Protein 1A7T (pdb70)

Radius of gyration: 26.8 Å; Cα contacts (8 Å, |Δi|>4): 1014; chains: 2; bounding box: 75×38×70 Å

InterPro domains:
  IPR001018 Beta-lactamase, class-B, conserved site [PS00743] (96-115)
  IPR001018 Beta-lactamase, class-B, conserved site [PS00744] (172-184)
  IPR001279 Metallo-beta-lactamase [SM00849] (53-223)
  IPR036866 Ribonuclease Z/Hydroxyacylglutathione hydrolase-like [G3DSA:3.60.15.10] (23-249)
  IPR036866 Ribonuclease Z/Hydroxyacylglutathione hydrolase-like [SSF56281] (27-240)
  IPR050855 Metallo-beta-lactamase type 2-like [PTHR42951] (54-234)
  IPR058199 Metallo-beta-lactamase type 2/VIM/IMP-1 [NF033088] (24-239)

Solvent-accessible surface area: 19107 Å² total; per-residue (Å²): 101,89,160,12,12,98,36,3,24,4,29,104,22,23,106,64,0,30,8,1,50,3,63,18,140,57,175,75,162,31,109,29,46,7,6,0,0,1,0,25,26,100,121,54,0,0,2,0,1,1,0,52,62,53,65,18,0,77,28,0,19,69,33,0,70,73,43,30,125,5,139,10,30,8,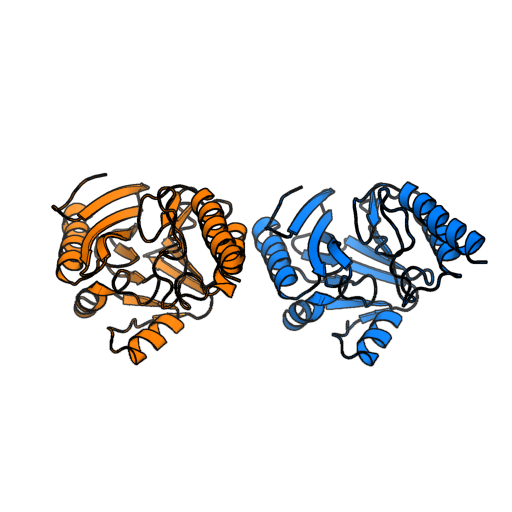0,1,1,3,0,37,23,39,24,0,5,28,0,0,22,17,0,62,176,134,57,12,82,0,38,0,1,66,71,1,11,75,37,0,142,140,91,74,60,46,46,2,94,67,35,12,98,103,57,59,74,9,73,1,74,60,12,33,0,44,1,40,45,30,17,6,0,12,0,50,0,0,1,0,2,27,0,45,86,13,32,1,0,2,0,0,3,1,3,26,8,78,145,42,118,67,16,32,49,57,90,44,22,52,28,113,28,0,10,124,1,0,54,105,0,106,82,101,4,102,65,10,151,72,0,1,0,1,56,24,89,84,16,16,50,72,0,2,90,35,0,51,94,18,0,55,102,73,52,123,98,91,120,114,101,142,48,21,139,46,2,17,9,29,102,19,29,113,61,0,32,9,1,47,2,56,17,109,50,166,71,169,23,119,25,47,4,6,0,0,1,0,27,28,104,120,53,0,0,1,0,1,1,0,49,62,49,66,10,0,79,72,0,18,72,49,0,68,105,58,30,123,3,141,11,31,11,0,2,1,4,0,40,23,40,23,0,5,29,0,0,22,14,0,59,167,124,51,8,75,0,45,0,2,62,67,1,10,69,35,0,134,126,9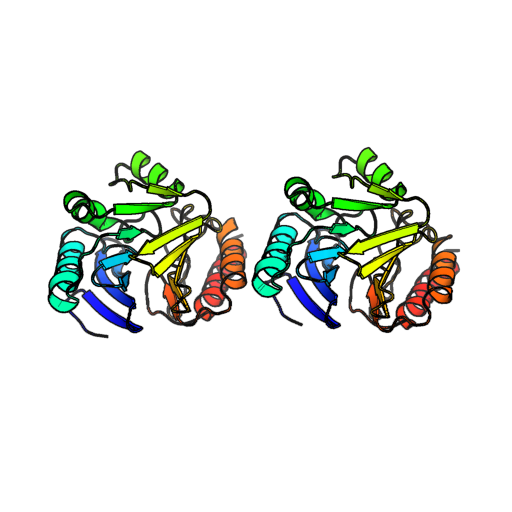0,72,56,50,49,4,88,70,34,11,95,105,63,59,77,11,74,2,70,63,9,32,0,43,0,40,48,29,16,6,0,11,0,54,0,0,1,1,3,24,0,44,87,22,24,2,0,3,0,0,4,1,3,26,7,77,149,45,120,66,18,33,52,54,92,44,24,47,30,114,25,0,12,104,0,0,13,76,1,66,25,62,6,99,65,11,170,79,0,1,0,2,58,24,94,82,19,15,44,81,0,1,96,43,0,25,104,15,0,50,98,76,58,127,92,86,124

GO terms:
  GO:0008270 zinc ion binding (F, IDA)
  GO:0008800 beta-lactamase activity (F, IDA)
  GO:0017001 antibiotic catabolic process (P, IDA)
  GO:0042597 periplasmic space (C, EXP)

Nearest PDB structures (foldseek):
  1a7t-assembly1_B  TM=1.003E+00  e=4.442E-50  Bacteroides fragilis
  1kr3-assembly1_A  TM=9.985E-01  e=4.885E-47  Bacteroides fragilis
  3znb-assembly1_A  TM=9.974E-01  e=7.750E-46  Bacteroides fragilis
  1znb-assembly2_B  TM=9.975E-01  e=1.191E-45  Bacteroides fragilis
  4znb-assembly1_A  TM=9.982E-01  e=3.600E-45  Bacteroides fragilis

B-factor: mean 15.82, std 9.52, range [2.38, 71.89]

Structure (mmCIF, N/CA/C/O backbone):
data_1A7T
#
_entry.id   1A7T
#
_cell.length_a   42.270
_cell.length_b   66.960
_cell.length_c   69.480
_cell.angle_alpha   90.00
_cell.angle_beta   103.77
_cell.angle_gamma   90.00
#
_symmetry.space_group_name_H-M   'P 1 21 1'
#
loop_
_entity.id
_entity.type
_entity.pdbx_description
1 polymer METALLO-BETA-LACTAMASE
2 non-polymer 'ZINC ION'
3 non-polymer 'SODIUM ION'
4 non-polymer '2-(N-MORPHOLINO)-ETHANESULFONIC ACID'
5 water water
#
loop_
_atom_site.group_PDB
_atom_site.id
_atom_site.type_symbol
_atom_site.label_atom_id
_atom_site.label_alt_id
_atom_site.label_comp_id
_atom_site.label_asym_id
_atom_site.label_entity_id
_atom_site.label_seq_id
_atom_site.pdbx_PDB_ins_code
_atom_site.Cartn_x
_atom_site.Cartn_y
_atom_site.Cartn_z
_atom_site.occupancy
_atom_site.B_iso_or_equiv
_atom_site.auth_seq_id
_atom_site.auth_comp_id
_atom_site.auth_asym_id
_atom_site.auth_atom_id
_atom_site.pdbx_PDB_model_num
ATOM 1 N N . SER A 1 4 ? 12.140 45.657 29.217 1.00 40.81 4 SER A N 1
ATOM 2 C CA . SER A 1 4 ? 12.672 44.889 30.317 1.00 40.71 4 SER A CA 1
ATOM 3 C C . SER A 1 4 ? 11.619 44.623 31.376 1.00 40.51 4 SER A C 1
ATOM 4 O O . SER A 1 4 ? 10.559 45.221 31.444 1.00 41.32 4 SER A O 1
ATOM 7 N N . VAL A 1 5 ? 11.899 43.689 32.242 1.00 39.87 5 VAL A N 1
ATOM 8 C CA . VAL A 1 5 ? 11.043 43.318 33.371 1.00 39.03 5 VAL A CA 1
ATOM 9 C C . VAL A 1 5 ? 12.010 43.199 34.560 1.00 37.92 5 VAL A C 1
ATOM 10 O O . VAL A 1 5 ? 12.923 42.378 34.518 1.00 36.82 5 VAL A O 1
ATOM 14 N N . LYS A 1 6 ? 11.851 44.051 35.558 1.00 37.32 6 LYS A N 1
ATOM 15 C CA . LYS A 1 6 ? 12.712 44.011 36.729 1.00 36.91 6 LYS A CA 1
ATOM 16 C C . LYS A 1 6 ? 12.245 42.914 37.668 1.00 35.82 6 LYS A C 1
ATOM 17 O O . LYS A 1 6 ? 11.289 43.139 38.413 1.00 35.91 6 LYS A O 1
ATOM 23 N N . ILE A 1 7 ? 12.872 41.764 37.647 1.00 34.51 7 ILE A N 1
ATOM 24 C CA . ILE A 1 7 ? 12.419 40.699 38.556 1.00 33.99 7 ILE A CA 1
ATOM 25 C C . ILE A 1 7 ? 12.813 41.032 39.982 1.00 32.82 7 ILE A C 1
ATOM 26 O O . ILE A 1 7 ? 12.142 40.641 40.931 1.00 32.08 7 ILE A O 1
ATOM 31 N N . SER A 1 8 ? 13.897 41.804 40.171 1.00 31.95 8 SER A N 1
ATOM 32 C CA . SER A 1 8 ? 14.275 42.216 41.511 1.00 31.27 8 SER A CA 1
ATOM 33 C C . SER A 1 8 ? 15.056 43.521 41.466 1.00 31.46 8 SER A C 1
ATOM 34 O O . SER A 1 8 ? 15.142 44.208 40.468 1.00 30.84 8 SER A O 1
ATOM 37 N N . ASP A 1 9 ? 15.655 43.793 42.634 1.00 31.94 9 ASP A N 1
ATOM 38 C CA . ASP A 1 9 ? 16.430 45.025 42.763 1.00 32.70 9 ASP A CA 1
ATOM 39 C C . ASP A 1 9 ? 17.667 44.990 41.900 1.00 31.29 9 ASP A C 1
ATOM 40 O O . ASP A 1 9 ? 17.972 46.001 41.250 1.00 32.00 9 ASP A O 1
ATOM 45 N N . ASP A 1 10 ? 18.345 43.863 41.757 1.00 28.98 10 ASP A N 1
ATOM 46 C CA . ASP A 1 10 ? 19.536 43.740 40.945 1.00 26.95 10 ASP A CA 1
ATOM 47 C C . ASP A 1 10 ? 19.395 42.966 39.631 1.00 23.72 10 ASP A C 1
ATOM 48 O O . ASP A 1 10 ? 20.426 42.656 39.016 1.00 22.53 10 ASP A O 1
ATOM 53 N N . ILE A 1 11 ? 18.187 42.516 39.288 1.00 20.27 11 ILE A N 1
ATOM 54 C CA . ILE A 1 11 ? 18.100 41.683 38.060 1.00 17.42 11 ILE A CA 1
ATOM 55 C C . ILE A 1 11 ? 16.931 42.106 37.204 1.00 16.50 11 ILE A C 1
ATOM 56 O O . ILE A 1 11 ? 15.810 42.308 37.709 1.00 15.07 11 ILE A O 1
ATOM 61 N N . SER A 1 12 ? 17.220 42.263 35.913 1.00 15.65 12 SER A N 1
ATOM 62 C CA . SER A 1 12 ? 16.130 42.621 34.987 1.00 15.62 12 SER A CA 1
ATOM 63 C C . SER A 1 12 ? 16.296 41.663 33.810 1.00 15.54 12 SER A C 1
ATOM 64 O O . SER A 1 12 ? 17.392 41.080 33.644 1.00 14.15 12 SER A O 1
ATOM 67 N N . ILE A 1 13 ? 15.240 41.448 33.070 1.00 16.16 13 ILE A N 1
ATOM 68 C CA . ILE A 1 13 ? 15.199 40.513 31.968 1.00 17.44 13 ILE A CA 1
ATOM 69 C C . ILE A 1 13 ? 14.569 41.140 30.740 1.00 17.69 13 ILE A C 1
ATOM 70 O O . ILE A 1 13 ? 13.571 41.890 30.913 1.00 19.02 13 ILE A O 1
ATOM 75 N N . THR A 1 14 ? 15.074 40.848 29.564 1.00 16.86 14 THR A N 1
ATOM 76 C CA . THR A 1 14 ? 14.506 41.385 28.323 1.00 16.06 14 THR A CA 1
ATOM 77 C C . THR A 1 14 ? 14.211 40.251 27.378 1.00 16.19 14 THR A C 1
ATOM 78 O O . THR A 1 14 ? 15.074 39.373 27.275 1.00 15.82 14 THR A O 1
ATOM 82 N N . GLN A 1 15 ? 13.020 40.175 26.771 1.00 16.50 15 GLN A N 1
ATOM 83 C CA . GLN A 1 15 ? 12.776 39.043 25.840 1.00 17.79 15 GLN A CA 1
ATOM 84 C C . GLN A 1 15 ? 13.297 39.398 24.483 1.00 17.36 15 GLN A C 1
ATOM 85 O O . GLN A 1 15 ? 12.948 40.473 23.948 1.00 18.77 15 GLN A O 1
ATOM 91 N N . LEU A 1 16 ? 14.119 38.585 23.822 1.00 17.10 16 LEU A N 1
ATOM 92 C CA . LEU A 1 16 ? 14.594 38.905 22.498 1.00 17.49 16 LEU A CA 1
ATOM 93 C C . LEU A 1 16 ? 13.804 38.231 21.374 1.00 18.32 16 LEU A C 1
ATOM 94 O O . LEU A 1 16 ? 13.716 38.752 20.252 1.00 18.32 16 LEU A O 1
ATOM 99 N N . SER A 1 17 ? 13.307 37.062 21.643 1.00 19.41 17 SER A N 1
ATOM 100 C CA . SER A 1 17 ? 12.600 36.183 20.731 1.00 20.62 17 SER A CA 1
ATOM 101 C C . SER A 1 17 ? 11.653 35.372 21.587 1.00 21.49 17 SER A C 1
ATOM 102 O O . SER A 1 17 ? 11.631 35.513 22.810 1.00 20.74 17 SER A O 1
ATOM 105 N N . ASP A 1 18 ? 10.861 34.557 20.877 1.00 23.47 18 ASP A N 1
ATOM 106 C CA . ASP A 1 18 ? 9.870 33.795 21.694 1.00 24.99 18 ASP A CA 1
ATOM 107 C C . ASP A 1 18 ? 10.576 32.843 22.608 1.00 23.65 18 ASP A C 1
ATOM 108 O O . ASP A 1 18 ? 10.063 32.567 23.691 1.00 25.24 18 ASP A O 1
ATOM 113 N N . LYS A 1 19 ? 11.791 32.389 22.271 1.00 21.05 19 LYS A N 1
ATOM 114 C CA . LYS A 1 19 ? 12.430 31.437 23.164 1.00 19.17 19 LYS A CA 1
ATOM 115 C C . LYS A 1 19 ? 13.658 31.937 23.891 1.00 16.93 19 LYS A C 1
ATOM 116 O O . LYS A 1 19 ? 14.275 31.191 24.611 1.00 16.65 19 LYS A O 1
ATOM 122 N N . VAL A 1 20 ? 14.025 33.194 23.683 1.00 15.61 20 VAL A N 1
ATOM 123 C CA . VAL A 1 20 ? 15.246 33.751 24.200 1.00 13.00 20 VAL A CA 1
ATOM 124 C C . VAL A 1 20 ? 15.070 35.019 24.976 1.00 12.51 20 VAL A C 1
ATOM 125 O O . VAL A 1 20 ? 14.424 35.954 24.558 1.00 11.92 20 VAL A O 1
ATOM 129 N N . TYR A 1 21 ? 15.697 35.000 26.175 1.00 11.57 21 TYR A N 1
ATOM 130 C CA . TYR A 1 21 ? 15.565 36.189 27.023 1.00 11.53 21 TYR A CA 1
ATOM 131 C C . TYR A 1 21 ? 17.009 36.543 27.402 1.00 11.43 21 TYR A C 1
ATOM 132 O O . TYR A 1 21 ? 17.793 35.595 27.404 1.00 11.27 21 TYR A O 1
ATOM 141 N N . THR A 1 22 ? 17.243 37.822 27.635 1.00 11.45 22 THR A N 1
ATOM 142 C CA . THR A 1 22 ? 18.601 38.143 28.078 1.00 11.02 22 THR A CA 1
ATOM 143 C C . THR A 1 22 ? 18.455 38.783 29.433 1.00 11.55 22 THR A C 1
ATOM 144 O O . THR A 1 22 ? 17.474 39.550 29.655 1.00 12.54 22 THR A O 1
ATOM 148 N N . TYR A 1 23 ? 19.302 38.499 30.408 1.00 10.78 23 TYR A N 1
ATOM 149 C CA . TYR A 1 23 ? 19.193 39.123 31.700 1.00 10.40 23 TYR A CA 1
ATOM 150 C C . TYR A 1 23 ? 20.429 39.995 32.003 1.00 10.44 23 TYR A C 1
ATOM 151 O O . TYR A 1 23 ? 21.505 39.754 31.496 1.00 10.34 23 TYR A O 1
ATOM 160 N N . VAL A 1 24 ? 20.214 40.936 32.942 1.00 10.03 24 VAL A N 1
ATOM 161 C CA . VAL A 1 24 ? 21.289 41.801 33.402 1.00 10.42 24 VAL A CA 1
ATOM 162 C C . VAL A 1 24 ? 21.391 41.583 34.919 1.00 10.39 24 VAL A C 1
ATOM 163 O O . VAL A 1 24 ? 20.351 41.795 35.510 1.00 11.95 24 VAL A O 1
ATOM 167 N N . SER A 1 25 ? 22.527 41.245 35.489 1.00 11.16 25 SER A N 1
ATOM 168 C CA . SER A 1 25 ? 22.568 41.113 36.965 1.00 11.75 25 SER A CA 1
ATOM 169 C C . SER A 1 25 ? 23.604 42.161 37.449 1.00 13.27 25 SER A C 1
ATOM 170 O O . SER A 1 25 ? 24.670 42.248 36.838 1.00 12.69 25 SER A O 1
ATOM 173 N N . LEU A 1 26 ? 23.172 42.903 38.479 1.00 13.39 26 LEU A N 1
ATOM 174 C CA . LEU A 1 26 ? 24.001 43.967 39.017 1.00 15.32 26 LEU A CA 1
ATOM 175 C C . LEU A 1 26 ? 24.654 43.612 40.339 1.00 15.50 26 LEU A C 1
ATOM 176 O O . LEU A 1 26 ? 24.082 42.978 41.181 1.00 15.53 26 LEU A O 1
ATOM 181 N N . ALA A 1 27 ? 25.924 43.949 40.481 1.00 16.09 27 ALA A N 1
ATOM 182 C CA . ALA A 1 27 ? 26.650 43.652 41.719 1.00 16.99 27 ALA A CA 1
ATOM 183 C C . ALA A 1 27 ? 27.751 44.721 41.862 1.00 17.95 27 ALA A C 1
ATOM 184 O O . ALA A 1 27 ? 28.397 45.112 40.896 1.00 16.89 27 ALA A O 1
ATOM 186 N N . GLU A 1 28 ? 27.889 45.167 43.118 1.00 19.90 28 GLU A N 1
ATOM 187 C CA . GLU A 1 28 ? 28.945 46.153 43.438 1.00 21.93 28 GLU A CA 1
ATOM 188 C C . GLU A 1 28 ? 30.220 45.347 43.716 1.00 21.56 28 GLU A C 1
ATOM 189 O O . GLU A 1 28 ? 30.209 44.461 44.607 1.00 22.66 28 GLU A O 1
ATOM 195 N N . ILE A 1 29 ? 31.262 45.560 42.948 1.00 20.44 29 ILE A N 1
ATOM 196 C CA . ILE A 1 29 ? 32.481 44.788 43.110 1.00 19.27 29 ILE A CA 1
ATOM 197 C C . ILE A 1 29 ? 33.588 45.757 43.434 1.00 19.32 29 ILE A C 1
ATOM 198 O O . ILE A 1 29 ? 33.772 46.681 42.672 1.00 18.20 29 ILE A O 1
ATOM 203 N N . GLU A 1 30 ? 34.237 45.584 44.587 1.00 19.51 30 GLU A N 1
ATOM 204 C CA . GLU A 1 30 ? 35.290 46.506 44.986 1.00 20.12 30 GLU A CA 1
ATOM 205 C C . GLU A 1 30 ? 36.360 46.616 43.915 1.00 19.13 30 GLU A C 1
ATOM 206 O O . GLU A 1 30 ? 36.851 45.660 43.299 1.00 18.62 30 GLU A O 1
ATOM 212 N N . GLY A 1 31 ? 36.715 47.894 43.618 1.00 18.15 31 GLY A N 1
ATOM 213 C CA . GLY A 1 31 ? 37.712 48.217 42.622 1.00 17.40 31 GLY A CA 1
ATOM 214 C C . GLY A 1 31 ? 37.152 48.498 41.231 1.00 17.14 31 GLY A C 1
ATOM 215 O O . GLY A 1 31 ? 37.834 49.051 40.362 1.00 17.26 31 GLY A O 1
ATOM 216 N N . TRP A 1 32 ? 35.916 48.065 40.993 1.00 15.58 32 TRP A N 1
ATOM 217 C CA . TRP A 1 32 ? 35.259 48.204 39.704 1.00 14.23 32 TRP A CA 1
ATOM 218 C C . TRP A 1 32 ? 33.955 48.964 39.817 1.00 13.45 32 TRP A C 1
ATOM 219 O O . TRP A 1 32 ? 33.622 49.639 38.838 1.00 12.72 32 TRP A O 1
ATOM 230 N N . GLY A 1 33 ? 33.226 48.922 40.928 1.00 12.69 33 GLY A N 1
ATOM 231 C CA . GLY A 1 33 ? 32.001 49.671 41.034 1.00 13.00 33 GLY A CA 1
ATOM 232 C C . GLY A 1 33 ? 30.762 48.807 40.809 1.00 13.26 33 GLY A C 1
ATOM 233 O O . GLY A 1 33 ? 30.792 47.671 41.167 1.00 12.85 33 GLY A O 1
ATOM 234 N N . MET A 1 34 ? 29.690 49.412 40.329 1.00 13.70 34 MET A N 1
ATOM 235 C CA . MET A 1 34 ? 28.457 48.715 40.091 1.00 15.85 34 MET A CA 1
ATOM 236 C C . MET A 1 34 ? 28.559 48.048 38.724 1.00 14.99 34 MET A C 1
ATOM 237 O O . MET A 1 34 ? 28.502 48.777 37.725 1.00 14.84 34 MET A O 1
ATOM 242 N N . VAL A 1 35 ? 28.749 46.738 38.643 1.00 13.22 35 VAL A N 1
ATOM 243 C CA . VAL A 1 35 ? 28.946 46.138 37.301 1.00 11.82 35 VAL A CA 1
ATOM 244 C C . VAL A 1 35 ? 27.748 45.336 36.870 1.00 10.95 35 VAL A C 1
ATOM 245 O O . VAL A 1 35 ? 27.313 44.508 37.664 1.00 9.88 35 VAL A O 1
ATOM 249 N N . PRO A 1 36 ? 27.234 45.583 35.674 1.00 10.64 36 PRO A N 1
ATOM 250 C CA . PRO A 1 36 ? 26.121 44.831 35.104 1.00 10.62 36 PRO A CA 1
ATOM 251 C C . PRO A 1 36 ? 26.738 43.622 34.360 1.00 11.26 36 PRO A C 1
ATOM 252 O O . PRO A 1 36 ? 27.633 43.894 33.515 1.00 12.64 36 PRO A O 1
ATOM 256 N N . SER A 1 37 ? 26.320 42.418 34.667 1.00 9.92 37 SER A N 1
ATOM 257 C CA . SER A 1 37 ? 26.849 41.201 34.011 1.00 10.15 37 SER A CA 1
ATOM 258 C C . SER A 1 37 ? 25.641 40.577 33.267 1.00 9.97 37 SER A C 1
ATOM 259 O O . SER A 1 37 ? 24.557 40.588 33.857 1.00 11.05 37 SER A O 1
ATOM 262 N N . ASN A 1 38 ? 25.850 40.163 32.027 1.00 9.10 38 ASN A N 1
ATOM 263 C CA . ASN A 1 38 ? 24.749 39.658 31.224 1.00 8.23 38 ASN A CA 1
ATOM 264 C C . ASN A 1 38 ? 24.816 38.163 31.002 1.00 8.38 38 ASN A C 1
ATOM 265 O O . ASN A 1 38 ? 25.902 37.606 30.948 1.00 6.84 38 ASN A O 1
ATOM 270 N N . GLY A 1 39 ? 23.641 37.557 30.830 1.00 8.57 39 GLY A N 1
ATOM 271 C CA . GLY A 1 39 ? 23.616 36.134 30.425 1.00 8.34 39 GLY A CA 1
ATOM 272 C C . GLY A 1 39 ? 22.363 35.944 29.560 1.00 9.45 39 GLY A C 1
ATOM 273 O O . GLY A 1 39 ? 21.615 36.918 29.297 1.00 9.15 39 GLY A O 1
ATOM 274 N N . MET A 1 40 ? 22.073 34.691 29.243 1.00 9.81 40 MET A N 1
ATOM 275 C CA . MET A 1 40 ? 20.874 34.405 28.491 1.00 11.98 40 MET A CA 1
ATOM 276 C C . MET A 1 40 ? 20.112 33.240 29.108 1.00 11.00 40 MET A C 1
ATOM 277 O O . MET A 1 40 ? 20.659 32.391 29.785 1.00 10.03 40 MET A O 1
ATOM 282 N N . ILE A 1 41 ? 18.848 33.250 28.788 1.00 10.87 41 ILE A N 1
ATOM 283 C CA . ILE A 1 41 ? 17.909 32.220 29.220 1.00 11.42 41 ILE A CA 1
ATOM 284 C C . ILE A 1 41 ? 17.259 31.711 27.937 1.00 10.94 41 ILE A C 1
ATOM 285 O O . ILE A 1 41 ? 16.743 32.541 27.152 1.00 12.04 41 ILE A O 1
ATOM 290 N N . VAL A 1 42 ? 17.400 30.448 27.618 1.00 10.72 42 VAL A N 1
ATOM 291 C CA . VAL A 1 42 ? 16.856 29.898 26.356 1.00 11.02 42 VAL A CA 1
ATOM 292 C C . VAL A 1 42 ? 15.846 28.830 26.769 1.00 11.38 42 VAL A C 1
ATOM 293 O O . VAL A 1 42 ? 16.151 28.029 27.655 1.00 10.87 42 VAL A O 1
ATOM 297 N N . ILE A 1 43 ? 14.651 28.868 26.171 1.00 12.91 43 ILE A N 1
ATOM 298 C CA . ILE A 1 43 ? 13.611 27.920 26.569 1.00 14.16 43 ILE A CA 1
ATOM 299 C C . ILE A 1 43 ? 12.992 27.164 25.398 1.00 14.84 43 ILE A C 1
ATOM 300 O O . ILE A 1 43 ? 12.683 27.740 24.359 1.00 14.19 43 ILE A O 1
ATOM 305 N N . ASN A 1 44 ? 12.827 25.869 25.667 1.00 15.18 44 ASN A N 1
ATOM 306 C CA . ASN A 1 44 ? 12.214 25.029 24.639 1.00 16.86 44 ASN A CA 1
ATOM 307 C C . ASN A 1 44 ? 11.480 23.909 25.370 1.00 17.01 44 ASN A C 1
ATOM 308 O O . ASN A 1 44 ? 12.020 23.218 26.190 1.00 16.52 44 ASN A O 1
ATOM 313 N N . ASN A 1 45 ? 10.169 23.854 25.056 1.00 19.13 45 ASN A N 1
ATOM 314 C CA . ASN A 1 45 ? 9.316 22.802 25.623 1.00 20.33 45 ASN A CA 1
ATOM 315 C C . ASN A 1 45 ? 9.465 22.643 27.117 1.00 19.75 45 ASN A C 1
ATOM 316 O O . ASN A 1 45 ? 9.627 21.521 27.597 1.00 19.06 45 ASN A O 1
ATOM 321 N N . HIS A 1 46 ? 9.379 23.709 27.887 1.00 19.34 46 HIS A N 1
ATOM 322 C CA . HIS A 1 46 ? 9.463 23.709 29.332 1.00 19.93 46 HIS A CA 1
ATOM 323 C C . HIS A 1 46 ? 10.815 23.389 29.945 1.00 19.01 46 HIS A C 1
ATOM 324 O O . HIS A 1 46 ? 10.944 23.121 31.144 1.00 18.62 46 HIS A O 1
ATOM 331 N N . GLN A 1 47 ? 11.842 23.401 29.085 1.00 18.92 47 GLN A N 1
ATOM 332 C CA . GLN A 1 47 ? 13.205 23.168 29.540 1.00 17.80 47 GLN A CA 1
ATOM 333 C C . GLN A 1 47 ? 13.964 24.470 29.222 1.00 16.12 47 GLN A C 1
ATOM 334 O O . GLN A 1 47 ? 13.710 25.133 28.221 1.00 14.99 47 GLN A O 1
ATOM 340 N N . ALA A 1 48 ? 14.907 24.791 30.111 1.00 14.86 48 ALA A N 1
ATOM 341 C CA . ALA A 1 48 ? 15.655 26.021 29.890 1.00 13.57 48 ALA A CA 1
ATOM 342 C C . ALA A 1 48 ? 17.156 25.782 29.967 1.00 12.51 48 ALA A C 1
ATOM 343 O O . ALA A 1 48 ? 17.640 24.888 30.652 1.00 12.38 48 ALA A O 1
ATOM 345 N N . ALA A 1 49 ? 17.867 26.647 29.244 1.00 11.14 49 ALA A N 1
ATOM 346 C CA . ALA A 1 49 ? 19.344 26.584 29.334 1.00 10.27 49 ALA A CA 1
ATOM 347 C C . ALA A 1 49 ? 19.743 27.980 29.842 1.00 9.44 49 ALA A C 1
ATOM 348 O O . ALA A 1 49 ? 19.147 28.951 29.457 1.00 9.36 49 ALA A O 1
ATOM 350 N N . LEU A 1 50 ? 20.700 28.048 30.767 1.00 8.70 50 LEU A N 1
ATOM 351 C CA . LEU A 1 50 ? 21.206 29.330 31.262 1.00 9.00 50 LEU A CA 1
ATOM 352 C C . LEU A 1 50 ? 22.572 29.545 30.637 1.00 7.46 50 LEU A C 1
ATOM 353 O O . LEU A 1 50 ? 23.317 28.584 30.650 1.00 7.11 50 LEU A O 1
ATOM 358 N N . LEU A 1 51 ? 22.852 30.670 30.005 1.00 7.22 51 LEU A N 1
ATOM 359 C CA . LEU A 1 51 ? 24.203 30.915 29.473 1.00 6.78 51 LEU A CA 1
ATOM 360 C C . LEU A 1 51 ? 24.791 31.971 30.423 1.00 7.49 51 LEU A C 1
ATOM 361 O O . LEU A 1 51 ? 24.303 33.089 30.421 1.00 8.23 51 LEU A O 1
ATOM 366 N N . ASP A 1 52 ? 25.752 31.588 31.239 1.00 6.21 52 ASP A N 1
ATOM 367 C CA . ASP A 1 52 ? 26.388 32.325 32.270 1.00 5.81 52 ASP A CA 1
ATOM 368 C C . ASP A 1 52 ? 25.458 32.457 33.477 1.00 6.55 52 ASP A C 1
ATOM 369 O O . ASP A 1 52 ? 24.224 32.535 33.419 1.00 7.06 52 ASP A O 1
ATOM 374 N N . THR A 1 53 ? 26.072 32.498 34.695 1.00 7.46 53 THR A N 1
ATOM 375 C CA . THR A 1 53 ? 25.255 32.764 35.866 1.00 6.42 53 THR A CA 1
ATOM 376 C C . THR A 1 53 ? 25.639 34.188 36.353 1.00 7.52 53 THR A C 1
ATOM 377 O O . THR A 1 53 ? 26.718 34.665 36.043 1.00 7.27 53 THR A O 1
ATOM 381 N N . PRO A 1 54 ? 24.796 34.790 37.165 1.00 7.63 54 PRO A N 1
ATOM 382 C CA . PRO A 1 54 ? 25.083 36.024 37.870 1.00 8.16 54 PRO A CA 1
ATOM 383 C C . PRO A 1 54 ? 26.332 35.667 38.745 1.00 9.52 54 PRO A C 1
ATOM 384 O O . PRO A 1 54 ? 26.800 34.511 38.791 1.00 8.87 54 PRO A O 1
ATOM 388 N N . ILE A 1 55 ? 26.862 36.630 39.430 1.00 9.71 55 ILE A N 1
ATOM 389 C CA . ILE A 1 55 ? 28.065 36.559 40.241 1.00 11.19 55 ILE A CA 1
ATOM 390 C C . ILE A 1 55 ? 28.033 35.643 41.449 1.00 9.96 55 ILE A C 1
ATOM 391 O O . ILE A 1 55 ? 29.098 35.234 41.922 1.00 8.88 55 ILE A O 1
ATOM 396 N N . ASN A 1 56 ? 26.848 35.285 41.974 1.00 8.56 56 ASN A N 1
ATOM 397 C CA . ASN A 1 56 ? 26.868 34.413 43.122 1.00 8.78 56 ASN A CA 1
ATOM 398 C C . ASN A 1 56 ? 25.655 33.499 43.130 1.00 8.71 56 ASN A C 1
ATOM 399 O O . ASN A 1 56 ? 24.798 33.640 42.286 1.00 8.71 56 ASN A O 1
ATOM 404 N N . ASP A 1 57 ? 25.691 32.545 44.092 1.00 7.92 57 ASP A N 1
ATOM 405 C CA . ASP A 1 57 ? 24.588 31.611 44.153 1.00 9.84 57 ASP A CA 1
ATOM 406 C C . ASP A 1 57 ? 23.254 32.274 44.457 1.00 8.90 57 ASP A C 1
ATOM 407 O O . ASP A 1 57 ? 22.266 31.712 43.964 1.00 9.11 57 ASP A O 1
ATOM 412 N N . ALA A 1 58 ? 23.279 33.288 45.301 1.00 9.26 58 ALA A N 1
ATOM 413 C CA . ALA A 1 58 ? 22.065 33.952 45.709 1.00 10.07 58 ALA A CA 1
ATOM 414 C C . ALA A 1 58 ? 21.266 34.555 44.564 1.00 10.00 58 ALA A C 1
ATOM 415 O O . ALA A 1 58 ? 20.032 34.375 44.494 1.00 10.26 58 ALA A O 1
ATOM 417 N N . GLN A 1 59 ? 21.950 35.342 43.751 1.00 9.73 59 GLN A N 1
ATOM 418 C CA . GLN A 1 59 ? 21.329 35.939 42.579 1.00 10.20 59 GLN A CA 1
ATOM 419 C C . GLN A 1 59 ? 20.976 34.847 41.577 1.00 10.23 59 GLN A C 1
ATOM 420 O O . GLN A 1 59 ? 19.928 34.932 40.878 1.00 10.24 59 GLN A O 1
ATOM 426 N N . THR A 1 60 ? 21.774 33.763 41.507 1.00 9.20 60 THR A N 1
ATOM 427 C CA . THR A 1 60 ? 21.461 32.676 40.599 1.00 9.24 60 THR A CA 1
ATOM 428 C C . THR A 1 60 ? 20.153 31.972 41.001 1.00 10.01 60 THR A C 1
ATOM 429 O O . THR A 1 60 ? 19.289 31.648 40.183 1.00 9.09 60 THR A O 1
ATOM 433 N N . GLU A 1 61 ? 20.046 31.679 42.296 1.00 11.17 61 GLU A N 1
ATOM 434 C CA . GLU A 1 61 ? 18.866 31.049 42.843 1.00 13.51 61 GLU A CA 1
ATOM 435 C C . GLU A 1 61 ? 17.657 31.939 42.585 1.00 14.13 61 GLU A C 1
ATOM 436 O O . GLU A 1 61 ? 16.596 31.394 42.198 1.00 13.97 61 GLU A O 1
ATOM 442 N N . MET A 1 62 ? 17.796 33.253 42.701 1.00 14.06 62 MET A N 1
ATOM 443 C CA . MET A 1 62 ? 16.621 34.109 42.451 1.00 15.84 62 MET A CA 1
ATOM 444 C C . MET A 1 62 ? 16.204 34.060 40.987 1.00 14.81 62 MET A C 1
ATOM 445 O O . MET A 1 62 ? 15.026 34.084 40.581 1.00 14.47 62 MET A O 1
ATOM 450 N N . LEU A 1 63 ? 17.190 34.012 40.109 1.00 14.01 63 LEU A N 1
ATOM 451 C CA . LEU A 1 63 ? 16.945 33.975 38.644 1.00 12.72 63 LEU A CA 1
ATOM 452 C C . LEU A 1 63 ? 16.325 32.652 38.240 1.00 13.00 63 LEU A C 1
ATOM 453 O O . LEU A 1 63 ? 15.355 32.581 37.408 1.00 13.54 63 LEU A O 1
ATOM 458 N N . VAL A 1 64 ? 16.819 31.567 38.781 1.00 12.10 64 VAL A N 1
ATOM 459 C CA . VAL A 1 64 ? 16.300 30.230 38.461 1.00 13.43 64 VAL A CA 1
ATOM 460 C C . VAL A 1 64 ? 14.858 30.096 38.971 1.00 14.68 64 VAL A C 1
ATOM 461 O O . VAL A 1 64 ? 14.008 29.508 38.295 1.00 13.80 64 VAL A O 1
ATOM 465 N N . ASN A 1 65 ? 14.567 30.664 40.151 1.00 15.39 65 ASN A N 1
ATOM 466 C CA . ASN A 1 65 ? 13.213 30.597 40.729 1.00 16.15 65 ASN A CA 1
ATOM 467 C C . ASN A 1 65 ? 12.264 31.341 39.821 1.00 15.89 65 ASN A C 1
ATOM 468 O O . ASN A 1 65 ? 11.112 30.962 39.669 1.00 16.54 65 ASN A O 1
ATOM 473 N N . TRP A 1 66 ? 12.684 32.423 39.173 1.00 16.50 66 TRP A N 1
ATOM 474 C CA . TRP A 1 66 ? 11.842 33.218 38.299 1.00 16.23 66 TRP A CA 1
ATOM 475 C C . TRP A 1 66 ? 11.547 32.490 37.009 1.00 15.21 66 TRP A C 1
ATOM 476 O O . TRP A 1 66 ? 10.441 32.545 36.449 1.00 14.05 66 TRP A O 1
ATOM 487 N N . VAL A 1 67 ? 12.525 31.751 36.499 1.00 14.65 67 VAL A N 1
ATOM 488 C CA . VAL A 1 67 ? 12.330 31.042 35.228 1.00 14.46 67 VAL A CA 1
ATOM 489 C C . VAL A 1 67 ? 11.262 29.987 35.468 1.00 15.19 67 VAL A C 1
ATOM 490 O O . VAL A 1 67 ? 10.353 29.812 34.676 1.00 14.09 67 VAL A O 1
ATOM 494 N N . THR A 1 68 ? 11.405 29.296 36.601 1.00 15.96 68 THR A N 1
ATOM 495 C CA . THR A 1 68 ? 10.410 28.280 36.967 1.00 17.84 68 THR A CA 1
ATOM 496 C C . THR A 1 68 ? 8.989 28.837 37.127 1.00 18.07 68 THR A C 1
ATOM 497 O O . THR A 1 68 ? 8.033 28.475 36.410 1.00 18.06 68 THR A O 1
ATOM 501 N N . ASP A 1 69 ? 8.829 29.780 38.062 1.00 18.68 69 ASP A N 1
ATOM 502 C CA . ASP A 1 69 ? 7.574 30.413 38.363 1.00 19.47 69 ASP A CA 1
ATOM 503 C C . ASP A 1 69 ? 7.001 31.317 37.283 1.00 19.99 69 ASP A C 1
ATOM 504 O O . ASP A 1 69 ? 5.773 31.330 37.097 1.00 20.80 69 ASP A O 1
ATOM 509 N N . SER A 1 70 ? 7.761 32.113 36.566 1.00 19.45 70 SER A N 1
ATOM 510 C CA . SER A 1 70 ? 7.217 33.001 35.594 1.00 19.69 70 SER A CA 1
ATOM 511 C C . SER A 1 70 ? 7.385 32.522 34.189 1.00 20.11 70 SER A C 1
ATOM 512 O O . SER A 1 70 ? 6.513 32.875 33.377 1.00 20.35 70 SER A O 1
ATOM 515 N N . LEU A 1 71 ? 8.393 31.689 33.928 1.00 19.44 71 LEU A N 1
ATOM 516 C CA . LEU A 1 71 ? 8.563 31.197 32.573 1.00 19.57 71 LEU A CA 1
ATOM 517 C C . LEU A 1 71 ? 8.108 29.751 32.461 1.00 18.88 71 LEU A C 1
ATOM 518 O O . LEU A 1 71 ? 8.103 29.225 31.346 1.00 19.63 71 LEU A O 1
ATOM 523 N N . HIS A 1 72 ? 7.716 29.154 33.553 1.00 18.45 72 HIS A N 1
ATOM 524 C CA . HIS A 1 72 ? 7.214 27.792 33.592 1.00 19.19 72 HIS A CA 1
ATOM 525 C C . HIS A 1 72 ? 8.133 26.759 32.965 1.00 19.24 72 HIS A C 1
ATOM 526 O O . HIS A 1 72 ? 7.773 25.823 32.247 1.00 20.03 72 HIS A O 1
ATOM 533 N N . ALA A 1 73 ? 9.447 26.945 33.159 1.00 18.48 73 ALA A N 1
ATOM 534 C CA . ALA A 1 73 ? 10.420 26.009 32.604 1.00 17.75 73 ALA A CA 1
ATOM 535 C C . ALA A 1 73 ? 11.405 25.671 33.727 1.00 18.12 73 ALA A C 1
ATOM 536 O O . ALA A 1 73 ? 11.583 26.397 34.707 1.00 17.66 73 ALA A O 1
ATOM 538 N N . LYS A 1 74 ? 12.041 24.525 33.541 1.00 17.45 74 LYS A N 1
ATOM 539 C CA . LYS A 1 74 ? 13.000 24.011 34.474 1.00 17.14 74 LYS A CA 1
ATOM 540 C C . LYS A 1 74 ? 14.390 24.139 33.854 1.00 15.07 74 LYS A C 1
ATOM 541 O O . LYS A 1 74 ? 14.571 23.732 32.740 1.00 12.65 74 LYS A O 1
ATOM 547 N N . VAL A 1 75 ? 15.315 24.693 34.625 1.00 13.89 75 VAL A N 1
ATOM 548 C CA . VAL A 1 75 ? 16.675 24.813 34.090 1.00 14.01 75 VAL A CA 1
ATOM 549 C C . VAL A 1 75 ? 17.366 23.460 34.119 1.00 13.68 75 VAL A C 1
ATOM 550 O O . VAL A 1 75 ? 17.528 22.902 35.191 1.00 13.40 75 VAL A O 1
ATOM 554 N N . THR A 1 76 ? 17.754 22.919 32.970 1.00 13.16 76 THR A N 1
ATOM 555 C CA . THR A 1 76 ? 18.423 21.625 32.919 1.00 13.20 76 THR A CA 1
ATOM 556 C C . THR A 1 76 ? 19.835 21.706 32.360 1.00 12.36 76 THR A C 1
ATOM 557 O O . THR A 1 76 ? 20.597 20.736 32.499 1.00 13.60 76 THR A O 1
ATOM 561 N N . THR A 1 77 ? 20.197 22.799 31.731 1.00 11.10 77 THR A N 1
ATOM 562 C CA . THR A 1 77 ? 21.451 22.940 31.021 1.00 9.86 77 THR A CA 1
ATOM 563 C C . THR A 1 77 ? 22.143 24.262 31.252 1.00 9.46 77 THR A C 1
ATOM 564 O O . THR A 1 77 ? 21.465 25.274 31.427 1.00 9.33 77 THR A O 1
ATOM 568 N N . PHE A 1 78 ? 23.440 24.237 31.352 1.00 7.87 78 PHE A N 1
ATOM 569 C CA . PHE A 1 78 ? 24.216 25.457 31.620 1.00 7.60 78 PHE A CA 1
ATOM 570 C C . PHE A 1 78 ? 25.480 25.482 30.828 1.00 7.46 78 PHE A C 1
ATOM 571 O O . PHE A 1 78 ? 26.152 24.464 30.649 1.00 7.71 78 PHE A O 1
ATOM 579 N N . ILE A 1 79 ? 25.824 26.661 30.295 1.00 7.21 79 ILE A N 1
ATOM 580 C CA . ILE A 1 79 ? 27.093 26.860 29.600 1.00 7.04 79 ILE A CA 1
ATOM 581 C C . ILE A 1 79 ? 27.693 28.187 29.999 1.00 6.26 79 ILE A C 1
ATOM 582 O O . ILE A 1 79 ? 27.046 29.221 29.861 1.00 6.24 79 ILE A O 1
ATOM 587 N N . PRO A 1 80 ? 28.933 28.238 30.553 1.00 6.30 80 PRO A N 1
ATOM 588 C CA . PRO A 1 80 ? 29.597 29.448 30.900 1.00 4.74 80 PRO A CA 1
ATOM 589 C C . PRO A 1 80 ? 30.429 29.974 29.732 1.00 5.07 80 PRO A C 1
ATOM 590 O O . PRO A 1 80 ? 31.037 29.198 28.920 1.00 6.68 80 PRO A O 1
ATOM 594 N N . ASN A 1 81 ? 30.515 31.298 29.604 1.00 4.70 81 ASN A N 1
ATOM 595 C CA . ASN A 1 81 ? 31.361 31.860 28.557 1.00 4.89 81 ASN A CA 1
ATOM 596 C C . ASN A 1 81 ? 32.852 31.659 28.800 1.00 5.03 81 ASN A C 1
ATOM 597 O O . ASN A 1 81 ? 33.578 31.493 27.861 1.00 4.90 81 ASN A O 1
ATOM 602 N N . HIS A 1 82 ? 33.337 31.743 30.043 1.00 4.10 82 HIS A N 1
ATOM 603 C CA . HIS A 1 82 ? 34.739 31.572 30.365 1.00 5.28 82 HIS A CA 1
ATOM 604 C C . HIS A 1 82 ? 34.840 31.374 31.886 1.00 4.93 82 HIS A C 1
ATOM 605 O O . HIS A 1 82 ? 33.764 31.223 32.511 1.00 5.23 82 HIS A O 1
ATOM 612 N N . TRP A 1 83 ? 35.982 31.285 32.521 1.00 4.46 83 TRP A N 1
ATOM 613 C CA . TRP A 1 83 ? 36.014 30.986 33.962 1.00 5.35 83 TRP A CA 1
ATOM 614 C C . TRP A 1 83 ? 35.842 32.085 34.956 1.00 5.60 83 TRP A C 1
ATOM 615 O O . TRP A 1 83 ? 35.833 31.823 36.195 1.00 6.67 83 TRP A O 1
ATOM 626 N N . HIS A 1 84 ? 35.620 33.339 34.529 1.00 6.85 84 HIS A N 1
ATOM 627 C CA . HIS A 1 84 ? 35.453 34.419 35.508 1.00 7.37 84 HIS A CA 1
ATOM 628 C C . HIS A 1 84 ? 34.136 34.348 36.264 1.00 8.58 84 HIS A C 1
ATOM 629 O O . HIS A 1 84 ? 33.196 33.621 35.912 1.00 9.49 84 HIS A O 1
ATOM 636 N N . GLY A 1 85 ? 34.096 35.117 37.396 1.00 7.33 85 GLY A N 1
ATOM 637 C CA . GLY A 1 85 ? 32.955 35.089 38.280 1.00 7.16 85 GLY A CA 1
ATOM 638 C C . GLY A 1 85 ? 31.672 35.534 37.652 1.00 5.91 85 GLY A C 1
ATOM 639 O O . GLY A 1 85 ? 30.614 35.057 38.075 1.00 6.73 85 GLY A O 1
ATOM 640 N N . ASP A 1 86 ? 31.735 36.450 36.689 1.00 6.21 86 ASP A N 1
ATOM 641 C CA . ASP A 1 86 ? 30.490 36.851 36.051 1.00 6.70 86 ASP A CA 1
ATOM 642 C C . ASP A 1 86 ? 30.005 35.814 35.040 1.00 7.27 86 ASP A C 1
ATOM 643 O O . ASP A 1 86 ? 29.086 36.114 34.285 1.00 6.03 86 ASP A O 1
ATOM 648 N N . CYS A 1 87 ? 30.568 34.626 34.951 1.00 6.36 87 CYS A N 1
ATOM 649 C CA . CYS A 1 87 ? 30.179 33.533 34.136 1.00 5.52 87 CYS A CA 1
ATOM 650 C C . CYS A 1 87 ? 29.829 32.285 34.941 1.00 6.18 87 CYS A C 1
ATOM 651 O O . CYS A 1 87 ? 28.891 31.598 34.630 1.00 5.34 87 CYS A O 1
ATOM 654 N N . ILE A 1 88 ? 30.579 31.941 36.004 1.00 7.65 88 ILE A N 1
ATOM 655 C CA . ILE A 1 88 ? 30.354 30.743 36.799 1.00 7.77 88 ILE A CA 1
ATOM 656 C C . ILE A 1 88 ? 30.222 31.015 38.300 1.00 8.08 88 ILE A C 1
ATOM 657 O O . ILE A 1 88 ? 30.319 30.066 39.104 1.00 8.66 88 ILE A O 1
ATOM 662 N N . GLY A 1 89 ? 29.935 32.233 38.676 1.00 8.60 89 GLY A N 1
ATOM 663 C CA . GLY A 1 89 ? 29.828 32.625 40.091 1.00 8.93 89 GLY A CA 1
ATOM 664 C C . GLY A 1 89 ? 28.768 31.829 40.816 1.00 8.57 89 GLY A C 1
ATOM 665 O O . GLY A 1 89 ? 28.939 31.571 42.040 1.00 7.34 89 GLY A O 1
ATOM 666 N N . GLY A 1 90 ? 27.724 31.410 40.148 1.00 7.70 90 GLY A N 1
ATOM 667 C CA . GLY A 1 90 ? 26.634 30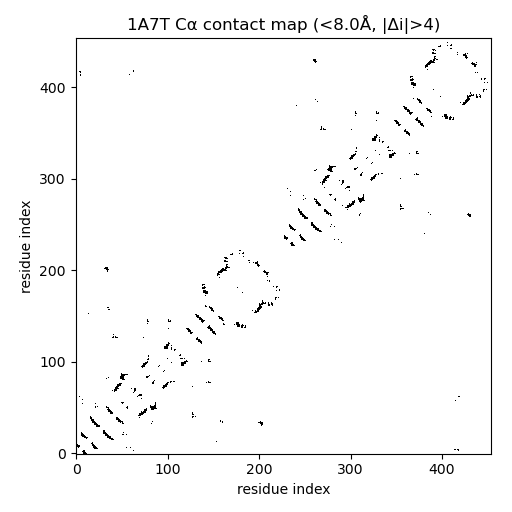.655 40.748 1.00 6.03 90 GLY A CA 1
ATOM 668 C C . GLY A 1 90 ? 26.620 29.211 40.286 1.00 6.38 90 GLY A C 1
ATOM 669 O O . GLY A 1 90 ? 25.569 28.549 40.515 1.00 7.11 90 GLY A O 1
ATOM 670 N N . LEU A 1 91 ? 27.675 28.682 39.689 1.00 5.95 91 LEU A N 1
ATOM 671 C CA . LEU A 1 91 ? 27.629 27.273 39.247 1.00 7.47 91 LEU A CA 1
ATOM 672 C C . LEU A 1 91 ? 27.453 26.302 40.420 1.00 8.78 91 LEU A C 1
ATOM 673 O O . LEU A 1 91 ? 26.918 25.200 40.210 1.00 9.30 91 LEU A O 1
ATOM 678 N N . GLY A 1 92 ? 27.968 26.601 41.636 1.00 9.35 92 GLY A N 1
ATOM 679 C CA . GLY A 1 92 ? 27.801 25.762 42.800 1.00 10.13 92 GLY A CA 1
ATOM 680 C C . GLY A 1 92 ? 26.361 25.379 43.051 1.00 11.76 92 GLY A C 1
ATOM 681 O O . GLY A 1 92 ? 25.993 24.200 43.280 1.00 12.99 92 GLY A O 1
ATOM 682 N N . TYR A 1 93 ? 25.425 26.351 43.054 1.00 12.10 93 TYR A N 1
ATOM 683 C CA . TYR A 1 93 ? 24.016 26.168 43.226 1.00 12.29 93 TYR A CA 1
ATOM 684 C C . TYR A 1 93 ? 23.411 25.307 42.111 1.00 12.24 93 TYR A C 1
ATOM 685 O O . TYR A 1 93 ? 22.628 24.421 42.448 1.00 12.38 93 TYR A O 1
ATOM 694 N N . LEU A 1 94 ? 23.806 25.483 40.845 1.00 10.17 94 LEU A N 1
ATOM 695 C CA . LEU A 1 94 ? 23.241 24.691 39.748 1.00 9.90 94 LEU A CA 1
ATOM 696 C C . LEU A 1 94 ? 23.711 23.231 39.808 1.00 9.78 94 LEU A C 1
ATOM 697 O O . LEU A 1 94 ? 22.923 22.325 39.552 1.00 8.11 94 LEU A O 1
ATOM 702 N N . GLN A 1 95 ? 24.978 23.012 40.216 1.00 11.02 95 GLN A N 1
ATOM 703 C CA . GLN A 1 95 ? 25.495 21.661 40.289 1.00 13.08 95 GLN A CA 1
ATOM 704 C C . GLN A 1 95 ? 24.787 20.804 41.343 1.00 14.59 95 GLN A C 1
ATOM 705 O O . GLN A 1 95 ? 24.579 19.599 41.065 1.00 14.70 95 GLN A O 1
ATOM 711 N N . ARG A 1 96 ? 24.472 21.387 42.475 1.00 15.21 96 ARG A N 1
ATOM 712 C CA . ARG A 1 96 ? 23.766 20.610 43.494 1.00 18.21 96 ARG A CA 1
ATOM 713 C C . ARG A 1 96 ? 22.383 20.223 43.006 1.00 18.94 96 ARG A C 1
ATOM 714 O O . ARG A 1 96 ? 21.898 19.126 43.304 1.00 18.96 96 ARG A O 1
ATOM 722 N N . LYS A 1 97 ? 21.789 21.126 42.224 1.00 19.70 97 LYS A N 1
ATOM 723 C CA . LYS A 1 97 ? 20.489 20.960 41.624 1.00 20.67 97 LYS A CA 1
ATOM 724 C C . LYS A 1 97 ? 20.535 19.955 40.488 1.00 20.37 97 LYS A C 1
ATOM 725 O O . LYS A 1 97 ? 19.443 19.604 40.003 1.00 21.66 97 LYS A O 1
ATOM 731 N N . GLY A 1 98 ? 21.684 19.445 40.078 1.00 18.97 98 GLY A N 1
ATOM 732 C CA . GLY A 1 98 ? 21.618 18.454 38.997 1.00 18.68 98 GLY A CA 1
ATOM 733 C C . GLY A 1 98 ? 21.595 19.044 37.610 1.00 17.75 98 GLY A C 1
ATOM 734 O O . GLY A 1 98 ? 21.421 18.289 36.632 1.00 18.05 98 GLY A O 1
ATOM 735 N N . VAL A 1 99 ? 21.838 20.347 37.466 1.00 16.71 99 VAL A N 1
ATOM 736 C CA . VAL A 1 99 ? 21.927 20.942 36.107 1.00 15.89 99 VAL A CA 1
ATOM 737 C C . VAL A 1 99 ? 23.184 20.397 35.410 1.00 15.70 99 VAL A C 1
ATOM 738 O O . VAL A 1 99 ? 24.271 20.258 36.022 1.00 16.17 99 VAL A O 1
ATOM 742 N N . GLN A 1 100 ? 23.112 20.105 34.115 1.00 14.93 100 GLN A N 1
ATOM 743 C CA . GLN A 1 100 ? 24.270 19.593 33.414 1.00 15.93 100 GLN A CA 1
ATOM 744 C C . GLN A 1 100 ? 24.987 20.788 32.734 1.00 13.76 100 GLN A C 1
ATOM 745 O O . GLN A 1 100 ? 24.305 21.567 32.097 1.00 10.73 100 GLN A O 1
ATOM 751 N N . SER A 1 101 ? 26.297 20.782 32.905 1.00 12.29 101 SER A N 1
ATOM 752 C CA . SER A 1 101 ? 27.130 21.856 32.384 1.00 11.92 101 SER A CA 1
ATOM 753 C C . SER A 1 101 ? 28.076 21.440 31.284 1.00 11.01 101 SER A C 1
ATOM 754 O O . SER A 1 101 ? 28.682 20.363 31.300 1.00 11.06 101 SER A O 1
ATOM 757 N N . TYR A 1 102 ? 28.228 22.323 30.282 1.00 10.37 102 TYR A N 1
ATOM 758 C CA . TYR A 1 102 ? 29.115 22.081 29.181 1.00 9.61 102 TYR A CA 1
ATOM 759 C C . TYR A 1 102 ? 30.002 23.306 29.031 1.00 9.05 102 TYR A C 1
ATOM 760 O O . TYR A 1 102 ? 29.449 24.423 29.102 1.00 8.84 102 TYR A O 1
ATOM 769 N N . ALA A 1 103 ? 31.275 23.123 28.757 1.00 7.54 103 ALA A N 1
ATOM 770 C CA . ALA A 1 103 ? 32.154 24.254 28.624 1.00 7.14 103 ALA A CA 1
ATOM 771 C C . ALA A 1 103 ? 33.424 23.817 27.890 1.00 7.82 103 ALA A C 1
ATOM 772 O O . ALA A 1 103 ? 33.657 22.641 27.580 1.00 6.86 103 ALA A O 1
ATOM 774 N N . ASN A 1 104 ? 34.132 24.873 27.530 1.00 7.52 104 ASN A N 1
ATOM 775 C CA . ASN A 1 104 ? 35.422 24.712 26.829 1.00 7.49 104 ASN A CA 1
ATOM 776 C C . ASN A 1 104 ? 36.300 23.956 27.833 1.00 7.98 104 ASN A C 1
ATOM 777 O O . ASN A 1 104 ? 36.330 24.196 29.064 1.00 6.36 104 ASN A O 1
ATOM 782 N N . GLN A 1 105 ? 36.947 22.905 27.278 1.00 7.54 105 GLN A N 1
ATOM 783 C CA . GLN A 1 105 ? 37.889 22.150 28.097 1.00 8.28 105 GLN A CA 1
ATOM 784 C C . GLN A 1 105 ? 38.863 23.124 28.743 1.00 8.42 105 GLN A C 1
ATOM 785 O O . GLN A 1 105 ? 39.259 22.876 29.896 1.00 8.59 105 GLN A O 1
ATOM 791 N N . MET A 1 106 ? 39.239 24.232 28.097 1.00 8.68 106 MET A N 1
ATOM 792 C CA . MET A 1 106 ? 40.174 25.180 28.720 1.00 9.35 106 MET A CA 1
ATOM 793 C C . MET A 1 106 ? 39.566 25.816 29.973 1.00 8.25 106 MET A C 1
ATOM 794 O O . MET A 1 106 ? 40.312 26.055 30.902 1.00 8.08 106 MET A O 1
ATOM 799 N N . THR A 1 107 ? 38.253 26.054 29.951 1.00 7.26 107 THR A N 1
ATOM 800 C CA . THR A 1 107 ? 37.580 26.613 31.133 1.00 5.96 107 THR A CA 1
ATOM 801 C C . THR A 1 107 ? 37.614 25.612 32.283 1.00 6.37 107 THR A C 1
ATOM 802 O O . THR A 1 107 ? 37.848 25.962 33.441 1.00 5.58 107 THR A O 1
ATOM 806 N N . ILE A 1 108 ? 37.314 24.373 31.954 1.00 6.74 108 ILE A N 1
ATOM 807 C CA . ILE A 1 108 ? 37.332 23.283 32.962 1.00 8.31 108 ILE A CA 1
ATOM 808 C C . ILE A 1 108 ? 38.751 23.178 33.579 1.00 8.10 108 ILE A C 1
ATOM 809 O O . ILE A 1 108 ? 38.842 23.153 34.815 1.00 7.44 108 ILE A O 1
ATOM 814 N N . ASP A 1 109 ? 39.818 23.123 32.804 1.00 8.68 109 ASP A N 1
ATOM 815 C CA . ASP A 1 109 ? 41.180 23.072 33.324 1.00 9.47 109 ASP A CA 1
ATOM 816 C C . ASP A 1 109 ? 41.488 24.276 34.198 1.00 10.60 109 ASP A C 1
ATOM 817 O O . ASP A 1 109 ? 42.114 24.108 35.282 1.00 11.13 109 ASP A O 1
ATOM 822 N N . LEU A 1 110 ? 41.056 25.485 33.837 1.00 10.84 110 LEU A N 1
ATOM 823 C CA . LEU A 1 110 ? 41.269 26.669 34.666 1.00 11.54 110 LEU A CA 1
ATOM 824 C C . LEU A 1 110 ? 40.508 26.603 35.982 1.00 11.06 110 LEU A C 1
ATOM 825 O O . LEU A 1 110 ? 41.064 26.925 37.043 1.00 11.23 110 LEU A O 1
ATOM 830 N N . ALA A 1 111 ? 39.238 26.185 35.962 1.00 10.06 111 ALA A N 1
ATOM 831 C CA . ALA A 1 111 ? 38.446 26.076 37.169 1.00 10.20 111 ALA A CA 1
ATOM 832 C C . ALA A 1 111 ? 39.100 25.071 38.094 1.00 10.04 111 ALA A C 1
ATOM 833 O O . ALA A 1 111 ? 39.243 25.344 39.262 1.00 9.84 111 ALA A O 1
ATOM 835 N N . LYS A 1 112 ? 39.501 23.895 37.588 1.00 10.98 112 LYS A N 1
ATOM 836 C CA . LYS A 1 112 ? 40.135 22.925 38.467 1.00 13.48 112 LYS A CA 1
ATOM 837 C C . LYS A 1 112 ? 41.394 23.463 39.161 1.00 13.95 112 LYS A C 1
ATOM 838 O O . LYS A 1 112 ? 41.556 23.208 40.357 1.00 13.39 112 LYS A O 1
ATOM 844 N N . GLU A 1 113 ? 42.220 24.156 38.427 1.00 13.59 113 GLU A N 1
ATOM 845 C CA . GLU A 1 113 ? 43.445 24.716 38.965 1.00 15.33 113 GLU A CA 1
ATOM 846 C C . GLU A 1 113 ? 43.213 25.731 40.057 1.00 14.33 113 GLU A C 1
ATOM 847 O O . GLU A 1 113 ? 43.995 25.863 41.036 1.00 12.90 113 GLU A O 1
ATOM 853 N N . LYS A 1 114 ? 42.215 26.553 39.916 1.00 12.69 114 LYS A N 1
ATOM 854 C CA . LYS A 1 114 ? 41.904 27.640 40.801 1.00 13.49 114 LYS A CA 1
ATOM 855 C C . LYS A 1 114 ? 41.013 27.369 41.945 1.00 12.26 114 LYS A C 1
ATOM 856 O O . LYS A 1 114 ? 40.795 28.378 42.645 1.00 14.07 114 LYS A O 1
ATOM 862 N N . GLY A 1 115 ? 40.453 26.219 42.182 1.00 11.65 115 GLY A N 1
ATOM 863 C CA . GLY A 1 115 ? 39.586 25.986 43.342 1.00 10.92 115 GLY A CA 1
ATOM 864 C C . GLY A 1 115 ? 38.142 26.389 43.076 1.00 10.49 115 GLY A C 1
ATOM 865 O O . GLY A 1 115 ? 37.423 26.656 44.060 1.00 10.85 115 GLY A O 1
ATOM 866 N N . LEU A 1 116 ? 37.679 26.454 41.834 1.00 9.07 116 LEU A N 1
ATOM 867 C CA . LEU A 1 116 ? 36.299 26.836 41.541 1.00 8.54 116 LEU A CA 1
ATOM 868 C C . LEU A 1 116 ? 35.444 25.667 41.132 1.00 8.68 116 LEU A C 1
ATOM 869 O O . LEU A 1 116 ? 35.978 24.627 40.720 1.00 10.49 116 LEU A O 1
ATOM 874 N N . PRO A 1 117 ? 34.125 25.788 41.094 1.00 9.54 117 PRO A N 1
ATOM 875 C CA . PRO A 1 117 ? 33.231 24.726 40.607 1.00 8.60 117 PRO A CA 1
ATOM 876 C C . PRO A 1 117 ? 33.596 24.394 39.160 1.00 8.13 117 PRO A C 1
ATOM 877 O O . PRO A 1 117 ? 33.959 25.245 38.349 1.00 7.62 117 PRO A O 1
ATOM 881 N N . VAL A 1 118 ? 33.612 23.115 38.871 1.00 6.68 118 VAL A N 1
ATOM 882 C CA . VAL A 1 118 ? 34.023 22.622 37.550 1.00 7.48 118 VAL A CA 1
ATOM 883 C C . VAL A 1 118 ? 32.929 22.006 36.714 1.00 6.50 118 VAL A C 1
ATOM 884 O O . VAL A 1 118 ? 32.327 21.012 37.081 1.00 6.28 118 VAL A O 1
ATOM 888 N N . PRO A 1 119 ? 32.642 22.578 35.577 1.00 6.22 119 PRO A N 1
ATOM 889 C CA . PRO A 1 119 ? 31.660 22.033 34.651 1.00 7.19 119 PRO A CA 1
ATOM 890 C C . PRO A 1 119 ? 32.052 20.594 34.302 1.00 8.31 119 PRO A C 1
ATOM 891 O O . PRO A 1 119 ? 33.230 20.269 34.167 1.00 7.01 119 PRO A O 1
ATOM 895 N N . GLU A 1 120 ? 31.093 19.689 34.130 1.00 11.23 120 GLU A N 1
ATOM 896 C CA . GLU A 1 120 ? 31.391 18.291 33.858 1.00 13.29 120 GLU A CA 1
ATOM 897 C C . GLU A 1 120 ? 31.556 17.868 32.432 1.00 13.18 120 GLU A C 1
ATOM 898 O O . GLU A 1 120 ? 32.299 16.899 32.184 1.00 13.48 120 GLU A O 1
ATOM 904 N N . HIS A 1 121 ? 30.987 18.491 31.407 1.00 12.52 121 HIS A N 1
ATOM 905 C CA . HIS A 1 121 ? 31.211 18.064 30.017 1.00 10.99 121 HIS A CA 1
ATOM 906 C C . HIS A 1 121 ? 32.110 19.067 29.342 1.00 10.09 121 HIS A C 1
ATOM 907 O O . HIS A 1 121 ? 31.791 20.253 29.440 1.00 10.55 121 HIS A O 1
ATOM 914 N N . GLY A 1 122 ? 33.224 18.672 28.715 1.00 8.61 122 GLY A N 1
ATOM 915 C CA . GLY A 1 122 ? 34.094 19.649 28.074 1.00 8.83 122 GLY A CA 1
ATOM 916 C C . GLY A 1 122 ? 34.103 19.441 26.548 1.00 9.46 122 GLY A C 1
ATOM 917 O O . GLY A 1 122 ? 33.672 18.349 26.075 1.00 9.46 122 GLY A O 1
ATOM 918 N N . PHE A 1 123 ? 34.558 20.433 25.817 1.00 9.50 123 PHE A N 1
ATOM 919 C CA . PHE A 1 123 ? 34.734 20.322 24.379 1.00 11.03 123 PHE A CA 1
ATOM 920 C C . PHE A 1 123 ? 35.974 21.134 23.988 1.00 12.60 123 PHE A C 1
ATOM 921 O O . PHE A 1 123 ? 36.330 22.132 24.641 1.00 12.01 123 PHE A O 1
ATOM 929 N N . THR A 1 124 ? 36.646 20.701 22.897 1.00 14.44 124 THR A N 1
ATOM 930 C CA . THR A 1 124 ? 37.851 21.510 22.528 1.00 17.39 124 THR A CA 1
ATOM 931 C C . THR A 1 124 ? 37.616 22.495 21.420 1.00 18.13 124 THR A C 1
ATOM 932 O O . THR A 1 124 ? 38.185 23.609 21.559 1.00 20.26 124 THR A O 1
ATOM 936 N N . ASP A 1 125 ? 36.838 22.213 20.391 1.00 18.06 125 ASP A N 1
ATOM 937 C CA . ASP A 1 125 ? 36.652 23.172 19.309 1.00 18.37 125 ASP A CA 1
ATOM 938 C C . ASP A 1 125 ? 35.216 23.623 19.178 1.00 16.03 125 ASP A C 1
ATOM 939 O O . ASP A 1 125 ? 34.973 24.827 19.061 1.00 15.39 125 ASP A O 1
ATOM 944 N N . SER A 1 126 ? 34.293 22.685 19.130 1.00 14.32 126 SER A N 1
ATOM 945 C CA . SER A 1 126 ? 32.903 23.050 19.043 1.00 14.65 126 SER A CA 1
ATOM 946 C C . SER A 1 126 ? 32.036 21.917 19.579 1.00 13.73 126 SER A C 1
ATOM 947 O O . SER A 1 126 ? 32.488 20.821 19.844 1.00 13.28 126 SER A O 1
ATOM 950 N N . LEU A 1 127 ? 30.791 22.243 19.829 1.00 12.06 127 LEU A N 1
ATOM 951 C CA . LEU A 1 127 ? 29.873 21.253 20.382 1.00 11.15 127 LEU A CA 1
ATOM 952 C C . LEU A 1 127 ? 28.456 21.785 20.217 1.00 11.33 127 LEU A C 1
ATOM 953 O O . LEU A 1 127 ? 28.198 22.931 20.561 1.00 10.56 127 LEU A O 1
ATOM 958 N N . THR A 1 128 ? 27.569 20.922 19.726 1.00 11.31 128 THR A N 1
ATOM 959 C CA . THR A 1 128 ? 26.164 21.305 19.666 1.00 11.28 128 THR A CA 1
ATOM 960 C C . THR A 1 128 ? 25.481 20.656 20.837 1.00 11.19 128 THR A C 1
ATOM 961 O O . THR A 1 128 ? 25.582 19.453 21.084 1.00 10.28 128 THR A O 1
ATOM 965 N N . VAL A 1 129 ? 24.763 21.467 21.637 1.00 12.32 129 VAL A N 1
ATOM 966 C CA . VAL A 1 129 ? 24.016 20.980 22.790 1.00 13.06 129 VAL A CA 1
ATOM 967 C C . VAL A 1 129 ? 22.549 21.103 22.375 1.00 13.49 129 VAL A C 1
ATOM 968 O O . VAL A 1 129 ? 22.063 22.081 21.800 1.00 13.79 129 VAL A O 1
ATOM 972 N N . SER A 1 130 ? 21.816 20.029 22.632 1.00 13.78 130 SER A N 1
ATOM 973 C CA . SER A 1 130 ? 20.427 20.034 22.267 1.00 14.82 130 SER A CA 1
ATOM 974 C C . SER A 1 130 ? 19.531 20.334 23.434 1.00 14.53 130 SER A C 1
ATOM 975 O O . SER A 1 130 ? 19.636 19.653 24.461 1.00 14.85 130 SER A O 1
ATOM 978 N N . LEU A 1 131 ? 18.637 21.305 23.321 1.00 13.97 131 LEU A N 1
ATOM 979 C CA . LEU A 1 131 ? 17.687 21.594 24.420 1.00 15.01 131 LEU A CA 1
ATOM 980 C C . LEU A 1 131 ? 16.343 21.048 23.871 1.00 15.70 131 LEU A C 1
ATOM 981 O O . LEU A 1 131 ? 15.535 21.719 23.222 1.00 15.86 131 LEU A O 1
ATOM 986 N N . ASP A 1 132 ? 16.196 19.738 24.057 1.00 16.97 132 ASP A N 1
ATOM 987 C CA . ASP A 1 132 ? 15.047 19.026 23.519 1.00 18.42 132 ASP A CA 1
ATOM 988 C C . ASP A 1 132 ? 14.864 19.281 22.023 1.00 16.91 132 ASP A C 1
ATOM 989 O O . ASP A 1 132 ? 13.749 19.518 21.580 1.00 17.35 132 ASP A O 1
ATOM 994 N N . GLY A 1 133 ? 15.895 19.256 21.244 1.00 16.55 133 GLY A N 1
ATOM 995 C CA . GLY A 1 133 ? 15.866 19.453 19.817 1.00 17.18 133 GLY A CA 1
ATOM 996 C C . GLY A 1 133 ? 16.351 20.810 19.346 1.00 17.31 133 GLY A C 1
ATOM 997 O O . GLY A 1 133 ? 16.840 20.861 18.221 1.00 17.94 133 GLY A O 1
ATOM 998 N N . MET A 1 134 ? 16.187 21.864 20.161 1.00 16.48 134 MET A N 1
ATOM 999 C CA . MET A 1 134 ? 16.680 23.188 19.811 1.00 16.09 134 MET A CA 1
ATOM 1000 C C . MET A 1 134 ? 18.190 23.196 20.013 1.00 14.94 134 MET A C 1
ATOM 1001 O O . MET A 1 134 ? 18.750 22.868 21.045 1.00 14.68 134 MET A O 1
ATOM 1006 N N . PRO A 1 135 ? 18.939 23.523 18.967 1.00 15.05 135 PRO A N 1
ATOM 1007 C CA . PRO A 1 135 ? 20.376 23.498 19.077 1.00 14.49 135 PRO A CA 1
ATOM 1008 C C . PRO A 1 135 ? 20.995 24.764 19.659 1.00 14.26 135 PRO A C 1
ATOM 1009 O O . PRO A 1 135 ? 20.542 25.853 19.324 1.00 14.05 135 PRO A O 1
ATOM 1013 N N . LEU A 1 136 ? 21.991 24.589 20.530 1.00 13.34 136 LEU A N 1
ATOM 1014 C CA . LEU A 1 136 ? 22.773 25.732 21.045 1.00 12.55 136 LEU A CA 1
ATOM 1015 C C . LEU A 1 136 ? 24.177 25.379 20.479 1.00 12.05 136 LEU A C 1
ATOM 1016 O O . LEU A 1 136 ? 24.654 24.275 20.725 1.00 12.74 136 LEU A O 1
ATOM 1021 N N . GLN A 1 137 ? 24.764 26.175 19.650 1.00 10.62 137 GLN A N 1
ATOM 1022 C CA . GLN A 1 137 ? 26.059 25.821 19.050 1.00 11.18 137 GLN A CA 1
ATOM 1023 C C . GLN A 1 137 ? 27.149 26.676 19.715 1.00 10.40 137 GLN A C 1
ATOM 1024 O O . GLN A 1 137 ? 27.212 27.879 19.616 1.00 10.32 137 GLN A O 1
ATOM 1030 N N . CYS A 1 138 ? 28.003 25.927 20.396 1.00 8.96 138 CYS A N 1
ATOM 1031 C CA . CYS A 1 138 ? 29.150 26.441 21.092 1.00 9.40 138 CYS A CA 1
ATOM 1032 C C . CYS A 1 138 ? 30.412 26.329 20.241 1.00 8.90 138 CYS A C 1
ATOM 1033 O O . CYS A 1 138 ? 30.728 25.235 19.748 1.00 8.25 138 CYS A O 1
ATOM 1036 N N . TYR A 1 139 ? 31.128 27.444 20.140 1.00 8.41 139 TYR A N 1
ATOM 1037 C CA . TYR A 1 139 ? 32.364 27.450 19.421 1.00 10.10 139 TYR A CA 1
ATOM 1038 C C . TYR A 1 139 ? 33.513 28.086 20.209 1.00 9.69 139 TYR A C 1
ATOM 1039 O O . TYR A 1 139 ? 33.342 29.137 20.826 1.00 9.83 139 TYR A O 1
ATOM 1048 N N . TYR A 1 140 ? 34.673 27.468 20.061 1.00 9.90 140 TYR A N 1
ATOM 1049 C CA . TYR A 1 140 ? 35.890 28.116 20.650 1.00 10.22 140 TYR A CA 1
ATOM 1050 C C . TYR A 1 140 ? 36.669 28.574 19.413 1.00 10.50 140 TYR A C 1
ATOM 1051 O O . TYR A 1 140 ? 37.093 27.764 18.575 1.00 10.17 140 TYR A O 1
ATOM 1060 N N . LEU A 1 141 ? 36.775 29.853 19.169 1.00 11.16 141 LEU A N 1
ATOM 1061 C CA . LEU A 1 141 ? 37.460 30.394 17.992 1.00 11.73 141 LEU A CA 1
ATOM 1062 C C . LEU A 1 141 ? 38.788 31.053 18.241 1.00 11.63 141 LEU A C 1
ATOM 1063 O O . LEU A 1 141 ? 39.425 31.638 17.313 1.00 11.67 141 LEU A O 1
ATOM 1068 N N . GLY A 1 142 ? 39.270 31.005 19.485 1.00 11.37 142 GLY A N 1
ATOM 1069 C CA . GLY A 1 142 ? 40.583 31.540 19.853 1.00 10.61 142 GLY A CA 1
ATOM 1070 C C . GLY A 1 142 ? 40.431 32.472 21.063 1.00 11.18 142 GLY A C 1
ATOM 1071 O O . GLY A 1 142 ? 39.326 32.763 21.516 1.00 9.93 142 GLY A O 1
ATOM 1072 N N . GLY A 1 143 ? 41.565 32.910 21.584 1.00 11.08 143 GLY A N 1
ATOM 1073 C CA . GLY A 1 143 ? 41.546 33.811 22.716 1.00 10.07 143 GLY A CA 1
ATOM 1074 C C . GLY A 1 143 ? 41.033 35.215 22.454 1.00 9.57 143 GLY A C 1
ATOM 1075 O O . GLY A 1 143 ? 40.950 35.735 21.332 1.00 9.20 143 GLY A O 1
ATOM 1076 N N . GLY A 1 144 ? 40.715 35.892 23.585 1.00 8.83 144 GLY A N 1
ATOM 1077 C CA . GLY A 1 144 ? 40.257 37.264 23.468 1.00 8.81 144 GLY A CA 1
ATOM 1078 C C . GLY A 1 144 ? 40.292 37.877 24.842 1.00 8.84 144 GLY A C 1
ATOM 1079 O O . GLY A 1 144 ? 41.355 37.940 25.449 1.00 9.49 144 GLY A O 1
ATOM 1080 N N . HIS A 1 145 ? 39.126 38.306 25.336 1.00 8.76 145 HIS A N 1
ATOM 1081 C CA . HIS A 1 145 ? 39.044 38.885 26.678 1.00 8.42 145 HIS A CA 1
ATOM 1082 C C . HIS A 1 145 ? 39.616 37.941 27.717 1.00 9.19 145 HIS A C 1
ATOM 1083 O O . HIS A 1 145 ? 40.265 38.313 28.717 1.00 8.64 145 HIS A O 1
ATOM 1090 N N . ALA A 1 146 ? 39.363 36.661 27.524 1.00 9.53 146 ALA A N 1
ATOM 1091 C CA . ALA A 1 146 ? 39.920 35.601 28.358 1.00 9.80 146 ALA A CA 1
ATOM 1092 C C . ALA A 1 146 ? 40.516 34.569 27.395 1.00 10.57 146 ALA A C 1
ATOM 1093 O O . ALA A 1 146 ? 40.096 34.460 26.227 1.00 11.03 146 ALA A O 1
ATOM 1095 N N . THR A 1 147 ? 41.520 33.772 27.789 1.00 9.69 147 THR A N 1
ATOM 1096 C CA . THR A 1 147 ? 42.041 32.780 26.858 1.00 9.95 147 THR A CA 1
ATOM 1097 C C . THR A 1 147 ? 41.093 31.672 26.457 1.00 8.59 147 THR A C 1
ATOM 1098 O O . THR A 1 147 ? 41.202 31.127 25.341 1.00 9.05 147 THR A O 1
ATOM 1102 N N . ASP A 1 148 ? 40.056 31.401 27.237 1.00 8.29 148 ASP A N 1
ATOM 1103 C CA . ASP A 1 148 ? 39.138 30.305 26.984 1.00 6.86 148 ASP A CA 1
ATOM 1104 C C . ASP A 1 148 ? 37.745 30.751 26.559 1.00 6.92 148 ASP A C 1
ATOM 1105 O O . ASP A 1 148 ? 36.901 29.872 26.423 1.00 7.74 148 ASP A O 1
ATOM 1110 N N . ASN A 1 149 ? 37.524 32.028 26.339 1.00 6.53 149 ASN A N 1
ATOM 1111 C CA . ASN A 1 149 ? 36.222 32.557 26.007 1.00 7.53 149 ASN A CA 1
ATOM 1112 C C . ASN A 1 149 ? 35.638 31.904 24.762 1.00 7.58 149 ASN A C 1
ATOM 1113 O O . ASN A 1 149 ? 36.352 31.708 23.774 1.00 9.24 149 ASN A O 1
ATOM 1118 N N . ILE A 1 150 ? 34.386 31.584 24.799 1.00 7.21 150 ILE A N 1
ATOM 1119 C CA . ILE A 1 150 ? 33.675 30.938 23.667 1.00 6.94 150 ILE A CA 1
ATOM 1120 C C . ILE A 1 150 ? 32.571 31.866 23.195 1.00 7.14 150 ILE A C 1
ATOM 1121 O O . ILE A 1 150 ? 32.359 32.962 23.701 1.00 6.45 150 ILE A O 1
ATOM 1126 N N . VAL A 1 151 ? 31.799 31.430 22.203 1.00 7.90 151 VAL A N 1
ATOM 1127 C CA . VAL A 1 151 ? 30.599 32.143 21.777 1.00 8.28 151 VAL A CA 1
ATOM 1128 C C . VAL A 1 151 ? 29.503 31.073 21.674 1.00 8.51 151 VAL A C 1
ATOM 1129 O O . VAL A 1 151 ? 29.759 29.875 21.461 1.00 8.89 151 VAL A O 1
ATOM 1133 N N . VAL A 1 152 ? 28.270 31.427 21.758 1.00 8.98 152 VAL A N 1
ATOM 1134 C CA . VAL A 1 152 ? 27.162 30.434 21.584 1.00 8.39 152 VAL A CA 1
ATOM 1135 C C . VAL A 1 152 ? 26.233 31.021 20.507 1.00 7.92 152 VAL A C 1
ATOM 1136 O O . VAL A 1 152 ? 25.761 32.151 20.712 1.00 7.27 152 VAL A O 1
ATOM 1140 N N . TRP A 1 153 ? 26.001 30.306 19.427 1.00 7.79 153 TRP A N 1
ATOM 1141 C CA . TRP A 1 153 ? 25.137 30.695 18.293 1.00 7.91 153 TRP A CA 1
ATOM 1142 C C . TRP A 1 153 ? 23.822 29.943 18.425 1.00 8.58 153 TRP A C 1
ATOM 1143 O O . TRP A 1 153 ? 23.849 28.738 18.735 1.00 9.98 153 TRP A O 1
ATOM 1154 N N . LEU A 1 154 ? 22.690 30.578 18.250 1.00 8.66 154 LEU A N 1
ATOM 1155 C CA . LEU A 1 154 ? 21.366 29.971 18.310 1.00 9.27 154 LEU A CA 1
ATOM 1156 C C . LEU A 1 154 ? 20.850 30.095 16.851 1.00 9.81 154 LEU A C 1
ATOM 1157 O O . LEU A 1 154 ? 20.247 31.107 16.523 1.00 9.10 154 LEU A O 1
ATOM 1162 N N . PRO A 1 155 ? 21.142 29.131 16.018 1.00 10.03 155 PRO A N 1
ATOM 1163 C CA . PRO A 1 155 ? 20.751 29.226 14.605 1.00 10.93 155 PRO A CA 1
ATOM 1164 C C . PRO A 1 155 ? 19.274 29.415 14.364 1.00 11.87 155 PRO A C 1
ATOM 1165 O O . PRO A 1 155 ? 18.947 30.132 13.399 1.00 12.39 155 PRO A O 1
ATOM 1169 N N . THR A 1 156 ? 18.371 28.867 15.143 1.00 11.66 156 THR A N 1
ATOM 1170 C CA . THR A 1 156 ? 16.962 29.045 14.853 1.00 13.28 156 THR A CA 1
ATOM 1171 C C . THR A 1 156 ? 16.451 30.423 15.213 1.00 14.53 156 THR A C 1
ATOM 1172 O O . THR A 1 156 ? 15.336 30.765 14.779 1.00 13.94 156 THR A O 1
ATOM 1176 N N . GLU A 1 157 ? 17.234 31.146 16.012 1.00 13.97 157 GLU A N 1
ATOM 1177 C CA . GLU A 1 157 ? 16.785 32.472 16.443 1.00 14.05 157 GLU A CA 1
ATOM 1178 C C . GLU A 1 157 ? 17.636 33.582 15.847 1.00 13.19 157 GLU A C 1
ATOM 1179 O O . GLU A 1 157 ? 17.257 34.752 15.906 1.00 12.60 157 GLU A O 1
ATOM 1185 N N . ASN A 1 158 ? 18.815 33.294 15.309 1.00 12.59 158 ASN A N 1
ATOM 1186 C CA . ASN A 1 158 ? 19.748 34.219 14.770 1.00 14.07 158 ASN A CA 1
ATOM 1187 C C . ASN A 1 158 ? 20.285 35.211 15.844 1.00 13.41 158 ASN A C 1
ATOM 1188 O O . ASN A 1 158 ? 20.475 36.395 15.610 1.00 13.70 158 ASN A O 1
ATOM 1193 N N . ILE A 1 159 ? 20.536 34.620 16.990 1.00 11.77 159 ILE A N 1
ATOM 1194 C CA . ILE A 1 159 ? 21.059 35.349 18.152 1.00 11.25 159 ILE A CA 1
ATOM 1195 C C . ILE A 1 159 ? 22.412 34.712 18.510 1.00 10.54 159 ILE A C 1
ATOM 1196 O O . ILE A 1 159 ? 22.626 33.510 18.484 1.00 9.85 159 ILE A O 1
ATOM 1201 N N . LEU A 1 160 ? 23.391 35.555 18.764 1.00 10.12 160 LEU A N 1
ATOM 1202 C CA . LEU A 1 160 ? 24.705 35.106 19.153 1.00 8.90 160 LEU A CA 1
ATOM 1203 C C . LEU A 1 160 ? 24.990 35.641 20.559 1.00 9.21 160 LEU A C 1
ATOM 1204 O O . LEU A 1 160 ? 24.781 36.835 20.777 1.00 9.68 160 LEU A O 1
ATOM 1209 N N . PHE A 1 161 ? 25.402 34.792 21.499 1.00 8.89 161 PHE A N 1
ATOM 1210 C CA . PHE A 1 161 ? 25.849 35.334 22.822 1.00 8.25 161 PHE A CA 1
ATOM 1211 C C . PHE A 1 161 ? 27.377 35.418 22.687 1.00 7.91 161 PHE A C 1
ATOM 1212 O O . PHE A 1 161 ? 28.070 34.404 22.653 1.00 7.92 161 PHE A O 1
ATOM 1220 N N . GLY A 1 162 ? 27.941 36.578 22.473 1.00 7.51 162 GLY A N 1
ATOM 1221 C CA . GLY A 1 162 ? 29.342 36.756 22.294 1.00 6.31 162 GLY A CA 1
ATOM 1222 C C . GLY A 1 162 ? 30.065 36.774 23.621 1.00 6.16 162 GLY A C 1
ATOM 1223 O O . GLY A 1 162 ? 31.236 36.428 23.654 1.00 6.71 162 GLY A O 1
ATOM 1224 N N . GLY A 1 163 ? 29.442 37.167 24.718 1.00 7.10 163 GLY A N 1
ATOM 1225 C CA . GLY A 1 163 ? 30.176 37.176 25.992 1.00 6.76 163 GLY A CA 1
ATOM 1226 C C . GLY A 1 163 ? 31.137 38.334 26.080 1.00 6.71 163 GLY A C 1
ATOM 1227 O O . GLY A 1 163 ? 31.183 39.267 25.274 1.00 6.72 163 GLY A O 1
ATOM 1228 N N . CYS A 1 164 ? 32.055 38.268 27.075 1.00 6.79 164 CYS A N 1
ATOM 1229 C CA . CYS A 1 164 ? 33.008 39.310 27.304 1.00 7.46 164 CYS A CA 1
ATOM 1230 C C . CYS A 1 164 ? 34.026 39.628 26.243 1.00 8.21 164 CYS A C 1
ATOM 1231 O O . CYS A 1 164 ? 34.589 40.740 26.336 1.00 8.71 164 CYS A O 1
ATOM 1234 N N . MET A 1 165 ? 34.253 38.771 25.258 1.00 9.81 165 MET A N 1
ATOM 1235 C CA . MET A 1 165 ? 35.178 39.119 24.176 1.00 10.61 165 MET A CA 1
ATOM 1236 C C . MET A 1 165 ? 34.594 40.278 23.365 1.00 9.57 165 MET A C 1
ATOM 1237 O O . MET A 1 165 ? 35.296 40.973 22.622 1.00 9.15 165 MET A O 1
ATOM 1242 N N . LEU A 1 166 ? 33.315 40.618 23.570 1.00 9.68 166 LEU A N 1
ATOM 1243 C CA . LEU A 1 166 ? 32.703 41.752 22.915 1.00 10.27 166 LEU A CA 1
ATOM 1244 C C . LEU A 1 166 ? 32.361 42.859 23.911 1.00 10.71 166 LEU A C 1
ATOM 1245 O O . LEU A 1 166 ? 31.834 42.590 25.027 1.00 11.52 166 LEU A O 1
ATOM 1250 N N . LYS A 1 167 ? 32.597 44.099 23.539 1.00 9.40 167 LYS A N 1
ATOM 1251 C CA . LYS A 1 167 ? 32.269 45.276 24.299 1.00 9.56 167 LYS A CA 1
ATOM 1252 C C . LYS A 1 167 ? 30.998 45.916 23.714 1.00 8.88 167 LYS A C 1
ATOM 1253 O O . LYS A 1 167 ? 30.679 45.856 22.487 1.00 8.58 167 LYS A O 1
ATOM 1259 N N . ASP A 1 168 ? 30.199 46.518 24.580 1.00 9.00 168 ASP A N 1
ATOM 1260 C CA . ASP A 1 168 ? 28.958 47.145 24.183 1.00 11.20 168 ASP A CA 1
ATOM 1261 C C . ASP A 1 168 ? 29.263 48.498 23.531 1.00 12.14 168 ASP A C 1
ATOM 1262 O O . ASP A 1 168 ? 30.387 48.959 23.601 1.00 10.82 168 ASP A O 1
ATOM 1267 N N . ASN A 1 169 ? 28.290 49.148 22.898 1.00 12.87 169 ASN A N 1
ATOM 1268 C CA . ASN A 1 169 ? 28.554 50.388 22.182 1.00 14.74 169 ASN A CA 1
ATOM 1269 C C . ASN A 1 169 ? 28.852 51.619 23.039 1.00 15.17 169 ASN A C 1
ATOM 1270 O O . ASN A 1 169 ? 29.267 52.604 22.458 1.00 14.83 169 ASN A O 1
ATOM 1275 N N . GLN A 1 170 ? 28.630 51.587 24.322 1.00 15.65 170 GLN A N 1
ATOM 1276 C CA . GLN A 1 170 ? 28.862 52.714 25.227 1.00 16.73 170 GLN A CA 1
ATOM 1277 C C . GLN A 1 170 ? 30.250 52.598 25.868 1.00 15.54 170 GLN A C 1
ATOM 1278 O O . GLN A 1 170 ? 30.777 53.574 26.358 1.00 15.73 170 GLN A O 1
ATOM 1284 N N . THR A 1 171 ? 30.877 51.451 25.717 1.00 14.50 171 THR A N 1
ATOM 1285 C CA . THR A 1 171 ? 32.205 51.127 26.240 1.00 13.10 171 THR A CA 1
ATOM 1286 C C . THR A 1 171 ? 33.326 51.557 25.332 1.00 11.76 171 THR A C 1
ATOM 1287 O O . THR A 1 171 ? 33.353 51.293 24.114 1.00 11.77 171 THR A O 1
ATOM 1291 N N . THR A 1 172 ? 34.319 52.279 25.876 1.00 10.35 172 THR A N 1
ATOM 1292 C CA . THR A 1 172 ? 35.385 52.835 25.061 1.00 10.41 172 THR A CA 1
ATOM 1293 C C . THR A 1 172 ? 36.753 52.300 25.403 1.00 11.97 172 THR A C 1
ATOM 1294 O O . THR A 1 172 ? 37.700 52.586 24.669 1.00 12.90 172 THR A O 1
ATOM 1298 N N . SER A 1 173 ? 36.882 51.545 26.472 1.00 12.36 173 SER A N 1
ATOM 1299 C CA . SER A 1 173 ? 38.138 50.987 26.967 1.00 13.18 173 SER A CA 1
ATOM 1300 C C . SER A 1 173 ? 38.210 49.461 26.843 1.00 12.16 173 SER A C 1
ATOM 1301 O O . SER A 1 173 ? 37.208 48.779 26.891 1.00 10.61 173 SER A O 1
ATOM 1304 N N . ILE A 1 174 ? 39.434 48.922 26.699 1.00 11.76 174 ILE A N 1
ATOM 1305 C CA . ILE A 1 174 ? 39.610 47.469 26.608 1.00 11.10 174 ILE A CA 1
ATOM 1306 C C . ILE A 1 174 ? 39.260 46.791 27.906 1.00 11.39 174 ILE A C 1
ATOM 1307 O O . ILE A 1 174 ? 38.943 45.606 27.991 1.00 11.63 174 ILE A O 1
ATOM 1312 N N . GLY A 1 175 ? 39.305 47.534 29.024 1.00 11.91 175 GLY A N 1
ATOM 1313 C CA . GLY A 1 175 ? 38.929 46.966 30.311 1.00 12.96 175 GLY A CA 1
ATOM 1314 C C . GLY A 1 175 ? 39.945 46.021 30.946 1.00 13.08 175 GLY A C 1
ATOM 1315 O O . GLY A 1 175 ? 41.146 46.177 30.842 1.00 12.49 175 GLY A O 1
ATOM 1316 N N . ASN A 1 176 ? 39.383 45.050 31.695 1.00 13.30 176 ASN A N 1
ATOM 1317 C CA . ASN A 1 176 ? 40.190 44.071 32.403 1.00 14.38 176 ASN A CA 1
ATOM 1318 C C . ASN A 1 176 ? 40.886 43.091 31.472 1.00 14.57 176 ASN A C 1
ATOM 1319 O O . ASN A 1 176 ? 40.202 42.258 30.818 1.00 15.07 176 ASN A O 1
ATOM 1324 N N . ILE A 1 177 ? 42.208 43.195 31.320 1.00 14.33 177 ILE A N 1
ATOM 1325 C CA . ILE A 1 177 ? 42.898 42.250 30.423 1.00 15.88 177 ILE A CA 1
ATOM 1326 C C . ILE A 1 177 ? 43.905 41.375 31.142 1.00 16.16 177 ILE A C 1
ATOM 1327 O O . ILE A 1 177 ? 44.875 40.884 30.562 1.00 15.54 177 ILE A O 1
ATOM 1332 N N . SER A 1 178 ? 43.632 41.081 32.405 1.00 17.18 178 SER A N 1
ATOM 1333 C CA . SER A 1 178 ? 44.526 40.247 33.196 1.00 18.11 178 SER A CA 1
ATOM 1334 C C . SER A 1 178 ? 44.532 38.807 32.709 1.00 17.34 178 SER A C 1
ATOM 1335 O O . SER A 1 178 ? 45.555 38.166 33.002 1.00 17.53 178 SER A O 1
ATOM 1338 N N . ASP A 1 179 ? 43.549 38.265 32.006 1.00 15.82 179 ASP A N 1
ATOM 1339 C CA . ASP A 1 179 ? 43.577 36.901 31.502 1.00 15.89 179 ASP A CA 1
ATOM 1340 C C . ASP A 1 179 ? 43.350 36.889 30.003 1.00 15.76 179 ASP A C 1
ATOM 1341 O O . ASP A 1 179 ? 43.004 35.882 29.442 1.00 16.99 179 ASP A O 1
ATOM 1346 N N . ALA A 1 180 ? 43.501 38.037 29.348 1.00 15.46 180 ALA A N 1
ATOM 1347 C CA . ALA A 1 180 ? 43.267 38.193 27.939 1.00 15.68 180 ALA A CA 1
ATOM 1348 C C . ALA A 1 180 ? 44.449 37.788 27.076 1.00 15.99 180 ALA A C 1
ATOM 1349 O O . ALA A 1 180 ? 45.600 37.794 27.535 1.00 16.20 180 ALA A O 1
ATOM 1351 N N . ASP A 1 181 ? 44.174 37.524 25.822 1.00 16.67 181 ASP A N 1
ATOM 1352 C CA . ASP A 1 181 ? 45.198 37.230 24.812 1.00 17.47 181 ASP A CA 1
ATOM 1353 C C . ASP A 1 181 ? 44.984 38.376 23.820 1.00 17.29 181 ASP A C 1
ATOM 1354 O O . ASP A 1 181 ? 44.256 38.228 22.841 1.00 17.65 181 ASP A O 1
ATOM 1359 N N . VAL A 1 182 ? 45.495 39.534 24.123 1.00 17.88 182 VAL A N 1
ATOM 1360 C CA . VAL A 1 182 ? 45.329 40.747 23.340 1.00 18.24 182 VAL A CA 1
ATOM 1361 C C . VAL A 1 182 ? 45.770 40.545 21.902 1.00 18.77 182 VAL A C 1
ATOM 1362 O O . VAL A 1 182 ? 45.089 41.061 21.043 1.00 19.21 182 VAL A O 1
ATOM 1366 N N . THR A 1 183 ? 46.836 39.793 21.650 1.00 19.09 183 THR A N 1
ATOM 1367 C CA . THR A 1 183 ? 47.289 39.640 20.260 1.00 19.78 183 THR A CA 1
ATOM 1368 C C . THR A 1 183 ? 46.417 38.716 19.463 1.00 18.42 183 THR A C 1
ATOM 1369 O O . THR A 1 183 ? 46.347 38.792 18.227 1.00 19.96 183 THR A O 1
ATOM 1373 N N . ALA A 1 184 ? 45.671 37.798 20.090 1.00 16.42 184 ALA A N 1
ATOM 1374 C CA . ALA A 1 184 ? 44.779 36.926 19.335 1.00 14.16 184 ALA A CA 1
ATOM 1375 C C . ALA A 1 184 ? 43.408 37.544 19.237 1.00 12.25 184 ALA A C 1
ATOM 1376 O O . ALA A 1 184 ? 42.620 37.217 18.371 1.00 12.61 184 ALA A O 1
ATOM 1378 N N . TRP A 1 185 ? 43.104 38.481 20.148 1.00 11.35 185 TRP A N 1
ATOM 1379 C CA . TRP A 1 185 ? 41.755 39.064 20.144 1.00 10.90 185 TRP A CA 1
ATOM 1380 C C . TRP A 1 185 ? 41.247 39.561 18.829 1.00 11.67 185 TRP A C 1
ATOM 1381 O O . TRP A 1 185 ? 40.111 39.249 18.337 1.00 10.12 185 TRP A O 1
ATOM 1392 N N . PRO A 1 186 ? 41.957 40.457 18.116 1.00 12.87 186 PRO A N 1
ATOM 1393 C CA . PRO A 1 186 ? 41.476 40.965 16.834 1.00 13.82 186 PRO A CA 1
ATOM 1394 C C . PRO A 1 186 ? 41.222 39.832 15.833 1.00 14.26 186 PRO A C 1
ATOM 1395 O O . PRO A 1 186 ? 40.286 39.924 15.019 1.00 14.85 186 PRO A O 1
ATOM 1399 N N . LYS A 1 187 ? 42.026 38.791 15.838 1.00 14.82 187 LYS A N 1
ATOM 1400 C CA . LYS A 1 187 ? 41.859 37.676 14.926 1.00 16.35 187 LYS A CA 1
ATOM 1401 C C . LYS A 1 187 ? 40.569 36.924 15.258 1.00 14.65 187 LYS A C 1
ATOM 1402 O O . LYS A 1 187 ? 39.826 36.561 14.364 1.00 13.99 187 LYS A O 1
ATOM 1408 N N . THR A 1 188 ? 40.393 36.664 16.552 1.00 13.31 188 THR A N 1
ATOM 1409 C CA . THR A 1 188 ? 39.141 35.971 16.961 1.00 11.50 188 THR A CA 1
ATOM 1410 C C . THR A 1 188 ? 37.902 36.728 16.533 1.00 10.97 188 THR A C 1
ATOM 1411 O O . THR A 1 188 ? 36.893 36.101 16.154 1.00 10.34 188 THR A O 1
ATOM 1415 N N . LEU A 1 189 ? 37.911 38.051 16.613 1.00 11.29 189 LEU A N 1
ATOM 1416 C CA . LEU A 1 189 ? 36.751 38.874 16.228 1.00 12.82 189 LEU A CA 1
ATOM 1417 C C . LEU A 1 189 ? 36.491 38.756 14.725 1.00 12.89 189 LEU A C 1
ATOM 1418 O O . LEU A 1 189 ? 35.327 38.683 14.317 1.00 12.25 189 LEU A O 1
ATOM 1423 N N . ASP A 1 190 ? 37.566 38.688 13.958 1.00 13.80 190 ASP A N 1
ATOM 1424 C CA . ASP A 1 190 ? 37.454 38.519 12.510 1.00 14.85 190 ASP A CA 1
ATOM 1425 C C . ASP A 1 190 ? 36.842 37.169 12.216 1.00 14.90 190 ASP A C 1
ATOM 1426 O O . ASP A 1 190 ? 36.022 37.101 11.272 1.00 15.35 190 ASP A O 1
ATOM 1431 N N . LYS A 1 191 ? 37.139 36.152 12.980 1.00 15.69 191 LYS A N 1
ATOM 1432 C CA . LYS A 1 191 ? 36.516 34.819 12.754 1.00 16.59 191 LYS A CA 1
ATOM 1433 C C . LYS A 1 191 ? 35.060 34.868 13.192 1.00 15.69 191 LYS A C 1
ATOM 1434 O O . LYS A 1 191 ? 34.132 34.374 12.527 1.00 16.37 191 LYS A O 1
ATOM 1440 N N . VAL A 1 192 ? 34.755 35.567 14.286 1.00 14.94 192 VAL A N 1
ATOM 1441 C CA . VAL A 1 192 ? 33.398 35.748 14.759 1.00 13.24 192 VAL A CA 1
ATOM 1442 C C . VAL A 1 192 ? 32.628 36.525 13.700 1.00 14.21 192 VAL A C 1
ATOM 1443 O O . VAL A 1 192 ? 31.489 36.187 13.352 1.00 13.69 192 VAL A O 1
ATOM 1447 N N . LYS A 1 193 ? 33.245 37.561 13.128 1.00 15.02 193 LYS A N 1
ATOM 1448 C CA . LYS A 1 193 ? 32.559 38.325 12.077 1.00 17.35 193 LYS A CA 1
ATOM 1449 C C . LYS A 1 193 ? 32.261 37.500 10.845 1.00 16.72 193 LYS A C 1
ATOM 1450 O O . LYS A 1 193 ? 31.151 37.559 10.290 1.00 16.39 193 LYS A O 1
ATOM 1456 N N . ALA A 1 194 ? 33.207 36.687 10.380 1.00 16.33 194 ALA A N 1
ATOM 1457 C CA . ALA A 1 194 ? 32.960 35.863 9.188 1.00 15.39 194 ALA A CA 1
ATOM 1458 C C . ALA A 1 194 ? 31.973 34.723 9.402 1.00 15.50 194 ALA A C 1
ATOM 1459 O O . ALA A 1 194 ? 31.262 34.290 8.504 1.00 15.22 194 ALA A O 1
ATOM 1461 N N . LYS A 1 195 ? 31.906 34.107 10.585 1.00 15.44 195 LYS A N 1
ATOM 1462 C CA . LYS A 1 195 ? 31.045 33.001 10.865 1.00 14.79 195 LYS A CA 1
ATOM 1463 C C . LYS A 1 195 ? 29.609 33.274 11.178 1.00 14.38 195 LYS A C 1
ATOM 1464 O O . LYS A 1 195 ? 28.760 32.370 10.921 1.00 14.42 195 LYS A O 1
ATOM 1470 N N . PHE A 1 196 ? 29.206 34.429 11.714 1.00 12.99 196 PHE A N 1
ATOM 1471 C CA . PHE A 1 196 ? 27.830 34.690 12.062 1.00 13.01 196 PHE A CA 1
ATOM 1472 C C . PHE A 1 196 ? 27.327 35.999 11.520 1.00 14.80 196 PHE A C 1
ATOM 1473 O O . PHE A 1 196 ? 26.912 36.932 12.219 1.00 15.26 196 PHE A O 1
ATOM 1481 N N . PRO A 1 197 ? 27.410 36.184 10.190 1.00 15.85 197 PRO A N 1
ATOM 1482 C CA . PRO A 1 197 ? 26.975 37.432 9.566 1.00 16.22 197 PRO A CA 1
ATOM 1483 C C . PRO A 1 197 ? 25.495 37.686 9.711 1.00 16.51 197 PRO A C 1
ATOM 1484 O O . PRO A 1 197 ? 25.060 38.865 9.624 1.00 17.84 197 PRO A O 1
ATOM 1488 N N . SER A 1 198 ? 24.665 36.697 9.923 1.00 15.81 198 SER A N 1
ATOM 1489 C CA . SER A 1 198 ? 23.242 36.910 10.032 1.00 17.32 198 SER A CA 1
ATOM 1490 C C . SER A 1 198 ? 22.695 37.097 11.443 1.00 16.76 198 SER A C 1
ATOM 1491 O O . SER A 1 198 ? 21.467 36.940 11.614 1.00 17.52 198 SER A O 1
ATOM 1494 N N . ALA A 1 199 ? 23.523 37.338 12.437 1.00 15.51 199 ALA A N 1
ATOM 1495 C CA . ALA A 1 199 ? 23.007 37.511 13.788 1.00 15.23 199 ALA A CA 1
ATOM 1496 C C . ALA A 1 199 ? 22.112 38.730 13.845 1.00 15.45 199 ALA A C 1
ATOM 1497 O O . ALA A 1 199 ? 22.548 39.763 13.297 1.00 16.03 199 ALA A O 1
ATOM 1499 N N . ARG A 1 200 ? 20.915 38.716 14.385 1.00 14.96 200 ARG A N 1
ATOM 1500 C CA . ARG A 1 200 ? 20.099 39.909 14.452 1.00 15.73 200 ARG A CA 1
ATOM 1501 C C . ARG A 1 200 ? 20.447 40.646 15.752 1.00 14.58 200 ARG A C 1
ATOM 1502 O O . ARG A 1 200 ? 20.314 41.855 15.878 1.00 14.09 200 ARG A O 1
ATOM 1510 N N . TYR A 1 201 ? 20.751 39.823 16.742 1.00 12.98 201 TYR A N 1
ATOM 1511 C CA . TYR A 1 201 ? 21.102 40.370 18.042 1.00 14.19 201 TYR A CA 1
ATOM 1512 C C . TYR A 1 201 ? 22.437 39.766 18.493 1.00 13.28 201 TYR A C 1
ATOM 1513 O O . TYR A 1 201 ? 22.564 38.530 18.361 1.00 13.15 201 TYR A O 1
ATOM 1522 N N . VAL A 1 202 ? 23.286 40.640 18.995 1.00 11.59 202 VAL A N 1
ATOM 1523 C CA . VAL A 1 202 ? 24.598 40.129 19.483 1.00 10.05 202 VAL A CA 1
ATOM 1524 C C . VAL A 1 202 ? 24.699 40.611 20.931 1.00 9.53 202 VAL A C 1
ATOM 1525 O O . VAL A 1 202 ? 24.554 41.811 21.151 1.00 8.23 202 VAL A O 1
ATOM 1529 N N . VAL A 1 203 ? 24.823 39.687 21.876 1.00 8.37 203 VAL A N 1
ATOM 1530 C CA . VAL A 1 203 ? 24.804 40.108 23.311 1.00 7.88 203 VAL A CA 1
ATOM 1531 C C . VAL A 1 203 ? 26.220 40.039 23.877 1.00 8.40 203 VAL A C 1
ATOM 1532 O O . VAL A 1 203 ? 26.911 38.993 23.739 1.00 8.08 203 VAL A O 1
ATOM 1536 N N . PRO A 1 204 ? 26.727 41.148 24.429 1.00 7.56 204 PRO A N 1
ATOM 1537 C CA . PRO A 1 204 ? 28.077 41.144 25.013 1.00 7.68 204 PRO A CA 1
ATOM 1538 C C . PRO A 1 204 ? 27.992 40.697 26.470 1.00 7.31 204 PRO A C 1
ATOM 1539 O O . PRO A 1 204 ? 26.909 40.526 26.998 1.00 6.76 204 PRO A O 1
ATOM 1543 N N . GLY A 1 205 ? 29.142 40.590 27.155 1.00 7.99 205 GLY A N 1
ATOM 1544 C CA . GLY A 1 205 ? 29.284 40.188 28.520 1.00 7.66 205 GLY A CA 1
ATOM 1545 C C . GLY A 1 205 ? 28.772 41.257 29.475 1.00 8.70 205 GLY A C 1
ATOM 1546 O O . GLY A 1 205 ? 28.269 40.888 30.525 1.00 8.37 205 GLY A O 1
ATOM 1547 N N . HIS A 1 206 ? 28.890 42.517 29.106 1.00 8.47 206 HIS A N 1
ATOM 1548 C CA . HIS A 1 206 ? 28.443 43.634 29.936 1.00 9.51 206 HIS A CA 1
ATOM 1549 C C . HIS A 1 206 ? 27.884 44.770 29.068 1.00 10.64 206 HIS A C 1
ATOM 1550 O O . HIS A 1 206 ? 28.465 45.079 28.008 1.00 11.03 206 HIS A O 1
ATOM 1557 N N . GLY A 1 207 ? 26.774 45.395 29.471 1.00 10.36 207 GLY A N 1
ATOM 1558 C CA . GLY A 1 207 ? 26.243 46.492 28.686 1.00 11.61 207 GLY A CA 1
ATOM 1559 C C . GLY A 1 207 ? 25.088 46.072 27.781 1.00 12.39 207 GLY A C 1
ATOM 1560 O O . GLY A 1 207 ? 24.665 44.910 27.815 1.00 11.68 207 GLY A O 1
ATOM 1561 N N . ASN A 1 208 ? 24.569 47.002 26.997 1.00 13.01 208 ASN A N 1
ATOM 1562 C CA . ASN A 1 208 ? 23.457 46.711 26.104 1.00 14.47 208 ASN A CA 1
ATOM 1563 C C . ASN A 1 208 ? 23.841 45.834 24.915 1.00 14.42 208 ASN A C 1
ATOM 1564 O O . ASN A 1 208 ? 24.909 45.917 24.320 1.00 13.78 208 ASN A O 1
ATOM 1569 N N . TYR A 1 209 ? 22.841 45.002 24.591 1.00 14.82 209 TYR A N 1
ATOM 1570 C CA . TYR A 1 209 ? 23.008 44.140 23.413 1.00 14.56 209 TYR A CA 1
ATOM 1571 C C . TYR A 1 209 ? 22.830 45.055 22.195 1.00 14.53 209 TYR A C 1
ATOM 1572 O O . TYR A 1 209 ? 22.416 46.212 22.303 1.00 14.57 209 TYR A O 1
ATOM 1581 N N . GLY A 1 210 ? 23.159 44.573 21.024 1.00 13.68 210 GLY A N 1
ATOM 1582 C CA . GLY A 1 210 ? 23.071 45.311 19.785 1.00 13.50 210 GLY A CA 1
ATOM 1583 C C . GLY A 1 210 ? 23.087 44.294 18.630 1.00 13.25 210 GLY A C 1
ATOM 1584 O O . GLY A 1 210 ? 22.602 43.172 18.744 1.00 11.97 210 GLY A O 1
ATOM 1585 N N . GLY A 1 211 ? 23.689 44.767 17.541 1.00 12.65 211 GLY A N 1
ATOM 1586 C CA . GLY A 1 211 ? 23.777 43.913 16.340 1.00 11.95 211 GLY A CA 1
ATOM 1587 C C . GLY A 1 211 ? 25.266 43.654 16.065 1.00 12.30 211 GLY A C 1
ATOM 1588 O O . GLY A 1 211 ? 26.066 43.887 16.956 1.00 12.11 211 GLY A O 1
ATOM 1589 N N . THR A 1 212 ? 25.563 43.200 14.867 1.00 11.24 212 THR A N 1
ATOM 1590 C CA . THR A 1 212 ? 26.918 42.897 14.511 1.00 11.30 212 THR A CA 1
ATOM 1591 C C . THR A 1 212 ? 27.837 44.082 14.550 1.00 10.88 212 THR A C 1
ATOM 1592 O O . THR A 1 212 ? 29.072 43.835 14.483 1.00 10.84 212 THR A O 1
ATOM 1596 N N . GLU A 1 213 ? 27.426 45.339 14.730 1.00 9.58 213 GLU A N 1
ATOM 1597 C CA . GLU A 1 213 ? 28.354 46.443 14.829 1.00 10.45 213 GLU A CA 1
ATOM 1598 C C . GLU A 1 213 ? 29.248 46.354 16.091 1.00 10.76 213 GLU A C 1
ATOM 1599 O O . GLU A 1 213 ? 30.370 46.915 16.125 1.00 11.29 213 GLU A O 1
ATOM 1605 N N . LEU A 1 214 ? 28.779 45.588 17.062 1.00 10.05 214 LEU A N 1
ATOM 1606 C CA . LEU A 1 214 ? 29.516 45.418 18.319 1.00 11.34 214 LEU A CA 1
ATOM 1607 C C . LEU A 1 214 ? 30.814 44.719 17.983 1.00 11.05 214 LEU A C 1
ATOM 1608 O O . LEU A 1 214 ? 31.801 44.984 18.658 1.00 9.92 214 LEU A O 1
ATOM 1613 N N . ILE A 1 215 ? 30.827 43.883 16.956 1.00 10.76 215 ILE A N 1
ATOM 1614 C CA . ILE A 1 215 ? 32.072 43.218 16.591 1.00 11.34 215 ILE A CA 1
ATOM 1615 C C . ILE A 1 215 ? 33.083 44.232 16.066 1.00 12.29 215 ILE A C 1
ATOM 1616 O O . ILE A 1 215 ? 34.200 44.215 16.558 1.00 11.05 215 ILE A O 1
ATOM 1621 N N . GLU A 1 216 ? 32.725 45.082 15.102 1.00 13.35 216 GLU A N 1
ATOM 1622 C CA . GLU A 1 216 ? 33.652 46.107 14.613 1.00 14.97 216 GLU A CA 1
ATOM 1623 C C . GLU A 1 216 ? 34.026 47.087 15.749 1.00 12.91 216 GLU A C 1
ATOM 1624 O O . GLU A 1 216 ? 35.180 47.469 15.859 1.00 11.34 216 GLU A O 1
ATOM 1630 N N . HIS A 1 217 ? 33.010 47.442 16.541 1.00 11.99 217 HIS A N 1
ATOM 1631 C CA . HIS A 1 217 ? 33.254 48.377 17.643 1.00 12.29 217 HIS A CA 1
ATOM 1632 C C . HIS A 1 217 ? 34.341 47.832 18.578 1.00 10.69 217 HIS A C 1
ATOM 1633 O O . HIS A 1 217 ? 35.257 48.565 18.965 1.00 9.83 217 HIS A O 1
ATOM 1640 N N . THR A 1 218 ? 34.259 46.552 18.924 1.00 9.55 218 THR A N 1
ATOM 1641 C CA . THR A 1 218 ? 35.266 45.952 19.798 1.00 10.15 218 THR A CA 1
ATOM 1642 C C . THR A 1 218 ? 36.602 45.896 19.119 1.00 11.11 218 THR A C 1
ATOM 1643 O O . THR A 1 218 ? 37.677 46.211 19.674 1.00 10.82 218 THR A O 1
ATOM 1647 N N . LYS A 1 219 ? 36.636 45.487 17.837 1.00 12.15 219 LYS A N 1
ATOM 1648 C CA . LYS A 1 219 ? 37.867 45.424 17.073 1.00 13.68 219 LYS A CA 1
ATOM 1649 C C . LYS A 1 219 ? 38.543 46.807 17.035 1.00 13.48 219 LYS A C 1
ATOM 1650 O O . LYS A 1 219 ? 39.764 46.847 17.149 1.00 12.29 219 LYS A O 1
ATOM 1656 N N . GLN A 1 220 ? 37.804 47.881 16.943 1.00 13.55 220 GLN A N 1
ATOM 1657 C CA . GLN A 1 220 ? 38.459 49.222 16.948 1.00 14.35 220 GLN A CA 1
ATOM 1658 C C . GLN A 1 220 ? 39.148 49.485 18.275 1.00 13.22 220 GLN A C 1
ATOM 1659 O O . GLN A 1 220 ? 40.302 49.976 18.335 1.00 13.21 220 GLN A O 1
ATOM 1665 N N . ILE A 1 221 ? 38.480 49.151 19.357 1.00 11.37 221 ILE A N 1
ATOM 1666 C CA . ILE A 1 221 ? 39.042 49.343 20.731 1.00 10.32 221 ILE A CA 1
ATOM 1667 C C . ILE A 1 221 ? 40.301 48.529 20.910 1.00 10.81 221 ILE A C 1
ATOM 1668 O O . ILE A 1 221 ? 41.325 49.080 21.402 1.00 11.11 221 ILE A O 1
ATOM 1673 N N . VAL A 1 222 ? 40.313 47.255 20.577 1.00 9.89 222 VAL A N 1
ATOM 1674 C CA . VAL A 1 222 ? 41.483 46.389 20.732 1.00 11.21 222 VAL A CA 1
ATOM 1675 C C . VAL A 1 222 ? 42.634 46.865 19.840 1.00 12.60 222 VAL A C 1
ATOM 1676 O O . VAL A 1 222 ? 43.767 47.035 20.281 1.00 12.22 222 VAL A O 1
ATOM 1680 N N . ASN A 1 223 ? 42.369 47.097 18.554 1.00 13.56 223 ASN A N 1
ATOM 1681 C CA . ASN A 1 223 ? 43.371 47.570 17.607 1.00 14.83 223 ASN A CA 1
ATOM 1682 C C . ASN A 1 223 ? 43.923 48.935 17.988 1.00 15.64 223 ASN A C 1
ATOM 1683 O O . ASN A 1 223 ? 45.163 49.074 17.957 1.00 15.32 223 ASN A O 1
ATOM 1688 N N . GLN A 1 224 ? 43.060 49.915 18.361 1.00 16.08 224 GLN A N 1
ATOM 1689 C CA . GLN A 1 224 ? 43.650 51.202 18.756 1.00 17.07 224 GLN A CA 1
ATOM 1690 C C . GLN A 1 224 ? 44.573 51.050 19.955 1.00 16.68 224 GLN A C 1
ATOM 1691 O O . GLN A 1 224 ? 45.577 51.752 20.059 1.00 17.09 224 GLN A O 1
ATOM 1697 N N . TYR A 1 225 ? 44.246 50.162 20.873 1.00 16.03 225 TYR A N 1
ATOM 1698 C CA . TYR A 1 225 ? 45.094 49.980 22.061 1.00 15.32 225 TYR A CA 1
ATOM 1699 C C . TYR A 1 225 ? 46.374 49.301 21.682 1.00 15.62 225 TYR A C 1
ATOM 1700 O O . TYR A 1 225 ? 47.431 49.683 22.194 1.00 15.74 225 TYR A O 1
ATOM 1709 N N . ILE A 1 226 ? 46.313 48.266 20.880 1.00 16.18 226 ILE A N 1
ATOM 1710 C CA . ILE A 1 226 ? 47.504 47.558 20.399 1.00 18.96 226 ILE A CA 1
ATOM 1711 C C . ILE A 1 226 ? 48.389 48.576 19.648 1.00 21.09 226 ILE A C 1
ATOM 1712 O O . ILE A 1 226 ? 49.592 48.636 19.868 1.00 21.34 226 ILE A O 1
ATOM 1717 N N . GLU A 1 227 ? 47.797 49.392 18.779 1.00 23.88 227 GLU A N 1
ATOM 1718 C CA . GLU A 1 227 ? 48.577 50.379 18.063 1.00 26.66 227 GLU A CA 1
ATOM 1719 C C . GLU A 1 227 ? 49.287 51.352 18.994 1.00 27.51 227 GLU A C 1
ATOM 1720 O O . GLU A 1 227 ? 50.463 51.565 18.724 1.00 27.65 227 GLU A O 1
ATOM 1726 N N . SER A 1 228 ? 48.622 51.970 19.947 1.00 28.44 228 SER A N 1
ATOM 1727 C CA . SER A 1 228 ? 49.228 52.950 20.822 1.00 29.88 228 SER A CA 1
ATOM 1728 C C . SER A 1 228 ? 50.085 52.424 21.954 1.00 30.94 228 SER A C 1
ATOM 1729 O O . SER A 1 228 ? 50.887 53.196 22.500 1.00 31.45 228 SER A O 1
ATOM 1732 N N . THR A 1 229 ? 49.937 51.196 22.349 1.00 32.57 229 THR A N 1
ATOM 1733 C CA . THR A 1 229 ? 50.800 50.693 23.456 1.00 33.95 229 THR A CA 1
ATOM 1734 C C . THR A 1 229 ? 51.996 50.009 22.823 1.00 36.05 229 THR A C 1
ATOM 1735 O O . THR A 1 229 ? 52.899 49.467 23.449 1.00 36.56 229 THR A O 1
ATOM 1739 N N . SER A 1 230 ? 52.025 50.032 21.491 1.00 38.41 230 SER A N 1
ATOM 1740 C CA . SER A 1 230 ? 53.069 49.387 20.709 1.00 40.47 230 SER A CA 1
ATOM 1741 C C . SER A 1 230 ? 53.871 50.375 19.859 1.00 41.27 230 SER A C 1
ATOM 1742 O O . SER A 1 230 ? 55.031 50.004 19.559 1.00 42.15 230 SER A O 1
ATOM 1745 N N . SER B 1 4 ? -15.212 47.807 57.178 1.00 28.71 4 SER B N 1
ATOM 1746 C CA . SER B 1 4 ? -14.840 47.491 58.575 1.00 27.71 4 SER B CA 1
ATOM 1747 C C . SER B 1 4 ? -16.032 47.453 59.503 1.00 27.56 4 SER B C 1
ATOM 1748 O O . SER B 1 4 ? -16.854 48.388 59.551 1.00 27.62 4 SER B O 1
ATOM 1751 N N . VAL B 1 5 ? -16.201 46.377 60.266 1.00 26.19 5 VAL B N 1
ATOM 1752 C CA . VAL B 1 5 ? -17.263 46.191 61.236 1.00 25.37 5 VAL B CA 1
ATOM 1753 C C . VAL B 1 5 ? -16.716 45.734 62.601 1.00 25.11 5 VAL B C 1
ATOM 1754 O O . VAL B 1 5 ? -15.983 44.775 62.755 1.00 23.61 5 VAL B O 1
ATOM 1758 N N . LYS B 1 6 ? -17.108 46.483 63.653 1.00 25.40 6 LYS B N 1
ATOM 1759 C CA . LYS B 1 6 ? -16.655 46.143 64.990 1.00 26.05 6 LYS B CA 1
ATOM 1760 C C . LYS B 1 6 ? -17.517 45.027 65.560 1.00 25.43 6 LYS B C 1
ATOM 1761 O O . LYS B 1 6 ? -18.725 45.235 65.606 1.00 25.58 6 LYS B O 1
ATOM 1767 N N . ILE B 1 7 ? -16.945 43.955 66.007 1.00 24.79 7 ILE B N 1
ATOM 1768 C CA . ILE B 1 7 ? -17.680 42.846 66.598 1.00 25.26 7 ILE B CA 1
ATOM 1769 C C . ILE B 1 7 ? -17.545 42.951 68.121 1.00 26.05 7 ILE B C 1
ATOM 1770 O O . ILE B 1 7 ? -18.208 42.250 68.889 1.00 26.07 7 ILE B O 1
ATOM 1775 N N . SER B 1 8 ? -16.681 43.845 68.574 1.00 26.23 8 SER B N 1
ATOM 1776 C CA . SER B 1 8 ? -16.507 44.110 70.014 1.00 27.46 8 SER B CA 1
ATOM 1777 C C . SER B 1 8 ? -15.847 45.488 70.097 1.00 28.13 8 SER B C 1
ATOM 1778 O O . SER B 1 8 ? -15.522 46.060 69.049 1.00 28.03 8 SER B O 1
ATOM 1781 N N . ASP B 1 9 ? -15.654 46.041 71.270 1.00 29.02 9 ASP B N 1
ATOM 1782 C CA . ASP B 1 9 ? -15.034 47.349 71.452 1.00 29.76 9 ASP B CA 1
ATOM 1783 C C . ASP B 1 9 ? -13.572 47.393 71.018 1.00 28.40 9 ASP B C 1
ATOM 1784 O O . ASP B 1 9 ? -13.014 48.431 70.689 1.00 28.70 9 ASP B O 1
ATOM 1789 N N . ASP B 1 10 ? -12.889 46.249 71.061 1.00 26.21 10 ASP B N 1
ATOM 1790 C CA . ASP B 1 10 ? -11.484 46.155 70.709 1.00 24.00 10 ASP B CA 1
ATOM 1791 C C . ASP B 1 10 ? -11.166 45.240 69.535 1.00 20.84 10 ASP B C 1
ATOM 1792 O O . ASP B 1 10 ? -9.992 45.027 69.221 1.00 18.09 10 ASP B O 1
ATOM 1797 N N . ILE B 1 11 ? -12.188 44.694 68.829 1.00 18.26 11 ILE B N 1
ATOM 1798 C CA . ILE B 1 11 ? -11.913 43.906 67.636 1.00 16.19 11 ILE B CA 1
ATOM 1799 C C . ILE B 1 11 ? -12.794 44.361 66.467 1.00 15.01 11 ILE B C 1
ATOM 1800 O O . ILE B 1 11 ? -13.986 44.597 66.622 1.00 13.42 11 ILE B O 1
ATOM 1805 N N . SER B 1 12 ? -12.199 44.555 65.292 1.00 14.35 12 SER B N 1
ATOM 1806 C CA . SER B 1 12 ? -12.946 44.895 64.107 1.00 13.64 12 SER B CA 1
ATOM 1807 C C . SER B 1 12 ? -12.537 43.910 62.983 1.00 13.35 12 SER B C 1
ATOM 1808 O O . SER B 1 12 ? -11.419 43.382 62.979 1.00 11.25 12 SER B O 1
ATOM 1811 N N . ILE B 1 13 ? -13.459 43.730 62.058 1.00 11.78 13 ILE B N 1
ATOM 1812 C CA . ILE B 1 13 ? -13.280 42.820 60.959 1.00 12.73 13 ILE B CA 1
ATOM 1813 C C . ILE B 1 13 ? -13.563 43.504 59.608 1.00 12.31 13 ILE B C 1
ATOM 1814 O O . ILE B 1 13 ? -14.533 44.214 59.517 1.00 11.28 13 ILE B O 1
ATOM 1819 N N . THR B 1 14 ? -12.785 43.157 58.639 1.00 10.98 14 THR B N 1
ATOM 1820 C CA . THR B 1 14 ? -12.930 43.610 57.290 1.00 11.51 14 THR B CA 1
ATOM 1821 C C . THR B 1 14 ? -12.997 42.417 56.358 1.00 10.65 14 THR B C 1
ATOM 1822 O O . THR B 1 14 ? -12.092 41.588 56.368 1.00 9.70 14 THR B O 1
ATOM 1826 N N . GLN B 1 15 ? -14.048 42.390 55.526 1.00 11.13 15 GLN B N 1
ATOM 1827 C CA . GLN B 1 15 ? -14.122 41.293 54.574 1.00 12.13 15 GLN B CA 1
ATOM 1828 C C . GLN B 1 15 ? -13.288 41.613 53.347 1.00 12.48 15 GLN B C 1
ATOM 1829 O O . GLN B 1 15 ? -13.486 42.709 52.801 1.00 12.14 15 GLN B O 1
ATOM 1835 N N . LEU B 1 16 ? -12.333 40.761 52.933 1.00 11.09 16 LEU B N 1
ATOM 1836 C CA . LEU B 1 16 ? -11.491 40.965 51.808 1.00 11.42 16 LEU B CA 1
ATOM 1837 C C . LEU B 1 16 ? -11.981 40.155 50.591 1.00 12.60 16 LEU B C 1
ATOM 1838 O O . LEU B 1 16 ? -11.780 40.610 49.450 1.00 13.15 16 LEU B O 1
ATOM 1843 N N . SER B 1 17 ? -12.604 39.022 50.827 1.00 12.23 17 SER B N 1
ATOM 1844 C CA . SER B 1 17 ? -13.094 38.223 49.700 1.00 12.69 17 SER B CA 1
ATOM 1845 C C . SER B 1 17 ? -14.234 37.428 50.294 1.00 13.53 17 SER B C 1
ATOM 1846 O O . SER B 1 17 ? -14.458 37.573 51.504 1.00 14.11 17 SER B O 1
ATOM 1849 N N . ASP B 1 18 ? -14.900 36.600 49.511 1.00 14.30 18 ASP B N 1
ATOM 1850 C CA . ASP B 1 18 ? -15.979 35.799 50.095 1.00 14.31 18 ASP B CA 1
ATOM 1851 C C . ASP B 1 18 ? -15.357 34.764 51.041 1.00 13.94 18 ASP B C 1
ATOM 1852 O O . ASP B 1 18 ? -16.139 34.258 51.852 1.00 15.32 18 ASP B O 1
ATOM 1857 N N . LYS B 1 19 ? -14.055 34.475 50.994 1.00 12.25 19 LYS B N 1
ATOM 1858 C CA . LYS B 1 19 ? -13.554 33.494 51.964 1.00 12.50 19 LYS B CA 1
ATOM 1859 C C . LYS B 1 19 ? -12.558 34.034 52.957 1.00 10.86 19 LYS B C 1
ATOM 1860 O O . LYS B 1 19 ? -12.130 33.271 53.816 1.00 11.27 19 LYS B O 1
ATOM 1866 N N . VAL B 1 20 ? -12.178 35.301 52.864 1.00 9.75 20 VAL B N 1
ATOM 1867 C CA . VAL B 1 20 ? -11.141 35.775 53.759 1.00 8.57 20 VAL B CA 1
ATOM 1868 C C . VAL B 1 20 ? -11.547 37.034 54.474 1.00 8.56 20 VAL B C 1
ATOM 1869 O O . VAL B 1 20 ? -12.045 37.905 53.786 1.00 8.53 20 VAL B O 1
ATOM 1873 N N . TYR B 1 21 ? -11.297 37.090 55.755 1.00 7.90 21 TYR B N 1
ATOM 1874 C CA . TYR B 1 21 ? -11.534 38.296 56.512 1.00 9.12 21 TYR B CA 1
ATOM 1875 C C . TYR B 1 21 ? -10.231 38.619 57.271 1.00 9.25 21 TYR B C 1
ATOM 1876 O O . TYR B 1 21 ? -9.554 37.677 57.683 1.00 9.17 21 TYR B O 1
ATOM 1885 N N . THR B 1 22 ? -9.972 39.912 57.434 1.00 8.21 22 THR B N 1
ATOM 1886 C CA . THR B 1 22 ? -8.773 40.268 58.249 1.00 9.10 22 THR B CA 1
ATOM 1887 C C . THR B 1 22 ? -9.296 40.939 59.492 1.00 8.68 22 THR B C 1
ATOM 1888 O O . THR B 1 22 ? -10.306 41.647 59.417 1.00 9.18 22 THR B O 1
ATOM 1892 N N . TYR B 1 23 ? -8.728 40.736 60.673 1.00 8.57 23 TYR B N 1
ATOM 1893 C CA . TYR B 1 23 ? -9.239 41.399 61.862 1.00 8.37 23 TYR B CA 1
ATOM 1894 C C . TYR B 1 23 ? -8.152 42.347 62.414 1.00 8.59 23 TYR B C 1
ATOM 1895 O O . TYR B 1 23 ? -6.969 42.169 62.157 1.00 7.22 23 TYR B O 1
ATOM 1904 N N . VAL B 1 24 ? -8.572 43.320 63.196 1.00 7.74 24 VAL B N 1
ATOM 1905 C CA . VAL B 1 24 ? -7.709 44.219 63.896 1.00 9.26 24 VAL B CA 1
ATOM 1906 C C . VAL B 1 24 ? -8.040 44.086 65.379 1.00 9.17 24 VAL B C 1
ATOM 1907 O O . VAL B 1 24 ? -9.235 44.309 65.693 1.00 10.17 24 VAL B O 1
ATOM 1911 N N . SER B 1 25 ? -7.085 43.728 66.192 1.00 10.85 25 SER B N 1
ATOM 1912 C CA . SER B 1 25 ? -7.432 43.604 67.647 1.00 10.97 25 SER B CA 1
ATOM 1913 C C . SER B 1 25 ? -6.560 44.585 68.391 1.00 11.81 25 SER B C 1
ATOM 1914 O O . SER B 1 25 ? -5.360 44.706 68.124 1.00 10.20 25 SER B O 1
ATOM 1917 N N . LEU B 1 26 ? -7.164 45.437 69.196 1.00 12.83 26 LEU B N 1
ATOM 1918 C CA . LEU B 1 26 ? -6.474 46.490 69.948 1.00 14.67 26 LEU B CA 1
ATOM 1919 C C . LEU B 1 26 ? -6.189 46.099 71.394 1.00 15.12 26 LEU B C 1
ATOM 1920 O O . LEU B 1 26 ? -7.081 45.559 72.080 1.00 14.58 26 LEU B O 1
ATOM 1925 N N . ALA B 1 27 ? -4.975 46.330 71.852 1.00 15.00 27 ALA B N 1
ATOM 1926 C CA . ALA B 1 27 ? -4.659 46.014 73.253 1.00 17.38 27 ALA B CA 1
ATOM 1927 C C . ALA B 1 27 ? -3.676 47.098 73.750 1.00 19.18 27 ALA B C 1
ATOM 1928 O O . ALA B 1 27 ? -2.946 47.674 72.964 1.00 18.14 27 ALA B O 1
ATOM 1930 N N . GLU B 1 28 ? -3.730 47.430 75.011 1.00 22.25 28 GLU B N 1
ATOM 1931 C CA . GLU B 1 28 ? -2.802 48.407 75.594 1.00 26.75 28 GLU B CA 1
ATOM 1932 C C . GLU B 1 28 ? -1.591 47.562 76.004 1.00 27.07 28 GLU B C 1
ATOM 1933 O O . GLU B 1 28 ? -1.769 46.528 76.704 1.00 27.90 28 GLU B O 1
ATOM 1939 N N . ILE B 1 29 ? -0.429 47.848 75.470 1.00 26.70 29 ILE B N 1
ATOM 1940 C CA . ILE B 1 29 ? 0.744 47.029 75.831 1.00 27.83 29 ILE B CA 1
ATOM 1941 C C . ILE B 1 29 ? 1.658 47.997 76.598 1.00 28.33 29 ILE B C 1
ATOM 1942 O O . ILE B 1 29 ? 1.955 49.051 76.045 1.00 27.69 29 ILE B O 1
ATOM 1947 N N . GLU B 1 30 ? 1.934 47.685 77.856 1.00 28.87 30 GLU B N 1
ATOM 1948 C CA . GLU B 1 30 ? 2.731 48.601 78.678 1.00 29.96 30 GLU B CA 1
ATOM 1949 C C . GLU B 1 30 ? 4.055 48.905 77.984 1.00 28.25 30 GLU B C 1
ATOM 1950 O O . GLU B 1 30 ? 4.735 48.026 77.486 1.00 28.24 30 GLU B O 1
ATOM 1956 N N . GLY B 1 31 ? 4.316 50.225 77.886 1.00 26.97 31 GLY B N 1
ATOM 1957 C CA . GLY B 1 31 ? 5.575 50.634 77.222 1.00 24.71 31 GLY B CA 1
ATOM 1958 C C . GLY B 1 31 ? 5.473 50.788 75.720 1.00 22.80 31 GLY B C 1
ATOM 1959 O O . GLY B 1 31 ? 6.438 51.216 75.065 1.00 22.62 31 GLY B O 1
ATOM 1960 N N . TRP B 1 32 ? 4.312 50.445 75.145 1.00 20.22 32 TRP B N 1
ATOM 1961 C CA . TRP B 1 32 ? 4.162 50.574 73.697 1.00 18.70 32 TRP B CA 1
ATOM 1962 C C . TRP B 1 32 ? 2.891 51.380 73.485 1.00 17.54 32 TRP B C 1
ATOM 1963 O O . TRP B 1 32 ? 2.877 52.096 72.490 1.00 16.56 32 TRP B O 1
ATOM 1974 N N . GLY B 1 33 ? 1.919 51.209 74.366 1.00 16.72 33 GLY B N 1
ATOM 1975 C CA . GLY B 1 33 ? 0.684 51.936 74.269 1.00 16.59 33 GLY B CA 1
ATOM 1976 C C . GLY B 1 33 ? -0.436 51.097 73.665 1.00 17.44 33 GLY B C 1
ATOM 1977 O O . GLY B 1 33 ? -0.461 49.888 73.863 1.00 17.84 33 GLY B O 1
ATOM 1978 N N . MET B 1 34 ? -1.358 51.739 72.951 1.00 18.21 34 MET B N 1
ATOM 1979 C CA . MET B 1 34 ? -2.505 51.082 72.329 1.00 18.07 34 MET B CA 1
ATOM 1980 C C . MET B 1 34 ? -2.084 50.542 70.969 1.00 16.55 34 MET B C 1
ATOM 1981 O O . MET B 1 34 ? -1.961 51.311 69.988 1.00 16.47 34 MET B O 1
ATOM 1986 N N . VAL B 1 35 ? -1.823 49.264 70.913 1.00 13.76 35 VAL B N 1
ATOM 1987 C CA . VAL B 1 35 ? -1.346 48.620 69.690 1.00 12.77 35 VAL B CA 1
ATOM 1988 C C . VAL B 1 35 ? -2.351 47.809 68.914 1.00 10.88 35 VAL B C 1
ATOM 1989 O O . VAL B 1 35 ? -2.984 46.909 69.495 1.00 11.70 35 VAL B O 1
ATOM 1993 N N . PRO B 1 36 ? -2.507 48.089 67.641 1.00 9.95 36 PRO B N 1
ATOM 1994 C CA . PRO B 1 36 ? -3.427 47.295 66.789 1.00 9.25 36 PRO B CA 1
ATOM 1995 C C . PRO B 1 36 ? -2.662 46.093 66.225 1.00 8.96 36 PRO B C 1
ATOM 1996 O O . PRO B 1 36 ? -1.579 46.299 65.659 1.00 9.28 36 PRO B O 1
ATOM 2000 N N . SER B 1 37 ? -3.124 44.886 66.426 1.00 8.78 37 SER B N 1
ATOM 2001 C CA . SER B 1 37 ? -2.446 43.656 65.905 1.00 8.31 37 SER B CA 1
ATOM 2002 C C . SER B 1 37 ? -3.391 43.013 64.894 1.00 8.09 37 SER B C 1
ATOM 2003 O O . SER B 1 37 ? -4.596 42.888 65.160 1.00 9.11 37 SER B O 1
ATOM 2006 N N . ASN B 1 38 ? -2.886 42.597 63.742 1.00 6.98 38 ASN B N 1
ATOM 2007 C CA . ASN B 1 38 ? -3.745 42.062 62.696 1.00 6.60 38 ASN B CA 1
ATOM 2008 C C . ASN B 1 38 ? -3.597 40.536 62.549 1.00 5.93 38 ASN B C 1
ATOM 2009 O O . ASN B 1 38 ? -2.511 39.980 62.708 1.00 2.38 38 ASN B O 1
ATOM 2014 N N . GLY B 1 39 ? -4.719 39.984 62.071 1.00 4.50 39 GLY B N 1
ATOM 2015 C CA . GLY B 1 39 ? -4.642 38.513 61.790 1.00 6.03 39 GLY B CA 1
ATOM 2016 C C . GLY B 1 39 ? -5.636 38.260 60.640 1.00 6.47 39 GLY B C 1
ATOM 2017 O O . GLY B 1 39 ? -6.193 39.263 60.144 1.00 6.72 39 GLY B O 1
ATOM 2018 N N . MET B 1 40 ? -5.837 37.056 60.252 1.00 7.61 40 MET B N 1
ATOM 2019 C CA . MET B 1 40 ? -6.745 36.743 59.177 1.00 9.62 40 MET B CA 1
ATOM 2020 C C . MET B 1 40 ? -7.568 35.519 59.543 1.00 9.54 40 MET B C 1
ATOM 2021 O O . MET B 1 40 ? -7.095 34.691 60.310 1.00 7.60 40 MET B O 1
ATOM 2026 N N . ILE B 1 41 ? -8.763 35.485 58.961 1.00 8.21 41 ILE B N 1
ATOM 2027 C CA . ILE B 1 41 ? -9.626 34.303 59.200 1.00 8.39 41 ILE B CA 1
ATOM 2028 C C . ILE B 1 41 ? -9.973 33.811 57.786 1.00 8.42 41 ILE B C 1
ATOM 2029 O O . ILE B 1 41 ? -10.449 34.627 56.989 1.00 7.16 41 ILE B O 1
ATOM 2034 N N . VAL B 1 42 ? -9.696 32.561 57.506 1.00 7.52 42 VAL B N 1
ATOM 2035 C CA . VAL B 1 42 ? -9.971 32.044 56.125 1.00 8.23 42 VAL B CA 1
ATOM 2036 C C . VAL B 1 42 ? -11.014 30.942 56.314 1.00 9.26 42 VAL B C 1
ATOM 2037 O O . VAL B 1 42 ? -10.859 30.169 57.277 1.00 9.72 42 VAL B O 1
ATOM 2041 N N . ILE B 1 43 ? -12.072 30.888 55.546 1.00 10.42 43 ILE B N 1
ATOM 2042 C CA . ILE B 1 43 ? -13.160 29.965 55.679 1.00 11.26 43 ILE B CA 1
ATOM 2043 C C . ILE B 1 43 ? -13.424 29.216 54.406 1.00 11.36 43 ILE B C 1
ATOM 2044 O O . ILE B 1 43 ? -13.431 29.801 53.304 1.00 11.90 43 ILE B O 1
ATOM 2049 N N . ASN B 1 44 ? -13.592 27.938 54.522 1.00 12.04 44 ASN B N 1
ATOM 2050 C CA . ASN B 1 44 ? -13.882 27.044 53.388 1.00 14.10 44 ASN B CA 1
ATOM 2051 C C . ASN B 1 44 ? -14.702 25.853 53.931 1.00 14.86 44 ASN B C 1
ATOM 2052 O O . ASN B 1 44 ? -14.330 25.168 54.881 1.00 14.34 44 ASN B O 1
ATOM 2057 N N . ASN B 1 45 ? -15.872 25.701 53.299 1.00 18.11 45 ASN B N 1
ATOM 2058 C CA . ASN B 1 45 ? -16.795 24.594 53.658 1.00 20.26 45 ASN B CA 1
ATOM 2059 C C . ASN B 1 45 ? -16.991 24.436 55.131 1.00 19.93 45 ASN B C 1
ATOM 2060 O O . ASN B 1 45 ? -16.771 23.350 55.694 1.00 20.73 45 ASN B O 1
ATOM 2065 N N . HIS B 1 46 ? -17.383 25.486 55.846 1.00 20.15 46 HIS B N 1
ATOM 2066 C CA . HIS B 1 46 ? -17.597 25.468 57.268 1.00 20.22 46 HIS B CA 1
ATOM 2067 C C . HIS B 1 46 ? -16.413 25.184 58.187 1.00 17.89 46 HIS B C 1
ATOM 2068 O O . HIS B 1 46 ? -16.637 24.845 59.343 1.00 15.23 46 HIS B O 1
ATOM 2075 N N . GLN B 1 47 ? -15.214 25.251 57.653 1.00 16.45 47 GLN B N 1
ATOM 2076 C CA . GLN B 1 47 ? -13.994 25.062 58.415 1.00 15.28 47 GLN B CA 1
ATOM 2077 C C . GLN B 1 47 ? -13.214 26.386 58.334 1.00 12.46 47 GLN B C 1
ATOM 2078 O O . GLN B 1 47 ? -13.190 27.007 57.303 1.00 11.52 47 GLN B O 1
ATOM 2084 N N . ALA B 1 48 ? -12.529 26.759 59.385 1.00 10.88 48 ALA B N 1
ATOM 2085 C CA . ALA B 1 48 ? -11.787 27.998 59.390 1.00 9.11 48 ALA B CA 1
ATOM 2086 C C . ALA B 1 48 ? -10.356 27.858 59.862 1.00 8.44 48 ALA B C 1
ATOM 2087 O O . ALA B 1 48 ? -10.049 27.044 60.692 1.00 9.14 48 ALA B O 1
ATOM 2089 N N . ALA B 1 49 ? -9.499 28.712 59.285 1.00 7.33 49 ALA B N 1
ATOM 2090 C CA . ALA B 1 49 ? -8.110 28.737 59.695 1.00 7.60 49 ALA B CA 1
ATOM 2091 C C . ALA B 1 49 ? -7.923 30.165 60.265 1.00 7.75 49 ALA B C 1
ATOM 2092 O O . ALA B 1 49 ? -8.518 31.134 59.737 1.00 9.58 49 ALA B O 1
ATOM 2094 N N . LEU B 1 50 ? -7.178 30.273 61.335 1.00 8.21 50 LEU B N 1
ATOM 2095 C CA . LEU B 1 50 ? -6.887 31.570 61.966 1.00 7.93 50 LEU B CA 1
ATOM 2096 C C . LEU B 1 50 ? -5.414 31.864 61.702 1.00 6.41 50 LEU B C 1
ATOM 2097 O O . LEU B 1 50 ? -4.627 30.923 61.920 1.00 5.53 50 LEU B O 1
ATOM 2102 N N . LEU B 1 51 ? -5.033 33.014 61.170 1.00 5.10 51 LEU B N 1
ATOM 2103 C CA . LEU B 1 51 ? -3.617 33.294 60.930 1.00 5.01 51 LEU B CA 1
ATOM 2104 C C . LEU B 1 51 ? -3.289 34.383 61.966 1.00 6.04 51 LEU B C 1
ATOM 2105 O O . LEU B 1 51 ? -3.798 35.516 61.858 1.00 6.48 51 LEU B O 1
ATOM 2110 N N . ASP B 1 52 ? -2.533 34.032 62.995 1.00 4.69 52 ASP B N 1
ATOM 2111 C CA . ASP B 1 52 ? -2.181 34.866 64.114 1.00 5.86 52 ASP B CA 1
ATOM 2112 C C . ASP B 1 52 ? -3.356 35.051 65.082 1.00 6.76 52 ASP B C 1
ATOM 2113 O O . ASP B 1 52 ? -4.553 35.133 64.705 1.00 7.49 52 ASP B O 1
ATOM 2118 N N . THR B 1 53 ? -3.079 35.060 66.389 1.00 6.51 53 THR B N 1
ATOM 2119 C CA . THR B 1 53 ? -4.125 35.332 67.319 1.00 7.23 53 THR B CA 1
ATOM 2120 C C . THR B 1 53 ? -3.846 36.726 67.936 1.00 7.59 53 THR B C 1
ATOM 2121 O O . THR B 1 53 ? -2.730 37.199 67.924 1.00 7.19 53 THR B O 1
ATOM 2125 N N . PRO B 1 54 ? -4.883 37.267 68.560 1.00 7.86 54 PRO B N 1
ATOM 2126 C CA . PRO B 1 54 ? -4.770 38.460 69.367 1.00 8.55 54 PRO B CA 1
ATOM 2127 C C . PRO B 1 54 ? -3.733 38.161 70.477 1.00 9.28 54 PRO B C 1
ATOM 2128 O O . PRO B 1 54 ? -3.220 37.048 70.683 1.00 8.48 54 PRO B O 1
ATOM 2132 N N . ILE B 1 55 ? -3.411 39.194 71.205 1.00 10.10 55 ILE B N 1
ATOM 2133 C CA . ILE B 1 55 ? -2.375 39.170 72.250 1.00 13.23 55 ILE B CA 1
ATOM 2134 C C . ILE B 1 55 ? -2.662 38.314 73.453 1.00 13.02 55 ILE B C 1
ATOM 2135 O O . ILE B 1 55 ? -1.716 37.974 74.208 1.00 12.90 55 ILE B O 1
ATOM 2140 N N . ASN B 1 56 ? -3.917 37.940 73.712 1.00 13.00 56 ASN B N 1
ATOM 2141 C CA . ASN B 1 56 ? -4.245 37.109 74.839 1.00 13.63 56 ASN B CA 1
ATOM 2142 C C . ASN B 1 56 ? -5.388 36.142 74.556 1.00 13.49 56 ASN B C 1
ATOM 2143 O O . ASN B 1 56 ? -6.003 36.157 73.487 1.00 11.82 56 ASN B O 1
ATOM 2148 N N . ASP B 1 57 ? -5.647 35.315 75.580 1.00 13.08 57 ASP B N 1
ATOM 2149 C CA . ASP B 1 57 ? -6.701 34.308 75.377 1.00 13.67 57 ASP B CA 1
ATOM 2150 C C . ASP B 1 57 ? -8.124 34.880 75.346 1.00 13.31 57 ASP B C 1
ATOM 2151 O O . ASP B 1 57 ? -8.977 34.334 74.596 1.00 13.00 57 ASP B O 1
ATOM 2156 N N . ALA B 1 58 ? -8.365 35.904 76.159 1.00 12.41 58 ALA B N 1
ATOM 2157 C CA . ALA B 1 58 ? -9.759 36.432 76.176 1.00 12.17 58 ALA B CA 1
ATOM 2158 C C . ALA B 1 58 ? -10.146 37.015 74.858 1.00 11.58 58 ALA B C 1
ATOM 2159 O O . ALA B 1 58 ? -11.276 36.835 74.411 1.00 12.61 58 ALA B O 1
ATOM 2161 N N . GLN B 1 59 ? -9.303 37.756 74.135 1.00 10.54 59 GLN B N 1
ATOM 2162 C CA . GLN B 1 59 ? -9.657 38.290 72.839 1.00 10.25 59 GLN B CA 1
ATOM 2163 C C . GLN B 1 59 ? -9.684 37.174 71.792 1.00 9.33 59 GLN B C 1
ATOM 2164 O O . GLN B 1 59 ? -10.411 37.329 70.770 1.00 9.66 59 GLN B O 1
ATOM 2170 N N . THR B 1 60 ? -8.905 36.132 71.920 1.00 9.02 60 THR B N 1
ATOM 2171 C CA . THR B 1 60 ? -8.878 35.017 70.975 1.00 9.68 60 THR B CA 1
ATOM 2172 C C . THR B 1 60 ? -10.207 34.254 71.060 1.00 10.82 60 THR B C 1
ATOM 2173 O O . THR B 1 60 ? -10.833 33.824 70.085 1.00 10.28 60 THR B O 1
ATOM 2177 N N . GLU B 1 61 ? -10.665 34.141 72.305 1.00 13.05 61 GLU B N 1
ATOM 2178 C CA . GLU B 1 61 ? -11.976 33.472 72.563 1.00 15.54 61 GLU B CA 1
ATOM 2179 C C . GLU B 1 61 ? -13.115 34.261 71.963 1.00 16.09 61 GLU B C 1
ATOM 2180 O O . GLU B 1 61 ? -14.007 33.779 71.213 1.00 15.58 61 GLU B O 1
ATOM 2186 N N . MET B 1 62 ? -13.111 35.591 72.157 1.00 17.28 62 MET B N 1
ATOM 2187 C CA . MET B 1 62 ? -14.166 36.428 71.565 1.00 18.49 62 MET B CA 1
ATOM 2188 C C . MET B 1 62 ? -14.206 36.249 70.068 1.00 16.58 62 MET B C 1
ATOM 2189 O O . MET B 1 62 ? -15.229 36.189 69.413 1.00 15.48 62 MET B O 1
ATOM 2194 N N . LEU B 1 63 ? -13.019 36.201 69.448 1.00 16.21 63 LEU B N 1
ATOM 2195 C CA . LEU B 1 63 ? -12.915 36.043 67.984 1.00 13.89 63 LEU B CA 1
ATOM 2196 C C . LEU B 1 63 ? -13.345 34.667 67.557 1.00 11.93 63 LEU B C 1
ATOM 2197 O O . LEU B 1 63 ? -14.037 34.482 66.540 1.00 11.04 63 LEU B O 1
ATOM 2202 N N . VAL B 1 64 ? -12.935 33.637 68.290 1.00 11.85 64 VAL B N 1
ATOM 2203 C CA . VAL B 1 64 ? -13.353 32.256 67.886 1.00 11.64 64 VAL B CA 1
ATOM 2204 C C . VAL B 1 64 ? -14.846 32.127 68.024 1.00 12.72 64 VAL B C 1
ATOM 2205 O O . VAL B 1 64 ? -15.550 31.642 67.136 1.00 12.22 64 VAL B O 1
ATOM 2209 N N . ASN B 1 65 ? -15.447 32.687 69.066 1.00 14.77 65 ASN B N 1
ATOM 2210 C CA . ASN B 1 65 ? -16.926 32.658 69.217 1.00 15.98 65 ASN B CA 1
ATOM 2211 C C . ASN B 1 65 ? -17.600 33.315 68.017 1.00 15.98 65 ASN B C 1
ATOM 2212 O O . ASN B 1 65 ? -18.605 32.818 67.494 1.00 16.04 65 ASN B O 1
ATOM 2217 N N . TRP B 1 66 ? -17.136 34.492 67.555 1.00 14.95 66 TRP B N 1
ATOM 2218 C CA . TRP B 1 66 ? -17.708 35.157 66.411 1.00 13.99 66 TRP B CA 1
ATOM 2219 C C . TRP B 1 66 ? -17.638 34.286 65.204 1.00 13.58 66 TRP B C 1
ATOM 2220 O O . TRP B 1 66 ? -18.562 34.123 64.443 1.00 13.05 66 TRP B O 1
ATOM 2231 N N . VAL B 1 67 ? -16.493 33.639 64.905 1.00 12.97 67 VAL B N 1
ATOM 2232 C CA . VAL B 1 67 ? -16.457 32.774 63.765 1.00 13.66 67 VAL B CA 1
ATOM 2233 C C . VAL B 1 67 ? -17.473 31.670 63.880 1.00 15.24 67 VAL B C 1
ATOM 2234 O O . VAL B 1 67 ? -18.163 31.319 62.925 1.00 15.26 67 VAL B O 1
ATOM 2238 N N . THR B 1 68 ? -17.669 31.067 65.025 1.00 16.90 68 THR B N 1
ATOM 2239 C CA . THR B 1 68 ? -18.646 29.969 65.144 1.00 18.73 68 THR B CA 1
ATOM 2240 C C . THR B 1 68 ? -20.088 30.455 65.023 1.00 19.86 68 THR B C 1
ATOM 2241 O O . THR B 1 68 ? -20.867 29.938 64.217 1.00 20.15 68 THR B O 1
ATOM 2245 N N . ASP B 1 69 ? -20.447 31.491 65.756 1.00 21.05 69 ASP B N 1
ATOM 2246 C CA . ASP B 1 69 ? -21.798 32.009 65.710 1.00 22.33 69 ASP B CA 1
ATOM 2247 C C . ASP B 1 69 ? -22.152 32.859 64.525 1.00 21.61 69 ASP B C 1
ATOM 2248 O O . ASP B 1 69 ? -23.371 32.773 64.178 1.00 21.96 69 ASP B O 1
ATOM 2253 N N . SER B 1 70 ? -21.308 33.671 63.935 1.00 19.82 70 SER B N 1
ATOM 2254 C CA . SER B 1 70 ? -21.717 34.450 62.755 1.00 20.42 70 SER B CA 1
ATOM 2255 C C . SER B 1 70 ? -21.268 33.828 61.460 1.00 19.66 70 SER B C 1
ATOM 2256 O O . SER B 1 70 ? -21.986 33.866 60.460 1.00 20.59 70 SER B O 1
ATOM 2259 N N . LEU B 1 71 ? -20.074 33.199 61.436 1.00 19.20 71 LEU B N 1
ATOM 2260 C CA . LEU B 1 71 ? -19.609 32.545 60.221 1.00 18.37 71 LEU B CA 1
ATOM 2261 C C . LEU B 1 71 ? -20.075 31.103 60.178 1.00 18.76 71 LEU B C 1
ATOM 2262 O O . LEU B 1 71 ? -20.042 30.515 59.090 1.00 18.65 71 LEU B O 1
ATOM 2267 N N . HIS B 1 72 ? -20.574 30.563 61.285 1.00 19.14 72 HIS B N 1
ATOM 2268 C CA . HIS B 1 72 ? -21.049 29.181 61.284 1.00 20.73 72 HIS B CA 1
ATOM 2269 C C . HIS B 1 72 ? -19.955 28.227 60.806 1.00 20.70 72 HIS B C 1
ATOM 2270 O O . HIS B 1 72 ? -20.205 27.362 59.979 1.00 21.47 72 HIS B O 1
ATOM 2277 N N . ALA B 1 73 ? -18.720 28.437 61.259 1.00 19.88 73 ALA B N 1
ATOM 2278 C CA . ALA B 1 73 ? -17.575 27.658 60.898 1.00 18.68 73 ALA B CA 1
ATOM 2279 C C . ALA B 1 73 ? -16.864 27.251 62.205 1.00 18.16 73 ALA B C 1
ATOM 2280 O O . ALA B 1 73 ? -17.019 27.883 63.269 1.00 17.96 73 ALA B O 1
ATOM 2282 N N . LYS B 1 74 ? -16.151 26.146 62.077 1.00 16.84 74 LYS B N 1
ATOM 2283 C CA . LYS B 1 74 ? -15.386 25.617 63.203 1.00 17.43 74 LYS B CA 1
ATOM 2284 C C . LYS B 1 74 ? -13.905 25.935 62.922 1.00 15.48 74 LYS B C 1
ATOM 2285 O O . LYS B 1 74 ? -13.454 25.641 61.806 1.00 13.40 74 LYS B O 1
ATOM 2291 N N . VAL B 1 75 ? -13.230 26.543 63.880 1.00 14.19 75 VAL B N 1
ATOM 2292 C CA . VAL B 1 75 ? -11.808 26.843 63.670 1.00 13.74 75 VAL B CA 1
ATOM 2293 C C . VAL B 1 75 ? -11.033 25.531 63.886 1.00 13.24 75 VAL B C 1
ATOM 2294 O O . VAL B 1 75 ? -11.126 24.938 64.979 1.00 14.61 75 VAL B O 1
ATOM 2298 N N . THR B 1 76 ? -10.373 25.037 62.848 1.00 11.83 76 THR B N 1
ATOM 2299 C CA . THR B 1 76 ? -9.638 23.784 63.000 1.00 11.62 76 THR B CA 1
ATOM 2300 C C . THR B 1 76 ? -8.132 23.940 62.879 1.00 10.87 76 THR B C 1
ATOM 2301 O O . THR B 1 76 ? -7.403 23.048 63.290 1.00 11.05 76 THR B O 1
ATOM 2305 N N . THR B 1 77 ? -7.728 25.018 62.253 1.00 10.07 77 THR B N 1
ATOM 2306 C CA . THR B 1 77 ? -6.338 25.255 61.892 1.00 10.10 77 THR B CA 1
ATOM 2307 C C . THR B 1 77 ? -5.773 26.604 62.260 1.00 8.41 77 THR B C 1
ATOM 2308 O O . THR B 1 77 ? -6.463 27.610 62.182 1.00 7.46 77 THR B O 1
ATOM 2312 N N . PHE B 1 78 ? -4.520 26.612 62.703 1.00 7.38 78 PHE B N 1
ATOM 2313 C CA . PHE B 1 78 ? -3.886 27.869 63.130 1.00 6.76 78 PHE B CA 1
ATOM 2314 C C . PHE B 1 78 ? -2.450 27.930 62.618 1.00 6.00 78 PHE B C 1
ATOM 2315 O O . PHE B 1 78 ? -1.762 26.917 62.634 1.00 5.61 78 PHE B O 1
ATOM 2323 N N . ILE B 1 79 ? -2.050 29.134 62.189 1.00 5.83 79 ILE B N 1
ATOM 2324 C CA . ILE B 1 79 ? -0.630 29.316 61.723 1.00 7.12 79 ILE B CA 1
ATOM 2325 C C . ILE B 1 79 ? -0.191 30.700 62.231 1.00 6.53 79 ILE B C 1
ATOM 2326 O O . ILE B 1 79 ? -0.816 31.725 61.909 1.00 6.71 79 ILE B O 1
ATOM 2331 N N . PRO B 1 80 ? 0.845 30.755 63.061 1.00 6.38 80 PRO B N 1
ATOM 2332 C CA . PRO B 1 80 ? 1.369 32.023 63.591 1.00 5.00 80 PRO B CA 1
ATOM 2333 C C . PRO B 1 80 ? 2.465 32.571 62.691 1.00 5.24 80 PRO B C 1
ATOM 2334 O O . PRO B 1 80 ? 3.239 31.777 62.067 1.00 4.97 80 PRO B O 1
ATOM 2338 N N . ASN B 1 81 ? 2.658 33.882 62.549 1.00 3.82 81 ASN B N 1
ATOM 2339 C CA . ASN B 1 81 ? 3.669 34.435 61.661 1.00 3.96 81 ASN B CA 1
ATOM 2340 C C . ASN B 1 81 ? 5.077 34.304 62.221 1.00 4.37 81 ASN B C 1
ATOM 2341 O O . ASN B 1 81 ? 6.062 34.101 61.516 1.00 6.32 81 ASN B O 1
ATOM 2346 N N . HIS B 1 82 ? 5.179 34.367 63.561 1.00 3.95 82 HIS B N 1
ATOM 2347 C CA . HIS B 1 82 ? 6.430 34.210 64.274 1.00 4.49 82 HIS B CA 1
ATOM 2348 C C . HIS B 1 82 ? 6.134 34.014 65.742 1.00 5.36 82 HIS B C 1
ATOM 2349 O O . HIS B 1 82 ? 4.967 33.874 66.094 1.00 6.25 82 HIS B O 1
ATOM 2356 N N . TRP B 1 83 ? 7.139 34.048 66.680 1.00 6.56 83 TRP B N 1
ATOM 2357 C CA . TRP B 1 83 ? 6.786 33.709 68.069 1.00 7.47 83 TRP B CA 1
ATOM 2358 C C . TRP B 1 83 ? 6.340 34.810 68.993 1.00 7.09 83 TRP B C 1
ATOM 2359 O O . TRP B 1 83 ? 6.104 34.520 70.172 1.00 7.95 83 TRP B O 1
ATOM 2370 N N . HIS B 1 84 ? 6.234 36.077 68.559 1.00 5.82 84 HIS B N 1
ATOM 2371 C CA . HIS B 1 84 ? 5.857 37.213 69.369 1.00 6.01 84 HIS B CA 1
ATOM 2372 C C . HIS B 1 84 ? 4.410 37.082 69.822 1.00 6.38 84 HIS B C 1
ATOM 2373 O O . HIS B 1 84 ? 3.645 36.315 69.242 1.00 5.82 84 HIS B O 1
ATOM 2380 N N . GLY B 1 85 ? 4.047 37.759 70.908 1.00 6.22 85 GLY B N 1
ATOM 2381 C CA . GLY B 1 85 ? 2.758 37.722 71.525 1.00 5.62 85 GLY B CA 1
ATOM 2382 C C . GLY B 1 85 ? 1.626 38.101 70.578 1.00 5.12 85 GLY B C 1
ATOM 2383 O O . GLY B 1 85 ? 0.545 37.577 70.842 1.00 6.09 85 GLY B O 1
ATOM 2384 N N . ASP B 1 86 ? 1.887 38.985 69.628 1.00 5.59 86 ASP B N 1
ATOM 2385 C CA . ASP B 1 86 ? 0.802 39.365 68.690 1.00 5.59 86 ASP B CA 1
ATOM 2386 C C . ASP B 1 86 ? 0.626 38.320 67.617 1.00 5.20 86 ASP B C 1
ATOM 2387 O O . ASP B 1 86 ? -0.111 38.558 66.643 1.00 5.07 86 ASP B O 1
ATOM 2392 N N . CYS B 1 87 ? 1.237 37.157 67.681 1.00 5.68 87 CYS B N 1
ATOM 2393 C CA . CYS B 1 87 ? 1.087 36.050 66.735 1.00 6.00 87 CYS B CA 1
ATOM 2394 C C . CYS B 1 87 ? 0.579 34.803 67.457 1.00 7.11 87 CYS B C 1
ATOM 2395 O O . CYS B 1 87 ? -0.319 34.133 66.936 1.00 6.32 87 CYS B O 1
ATOM 2398 N N . ILE B 1 88 ? 1.125 34.549 68.679 1.00 7.15 88 ILE B N 1
ATOM 2399 C CA . ILE B 1 88 ? 0.726 33.371 69.430 1.00 8.13 88 ILE B CA 1
ATOM 2400 C C . ILE B 1 88 ? 0.231 33.628 70.874 1.00 8.34 88 ILE B C 1
ATOM 2401 O O . ILE B 1 88 ? 0.143 32.688 71.655 1.00 8.67 88 ILE B O 1
ATOM 2406 N N . GLY B 1 89 ? -0.164 34.839 71.220 1.00 8.22 89 GLY B N 1
ATOM 2407 C CA . GLY B 1 89 ? -0.649 35.204 72.511 1.00 9.45 89 GLY B CA 1
ATOM 2408 C C . GLY B 1 89 ? -1.843 34.400 72.966 1.00 9.15 89 GLY B C 1
ATOM 2409 O O . GLY B 1 89 ? -1.945 34.205 74.215 1.00 10.00 89 GLY B O 1
ATOM 2410 N N . GLY B 1 90 ? -2.722 33.941 72.060 1.00 8.08 90 GLY B N 1
ATOM 2411 C CA . GLY B 1 90 ? -3.866 33.156 72.479 1.00 6.73 90 GLY B CA 1
ATOM 2412 C C . GLY B 1 90 ? -3.719 31.706 72.129 1.00 6.88 90 GLY B C 1
ATOM 2413 O O . GLY B 1 90 ? -4.725 31.013 72.125 1.00 7.82 90 GLY B O 1
ATOM 2414 N N . LEU B 1 91 ? -2.538 31.168 71.805 1.00 7.15 91 LEU B N 1
ATOM 2415 C CA . LEU B 1 91 ? -2.406 29.776 71.403 1.00 7.32 91 LEU B CA 1
ATOM 2416 C C . LEU B 1 91 ? -2.836 28.802 72.492 1.00 8.34 91 LEU B C 1
ATOM 2417 O O . LEU B 1 91 ? -3.344 27.713 72.178 1.00 8.39 91 LEU B O 1
ATOM 2422 N N . GLY B 1 92 ? -2.655 29.148 73.779 1.00 8.18 92 GLY B N 1
ATOM 2423 C CA . GLY B 1 92 ? -3.066 28.216 74.827 1.00 9.30 92 GLY B CA 1
ATOM 2424 C C . GLY B 1 92 ? -4.549 27.926 74.718 1.00 10.56 92 GLY B C 1
ATOM 2425 O O . GLY B 1 92 ? -4.941 26.760 74.822 1.00 11.43 92 GLY B O 1
ATOM 2426 N N . TYR B 1 93 ? -5.371 28.927 74.478 1.00 10.75 93 TYR B N 1
ATOM 2427 C CA . TYR B 1 93 ? -6.801 28.712 74.318 1.00 11.92 93 TYR B CA 1
ATOM 2428 C C . TYR B 1 93 ? -7.098 27.800 73.131 1.00 10.64 93 TYR B C 1
ATOM 2429 O O . TYR B 1 93 ? -7.894 26.855 73.269 1.00 10.30 93 TYR B O 1
ATOM 2438 N N . LEU B 1 94 ? -6.551 28.099 71.978 1.00 9.04 94 LEU B N 1
ATOM 2439 C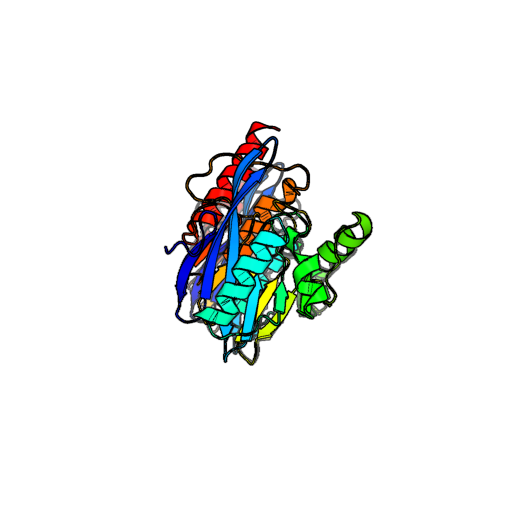 CA . LEU B 1 94 ? -6.742 27.276 70.786 1.00 8.24 94 LEU B CA 1
ATOM 2440 C C . LEU B 1 94 ? -6.342 25.839 71.020 1.00 9.16 94 LEU B C 1
ATOM 2441 O O . LEU B 1 94 ? -7.086 24.939 70.620 1.00 9.22 94 LEU B O 1
ATOM 2446 N N . GLN B 1 95 ? -5.199 25.585 71.678 1.00 9.69 95 GLN B N 1
ATOM 2447 C CA . GLN B 1 95 ? -4.757 24.198 71.911 1.00 10.86 95 GLN B CA 1
ATOM 2448 C C . GLN B 1 95 ? -5.668 23.426 72.869 1.00 11.40 95 GLN B C 1
ATOM 2449 O O . GLN B 1 95 ? -5.890 22.253 72.562 1.00 11.29 95 GLN B O 1
ATOM 2455 N N . ARG B 1 96 ? -6.253 24.002 73.892 1.00 13.20 96 ARG B N 1
ATOM 2456 C CA . ARG B 1 96 ? -7.187 23.224 74.728 1.00 15.25 96 ARG B CA 1
ATOM 2457 C C . ARG B 1 96 ? -8.435 22.904 73.916 1.00 16.48 96 ARG B C 1
ATOM 2458 O O . ARG B 1 96 ? -9.209 22.015 74.269 1.00 16.17 96 ARG B O 1
ATOM 2466 N N . LYS B 1 97 ? -8.683 23.708 72.851 1.00 16.28 97 LYS B N 1
ATOM 2467 C CA . LYS B 1 97 ? -9.814 23.437 71.998 1.00 16.05 97 LYS B CA 1
ATOM 2468 C C . LYS B 1 97 ? -9.466 22.428 70.907 1.00 15.74 97 LYS B C 1
ATOM 2469 O O . LYS B 1 97 ? -10.380 22.166 70.091 1.00 16.68 97 LYS B O 1
ATOM 2475 N N . GLY B 1 98 ? -8.261 21.856 70.851 1.00 14.90 98 GLY B N 1
ATOM 2476 C CA . GLY B 1 98 ? -8.055 20.923 69.750 1.00 15.38 98 GLY B CA 1
ATOM 2477 C C . GLY B 1 98 ? -7.767 21.540 68.404 1.00 14.92 98 GLY B C 1
ATOM 2478 O O . GLY B 1 98 ? -7.637 20.802 67.412 1.00 15.17 98 GLY B O 1
ATOM 2479 N N . VAL B 1 99 ? -7.495 22.838 68.304 1.00 15.04 99 VAL B N 1
ATOM 2480 C CA . VAL B 1 99 ? -7.136 23.415 66.970 1.00 14.55 99 VAL B CA 1
ATOM 2481 C C . VAL B 1 99 ? -5.784 22.858 66.571 1.00 14.36 99 VAL B C 1
ATOM 2482 O O . VAL B 1 99 ? -4.898 22.706 67.436 1.00 16.34 99 VAL B O 1
ATOM 2486 N N . GLN B 1 100 ? -5.501 22.521 65.329 1.00 13.57 100 GLN B N 1
ATOM 2487 C CA . GLN B 1 100 ? -4.205 22.004 64.907 1.00 13.22 100 GLN B CA 1
ATOM 2488 C C . GLN B 1 100 ? -3.312 23.182 64.515 1.00 11.44 100 GLN B C 1
ATOM 2489 O O . GLN B 1 100 ? -3.802 23.998 63.761 1.00 9.40 100 GLN B O 1
ATOM 2495 N N . SER B 1 101 ? -2.062 23.255 64.940 1.00 10.59 101 SER B N 1
ATOM 2496 C CA . SER B 1 101 ? -1.187 24.377 64.571 1.00 10.74 101 SER B CA 1
ATOM 2497 C C . SER B 1 101 ? -0.036 23.990 63.677 1.00 10.40 101 SER B C 1
ATOM 2498 O O . SER B 1 101 ? 0.594 22.955 63.867 1.00 9.28 101 SER B O 1
ATOM 2501 N N . TYR B 1 102 ? 0.266 24.858 62.704 1.00 10.04 102 TYR B N 1
ATOM 2502 C CA . TYR B 1 102 ? 1.335 24.627 61.748 1.00 9.56 102 TYR B CA 1
ATOM 2503 C C . TYR B 1 102 ? 2.245 25.843 61.806 1.00 9.18 102 TYR B C 1
ATOM 2504 O O . TYR B 1 102 ? 1.713 26.944 61.803 1.00 10.06 102 TYR B O 1
ATOM 2513 N N . ALA B 1 103 ? 3.544 25.680 61.890 1.00 8.63 103 ALA B N 1
ATOM 2514 C CA . ALA B 1 103 ? 4.471 26.799 61.993 1.00 7.45 103 ALA B CA 1
ATOM 2515 C C . ALA B 1 103 ? 5.868 26.415 61.538 1.00 7.32 103 ALA B C 1
ATOM 2516 O O . ALA B 1 103 ? 6.278 25.268 61.366 1.00 7.62 103 ALA B O 1
ATOM 2518 N N . ASN B 1 104 ? 6.618 27.500 61.275 1.00 7.11 104 ASN B N 1
ATOM 2519 C CA . ASN B 1 104 ? 8.022 27.271 60.862 1.00 6.76 104 ASN B CA 1
ATOM 2520 C C . ASN B 1 104 ? 8.645 26.499 62.022 1.00 7.40 104 ASN B C 1
ATOM 2521 O O . ASN B 1 104 ? 8.345 26.744 63.217 1.00 6.58 104 ASN B O 1
ATOM 2526 N N . GLN B 1 105 ? 9.498 25.544 61.636 1.00 7.65 105 GLN B N 1
ATOM 2527 C CA . GLN B 1 105 ? 10.201 24.764 62.661 1.00 7.92 105 GLN B CA 1
ATOM 2528 C C . GLN B 1 105 ? 11.018 25.674 63.573 1.00 8.39 105 GLN B C 1
ATOM 2529 O O . GLN B 1 105 ? 11.197 25.390 64.759 1.00 7.89 105 GLN B O 1
ATOM 2535 N N . MET B 1 106 ? 11.479 26.833 63.060 1.00 9.13 106 MET B N 1
ATOM 2536 C CA . MET B 1 106 ? 12.255 27.764 63.911 1.00 9.33 106 MET B CA 1
ATOM 2537 C C . MET B 1 106 ? 11.379 28.387 64.956 1.00 8.43 106 MET B C 1
ATOM 2538 O O . MET B 1 106 ? 11.839 28.646 66.071 1.00 8.54 106 MET B O 1
ATOM 2543 N N . THR B 1 107 ? 10.109 28.582 64.643 1.00 6.43 107 THR B N 1
ATOM 2544 C CA . THR B 1 107 ? 9.187 29.184 65.643 1.00 6.17 107 THR B CA 1
ATOM 2545 C C . THR B 1 107 ? 8.926 28.175 66.789 1.00 6.78 107 THR B C 1
ATOM 2546 O O . THR B 1 107 ? 8.916 28.491 67.963 1.00 5.84 107 THR B O 1
ATOM 2550 N N . ILE B 1 108 ? 8.757 26.913 66.404 1.00 7.32 108 ILE B N 1
ATOM 2551 C CA . ILE B 1 108 ? 8.540 25.857 67.425 1.00 9.00 108 ILE B CA 1
ATOM 2552 C C . ILE B 1 108 ? 9.771 25.767 68.341 1.00 9.27 108 ILE B C 1
ATOM 2553 O O . ILE B 1 108 ? 9.686 25.590 69.587 1.00 9.22 108 ILE B O 1
ATOM 2558 N N . ASP B 1 109 ? 10.976 25.753 67.771 1.00 9.35 109 ASP B N 1
ATOM 2559 C CA . ASP B 1 109 ? 12.200 25.689 68.554 1.00 10.96 109 ASP B CA 1
ATOM 2560 C C . ASP B 1 109 ? 12.342 26.873 69.487 1.00 11.27 109 ASP B C 1
ATOM 2561 O O . ASP B 1 109 ? 12.735 26.720 70.679 1.00 10.45 109 ASP B O 1
ATOM 2566 N N . LEU B 1 110 ? 11.999 28.069 69.018 1.00 11.05 110 LEU B N 1
ATOM 2567 C CA . LEU B 1 110 ? 12.034 29.257 69.850 1.00 11.08 110 LEU B CA 1
ATOM 2568 C C . LEU B 1 110 ? 10.961 29.194 70.925 1.00 11.20 110 LEU B C 1
ATOM 2569 O O . LEU B 1 110 ? 11.251 29.628 72.084 1.00 11.12 110 LEU B O 1
ATOM 2574 N N . ALA B 1 111 ? 9.770 28.694 70.650 1.00 10.36 111 ALA B N 1
ATOM 2575 C CA . ALA B 1 111 ? 8.696 28.611 71.653 1.00 10.09 111 ALA B CA 1
ATOM 2576 C C . ALA B 1 111 ? 9.091 27.700 72.811 1.00 11.61 111 ALA B C 1
ATOM 2577 O O . ALA B 1 111 ? 8.810 27.997 73.961 1.00 10.86 111 ALA B O 1
ATOM 2579 N N . LYS B 1 112 ? 9.727 26.552 72.515 1.00 13.24 112 LYS B N 1
ATOM 2580 C CA . LYS B 1 112 ? 10.158 25.593 73.528 1.00 14.98 112 LYS B CA 1
ATOM 2581 C C . LYS B 1 112 ? 11.222 26.246 74.413 1.00 15.32 112 LYS B C 1
ATOM 2582 O O . LYS B 1 112 ? 11.220 26.141 75.630 1.00 16.41 112 LYS B O 1
ATOM 2588 N N . GLU B 1 113 ? 12.172 26.909 73.771 1.00 15.46 113 GLU B N 1
ATOM 2589 C CA . GLU B 1 113 ? 13.225 27.582 74.494 1.00 17.38 113 GLU B CA 1
ATOM 2590 C C . GLU B 1 113 ? 12.715 28.773 75.298 1.00 16.13 113 GLU B C 1
ATOM 2591 O O . GLU B 1 113 ? 13.331 29.095 76.322 1.00 15.18 113 GLU B O 1
ATOM 2597 N N . LYS B 1 114 ? 11.652 29.452 74.902 1.00 12.86 114 LYS B N 1
ATOM 2598 C CA . LYS B 1 114 ? 11.182 30.623 75.631 1.00 12.74 114 LYS B CA 1
ATOM 2599 C C . LYS B 1 114 ? 10.009 30.389 76.512 1.00 12.02 114 LYS B C 1
ATOM 2600 O O . LYS B 1 114 ? 9.401 31.317 77.117 1.00 13.09 114 LYS B O 1
ATOM 2606 N N . GLY B 1 115 ? 9.669 29.158 76.826 1.00 11.55 115 GLY B N 1
ATOM 2607 C CA . GLY B 1 115 ? 8.581 28.772 77.688 1.00 11.01 115 GLY B CA 1
ATOM 2608 C C . GLY B 1 115 ? 7.257 29.263 77.251 1.00 12.26 115 GLY B C 1
ATOM 2609 O O . GLY B 1 115 ? 6.455 29.666 78.118 1.00 12.30 115 GLY B O 1
ATOM 2610 N N . LEU B 1 116 ? 6.950 29.182 75.937 1.00 12.37 116 LEU B N 1
ATOM 2611 C CA . LEU B 1 116 ? 5.662 29.596 75.373 1.00 12.60 116 LEU B CA 1
ATOM 2612 C C . LEU B 1 116 ? 4.886 28.380 74.887 1.00 11.93 116 LEU B C 1
ATOM 2613 O O . LEU B 1 116 ? 5.515 27.355 74.646 1.00 12.72 116 LEU B O 1
ATOM 2618 N N . PRO B 1 117 ? 3.607 28.471 74.559 1.00 12.61 117 PRO B N 1
ATOM 2619 C CA . PRO B 1 117 ? 2.826 27.308 74.024 1.00 10.75 117 PRO B CA 1
ATOM 2620 C C . PRO B 1 117 ? 3.490 26.883 72.711 1.00 9.81 117 PRO B C 1
ATOM 2621 O O . PRO B 1 117 ? 3.961 27.733 71.973 1.00 9.57 117 PRO B O 1
ATOM 2625 N N . VAL B 1 118 ? 3.542 25.591 72.444 1.00 8.83 118 VAL B N 1
ATOM 2626 C CA . VAL B 1 118 ? 4.269 25.141 71.261 1.00 8.93 118 VAL B CA 1
ATOM 2627 C C . VAL B 1 118 ? 3.417 24.510 70.179 1.00 8.02 118 VAL B C 1
ATOM 2628 O O . VAL B 1 118 ? 2.763 23.506 70.441 1.00 5.99 118 VAL B O 1
ATOM 2632 N N . PRO B 1 119 ? 3.489 25.050 68.971 1.00 8.71 119 PRO B N 1
ATOM 2633 C CA . PRO B 1 119 ? 2.771 24.477 67.822 1.00 8.75 119 PRO B CA 1
ATOM 2634 C C . PRO B 1 119 ? 3.199 23.030 67.547 1.00 10.37 119 PRO B C 1
ATOM 2635 O O . PRO B 1 119 ? 4.406 22.700 67.737 1.00 9.41 119 PRO B O 1
ATOM 2639 N N . GLU B 1 120 ? 2.288 22.171 67.090 1.00 10.73 120 GLU B N 1
ATOM 2640 C CA . GLU B 1 120 ? 2.573 20.787 66.873 1.00 13.03 120 GLU B CA 1
ATOM 2641 C C . GLU B 1 120 ? 3.183 20.380 65.541 1.00 12.19 120 GLU B C 1
ATOM 2642 O O . GLU B 1 120 ? 3.805 19.323 65.544 1.00 12.69 120 GLU B O 1
ATOM 2648 N N . HIS B 1 121 ? 2.909 21.035 64.431 1.00 10.53 121 HIS B N 1
ATOM 2649 C CA . HIS B 1 121 ? 3.397 20.639 63.155 1.00 9.65 121 HIS B CA 1
ATOM 2650 C C . HIS B 1 121 ? 4.398 21.682 62.694 1.00 9.44 121 HIS B C 1
ATOM 2651 O O . HIS B 1 121 ? 4.093 22.881 62.705 1.00 9.97 121 HIS B O 1
ATOM 2658 N N . GLY B 1 122 ? 5.565 21.261 62.337 1.00 9.83 122 GLY B N 1
ATOM 2659 C CA . GLY B 1 122 ? 6.592 22.248 61.899 1.00 9.91 122 GLY B CA 1
ATOM 2660 C C . GLY B 1 122 ? 6.954 21.996 60.451 1.00 10.67 122 GLY B C 1
ATOM 2661 O O . GLY B 1 122 ? 6.665 20.911 59.916 1.00 10.36 122 GLY B O 1
ATOM 2662 N N . PHE B 1 123 ? 7.513 23.008 59.804 1.00 10.93 123 PHE B N 1
ATOM 2663 C CA . PHE B 1 123 ? 7.938 22.866 58.396 1.00 11.61 123 PHE B CA 1
ATOM 2664 C C . PHE B 1 123 ? 9.232 23.652 58.257 1.00 12.78 123 PHE B C 1
ATOM 2665 O O . PHE B 1 123 ? 9.458 24.667 58.971 1.00 12.50 123 PHE B O 1
ATOM 2673 N N . THR B 1 124 ? 10.131 23.222 57.384 1.00 14.78 124 THR B N 1
ATOM 2674 C CA . THR B 1 124 ? 11.377 23.994 57.246 1.00 18.16 124 THR B CA 1
ATOM 2675 C C . THR B 1 124 ? 11.414 24.962 56.070 1.00 19.25 124 THR B C 1
ATOM 2676 O O . THR B 1 124 ? 11.961 26.104 56.300 1.00 20.53 124 THR B O 1
ATOM 2680 N N . ASP B 1 125 ? 10.893 24.704 54.879 1.00 18.46 125 ASP B N 1
ATOM 2681 C CA . ASP B 1 125 ? 11.087 25.835 53.910 1.00 18.37 125 ASP B CA 1
ATOM 2682 C C . ASP B 1 125 ? 9.733 26.299 53.426 1.00 15.86 125 ASP B C 1
ATOM 2683 O O . ASP B 1 125 ? 9.504 27.482 53.312 1.00 14.79 125 ASP B O 1
ATOM 2688 N N . SER B 1 126 ? 8.841 25.328 53.186 1.00 14.63 126 SER B N 1
ATOM 2689 C CA . SER B 1 126 ? 7.482 25.724 52.768 1.00 13.46 126 SER B CA 1
ATOM 2690 C C . SER B 1 126 ? 6.504 24.594 53.124 1.00 12.88 126 SER B C 1
ATOM 2691 O O . SER B 1 126 ? 6.951 23.451 53.378 1.00 12.94 126 SER B O 1
ATOM 2694 N N . LEU B 1 127 ? 5.235 24.932 53.177 1.00 11.06 127 LEU B N 1
ATOM 2695 C CA . LEU B 1 127 ? 4.237 23.902 53.468 1.00 11.63 127 LEU B CA 1
ATOM 2696 C C . LEU B 1 127 ? 2.885 24.377 52.959 1.00 11.23 127 LEU B C 1
ATOM 2697 O O . LEU B 1 127 ? 2.643 25.553 53.108 1.00 11.68 127 LEU B O 1
ATOM 2702 N N . THR B 1 128 ? 2.116 23.496 52.324 1.00 10.64 128 THR B N 1
ATOM 2703 C CA . THR B 1 128 ? 0.768 23.869 51.889 1.00 10.52 128 THR B CA 1
ATOM 2704 C C . THR B 1 128 ? -0.178 23.166 52.857 1.00 11.45 128 THR B C 1
ATOM 2705 O O . THR B 1 128 ? -0.114 21.937 53.026 1.00 11.83 128 THR B O 1
ATOM 2709 N N . VAL B 1 129 ? -0.972 23.956 53.525 1.00 11.57 129 VAL B N 1
ATOM 2710 C CA . VAL B 1 129 ? -1.938 23.405 54.503 1.00 12.85 129 VAL B CA 1
ATOM 2711 C C . VAL B 1 129 ? -3.264 23.500 53.733 1.00 13.50 129 VAL B C 1
ATOM 2712 O O . VAL B 1 129 ? -3.570 24.529 53.173 1.00 14.13 129 VAL B O 1
ATOM 2716 N N . SER B 1 130 ? -3.992 22.425 53.634 1.00 13.46 130 SER B N 1
ATOM 2717 C CA . SER B 1 130 ? -5.240 22.380 52.893 1.00 14.23 130 SER B CA 1
ATOM 2718 C C . SER B 1 130 ? -6.385 22.555 53.862 1.00 13.06 130 SER B C 1
ATOM 2719 O O . SER B 1 130 ? -6.450 21.762 54.808 1.00 13.56 130 SER B O 1
ATOM 2722 N N . LEU B 1 131 ? -7.215 23.536 53.640 1.00 12.19 131 LEU B N 1
ATOM 2723 C CA . LEU B 1 131 ? -8.335 23.783 54.576 1.00 12.69 131 LEU B CA 1
ATOM 2724 C C . LEU B 1 131 ? -9.518 23.184 53.850 1.00 13.76 131 LEU B C 1
ATOM 2725 O O . LEU B 1 131 ? -10.1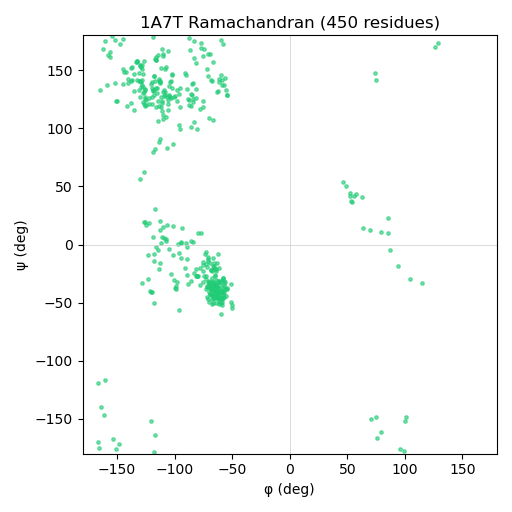74 23.846 53.083 1.00 12.83 131 LEU B O 1
ATOM 2730 N N . ASP B 1 132 ? -9.718 21.883 54.038 1.00 16.19 132 ASP B N 1
ATOM 2731 C CA . ASP B 1 132 ? -10.813 21.214 53.319 1.00 17.41 132 ASP B CA 1
ATOM 2732 C C . ASP B 1 132 ? -10.733 21.424 51.813 1.00 17.71 132 ASP B C 1
ATOM 2733 O O . ASP B 1 132 ? -11.818 21.593 51.209 1.00 18.27 132 ASP B O 1
ATOM 2738 N N . GLY B 1 133 ? -9.542 21.453 51.217 1.00 17.36 133 GLY B N 1
ATOM 2739 C CA . GLY B 1 133 ? -9.424 21.615 49.762 1.00 16.29 133 GLY B CA 1
ATOM 2740 C C . GLY B 1 133 ? -8.757 22.880 49.311 1.00 16.52 133 GLY B C 1
ATOM 2741 O O . GLY B 1 133 ? -8.096 22.947 48.250 1.00 16.59 133 GLY B O 1
ATOM 2742 N N . MET B 1 134 ? -8.947 23.969 50.076 1.00 14.70 134 MET B N 1
ATOM 2743 C CA . MET B 1 134 ? -8.375 25.277 49.792 1.00 13.76 134 MET B CA 1
ATOM 2744 C C . MET B 1 134 ? -6.959 25.385 50.313 1.00 12.96 134 MET B C 1
ATOM 2745 O O . MET B 1 134 ? -6.590 25.174 51.478 1.00 12.62 134 MET B O 1
ATOM 2750 N N . PRO B 1 135 ? -6.008 25.685 49.448 1.00 12.24 135 PRO B N 1
ATOM 2751 C CA . PRO B 1 135 ? -4.624 25.769 49.852 1.00 12.02 135 PRO B CA 1
ATOM 2752 C C . PRO B 1 135 ? -4.240 27.113 50.521 1.00 11.67 135 PRO B C 1
ATOM 2753 O O . PRO B 1 135 ? -4.546 28.137 49.966 1.00 10.69 135 PRO B O 1
ATOM 2757 N N . LEU B 1 136 ? -3.538 26.946 51.621 1.00 10.99 136 LEU B N 1
ATOM 2758 C CA . LEU B 1 136 ? -2.899 28.001 52.404 1.00 11.22 136 LEU B CA 1
ATOM 2759 C C . LEU B 1 136 ? -1.376 27.697 52.253 1.00 10.64 136 LEU B C 1
ATOM 2760 O O . LEU B 1 136 ? -0.852 26.731 52.790 1.00 9.67 136 LEU B O 1
ATOM 2765 N N . GLN B 1 137 ? -0.659 28.499 51.463 1.00 9.94 137 GLN B N 1
ATOM 2766 C CA . GLN B 1 137 ? 0.756 28.187 51.208 1.00 10.13 137 GLN B CA 1
ATOM 2767 C C . GLN B 1 137 ? 1.674 28.942 52.158 1.00 9.67 137 GLN B C 1
ATOM 2768 O O . GLN B 1 137 ? 1.621 30.165 52.086 1.00 9.35 137 GLN B O 1
ATOM 2774 N N . CYS B 1 138 ? 2.419 28.209 52.967 1.00 8.32 138 CYS B N 1
ATOM 2775 C CA . CYS B 1 138 ? 3.286 28.919 53.910 1.00 8.17 138 CYS B CA 1
ATOM 2776 C C . CYS B 1 138 ? 4.716 28.845 53.368 1.00 8.16 138 CYS B C 1
ATOM 2777 O O . CYS B 1 138 ? 5.132 27.774 52.935 1.00 8.05 138 CYS B O 1
ATOM 2780 N N . TYR B 1 139 ? 5.424 29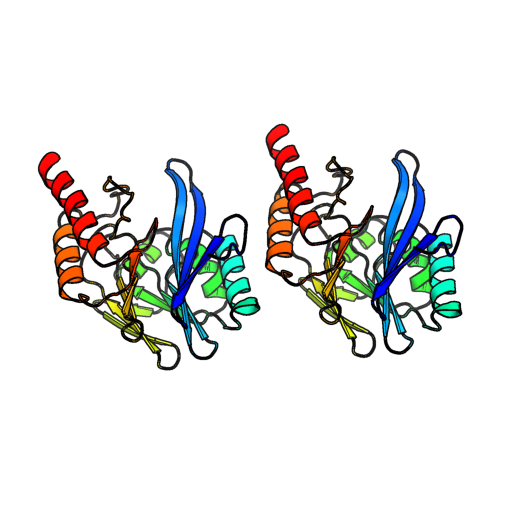.969 53.522 1.00 8.89 139 TYR B N 1
ATOM 2781 C CA . TYR B 1 139 ? 6.825 29.969 53.125 1.00 9.39 139 TYR B CA 1
ATOM 2782 C C . TYR B 1 139 ? 7.758 30.649 54.153 1.00 9.00 139 TYR B C 1
ATOM 2783 O O . TYR B 1 139 ? 7.430 31.695 54.686 1.00 6.96 139 TYR B O 1
ATOM 2792 N N . TYR B 1 140 ? 8.991 30.132 54.258 1.00 8.56 140 TYR B N 1
ATOM 2793 C CA . TYR B 1 140 ? 10.010 30.824 55.032 1.00 9.17 140 TYR B CA 1
ATOM 2794 C C . TYR B 1 140 ? 11.006 31.309 53.995 1.00 9.60 140 TYR B C 1
ATOM 2795 O O . TYR B 1 140 ? 11.598 30.486 53.246 1.00 10.18 140 TYR B O 1
ATOM 2804 N N . LEU B 1 141 ? 11.189 32.585 53.781 1.00 9.97 141 LEU B N 1
ATOM 2805 C CA . LEU B 1 141 ? 12.091 33.132 52.787 1.00 10.90 141 LEU B CA 1
ATOM 2806 C C . LEU B 1 141 ? 13.279 33.860 53.360 1.00 11.66 141 LEU B C 1
ATOM 2807 O O . LEU B 1 141 ? 14.026 34.496 52.591 1.00 13.27 141 LEU B O 1
ATOM 2812 N N . GLY B 1 142 ? 13.550 33.741 54.657 1.00 11.52 142 GLY B N 1
ATOM 2813 C CA . GLY B 1 142 ? 14.712 34.395 55.290 1.00 9.72 142 GLY B CA 1
ATOM 2814 C C . GLY B 1 142 ? 14.280 35.244 56.492 1.00 9.27 142 GLY B C 1
ATOM 2815 O O . GLY B 1 142 ? 13.089 35.496 56.751 1.00 8.09 142 GLY B O 1
ATOM 2816 N N . GLY B 1 143 ? 15.245 35.723 57.268 1.00 9.51 143 GLY B N 1
ATOM 2817 C CA . GLY B 1 143 ? 14.897 36.547 58.436 1.00 9.35 143 GLY B CA 1
ATOM 2818 C C . GLY B 1 143 ? 14.481 37.974 58.063 1.00 9.61 143 GLY B C 1
ATOM 2819 O O . GLY B 1 143 ? 14.780 38.501 56.979 1.00 9.45 143 GLY B O 1
ATOM 2820 N N . GLY B 1 144 ? 13.812 38.653 58.990 1.00 8.58 144 GLY B N 1
ATOM 2821 C CA . GLY B 1 144 ? 13.353 40.013 58.799 1.00 9.34 144 GLY B CA 1
ATOM 2822 C C . GLY B 1 144 ? 13.068 40.659 60.148 1.00 8.76 144 GLY B C 1
ATOM 2823 O O . GLY B 1 144 ? 14.006 40.803 60.984 1.00 10.13 144 GLY B O 1
ATOM 2824 N N . HIS B 1 145 ? 11.810 41.012 60.393 1.00 7.50 145 HIS B N 1
ATOM 2825 C CA . HIS B 1 145 ? 11.441 41.591 61.694 1.00 7.88 145 HIS B CA 1
ATOM 2826 C C . HIS B 1 145 ? 11.761 40.629 62.827 1.00 7.46 145 HIS B C 1
ATOM 2827 O O . HIS B 1 145 ? 12.139 40.977 63.952 1.00 8.49 145 HIS B O 1
ATOM 2834 N N . ALA B 1 146 ? 11.659 39.322 62.560 1.00 7.32 146 ALA B N 1
ATOM 2835 C CA . ALA B 1 146 ? 11.963 38.219 63.476 1.00 7.27 146 ALA B CA 1
ATOM 2836 C C . ALA B 1 146 ? 12.742 37.166 62.646 1.00 6.64 146 ALA B C 1
ATOM 2837 O O . ALA B 1 146 ? 12.635 37.100 61.395 1.00 5.20 146 ALA B O 1
ATOM 2839 N N . THR B 1 147 ? 13.600 36.365 63.318 1.00 7.20 147 THR B N 1
ATOM 2840 C CA . THR B 1 147 ? 14.416 35.438 62.464 1.00 7.74 147 THR B CA 1
ATOM 2841 C C . THR B 1 147 ? 13.605 34.304 61.902 1.00 7.42 147 THR B C 1
ATOM 2842 O O . THR B 1 147 ? 14.007 33.645 60.935 1.00 8.23 147 THR B O 1
ATOM 2846 N N . ASP B 1 148 ? 12.420 34.044 62.449 1.00 6.91 148 ASP B N 1
ATOM 2847 C CA . ASP B 1 148 ? 11.572 32.944 62.059 1.00 5.96 148 ASP B CA 1
ATOM 2848 C C . ASP B 1 148 ? 10.309 33.389 61.294 1.00 6.69 148 ASP B C 1
ATOM 2849 O O . ASP B 1 148 ? 9.520 32.505 60.962 1.00 6.99 148 ASP B O 1
ATOM 2854 N N . ASN B 1 149 ? 10.179 34.674 60.976 1.00 4.62 149 ASN B N 1
ATOM 2855 C CA . ASN B 1 149 ? 8.971 35.116 60.314 1.00 6.19 149 ASN B CA 1
ATOM 2856 C C . ASN B 1 149 ? 8.730 34.462 58.962 1.00 5.68 149 ASN B C 1
ATOM 2857 O O . ASN B 1 149 ? 9.643 34.256 58.121 1.00 5.68 149 ASN B O 1
ATOM 2862 N N . ILE B 1 150 ? 7.466 34.138 58.705 1.00 5.16 150 ILE B N 1
ATOM 2863 C CA . ILE B 1 150 ? 7.046 33.532 57.444 1.00 5.79 150 ILE B CA 1
ATOM 2864 C C . ILE B 1 150 ? 6.047 34.431 56.741 1.00 6.27 150 ILE B C 1
ATOM 2865 O O . ILE B 1 150 ? 5.756 35.534 57.224 1.00 6.48 150 ILE B O 1
ATOM 2870 N N . VAL B 1 151 ? 5.616 33.988 55.547 1.00 5.92 151 VAL B N 1
ATOM 2871 C CA . VAL B 1 151 ? 4.501 34.684 54.861 1.00 6.47 151 VAL B CA 1
ATOM 2872 C C . VAL B 1 151 ? 3.472 33.578 54.545 1.00 6.20 151 VAL B C 1
ATOM 2873 O O . VAL B 1 151 ? 3.769 32.356 54.475 1.00 5.79 151 VAL B O 1
ATOM 2877 N N . VAL B 1 152 ? 2.204 33.958 54.342 1.00 6.92 152 VAL B N 1
ATOM 2878 C CA . VAL B 1 152 ? 1.169 32.976 53.984 1.00 6.08 152 VAL B CA 1
ATOM 2879 C C . VAL B 1 152 ? 0.538 33.475 52.677 1.00 5.83 152 VAL B C 1
ATOM 2880 O O . VAL B 1 152 ? 0.073 34.622 52.621 1.00 5.99 152 VAL B O 1
ATOM 2884 N N . TRP B 1 153 ? 0.553 32.641 51.672 1.00 5.99 153 TRP B N 1
ATOM 2885 C CA . TRP B 1 153 ? 0.010 32.996 50.355 1.00 6.44 153 TRP B CA 1
ATOM 2886 C C . TRP B 1 153 ? -1.261 32.206 50.105 1.00 6.63 153 TRP B C 1
ATOM 2887 O O . TRP B 1 153 ? -1.284 31.023 50.330 1.00 7.07 153 TRP B O 1
ATOM 2898 N N . LEU B 1 154 ? -2.346 32.875 49.675 1.00 7.64 154 LEU B N 1
ATOM 2899 C CA . LEU B 1 154 ? -3.648 32.191 49.372 1.00 8.37 154 LEU B CA 1
ATOM 2900 C C . LEU B 1 154 ? -3.825 32.339 47.839 1.00 9.21 154 LEU B C 1
ATOM 2901 O O . LEU B 1 154 ? -4.329 33.337 47.353 1.00 9.56 154 LEU B O 1
ATOM 2906 N N . PRO B 1 155 ? -3.323 31.364 47.078 1.00 10.19 155 PRO B N 1
ATOM 2907 C CA . PRO B 1 155 ? -3.339 31.453 45.637 1.00 10.49 155 PRO B CA 1
ATOM 2908 C C . PRO B 1 155 ? -4.691 31.704 45.001 1.00 10.94 155 PRO B C 1
ATOM 2909 O O . PRO B 1 155 ? -4.782 32.362 43.942 1.00 10.73 155 PRO B O 1
ATOM 2913 N N . THR B 1 156 ? -5.760 31.115 45.548 1.00 10.86 156 THR B N 1
ATOM 2914 C CA . THR B 1 156 ? -7.088 31.254 44.992 1.00 9.94 156 THR B CA 1
ATOM 2915 C C . THR B 1 156 ? -7.662 32.650 45.208 1.00 10.64 156 THR B C 1
ATOM 2916 O O . THR B 1 156 ? -8.614 33.059 44.532 1.00 10.43 156 THR B O 1
ATOM 2920 N N . GLU B 1 157 ? -7.129 33.422 46.160 1.00 9.51 157 GLU B N 1
ATOM 2921 C CA . GLU B 1 157 ? -7.677 34.763 46.442 1.00 8.86 157 GLU B CA 1
ATOM 2922 C C . GLU B 1 157 ? -6.680 35.872 46.105 1.00 8.86 157 GLU B C 1
ATOM 2923 O O . GLU B 1 157 ? -7.037 37.050 46.314 1.00 8.91 157 GLU B O 1
ATOM 2929 N N . ASN B 1 158 ? -5.454 35.505 45.714 1.00 8.66 158 ASN B N 1
ATOM 2930 C CA . ASN B 1 158 ? -4.362 36.425 45.457 1.00 9.27 158 ASN B CA 1
ATOM 2931 C C . ASN B 1 158 ? -4.184 37.356 46.667 1.00 8.86 158 ASN B C 1
ATOM 2932 O O . ASN B 1 158 ? -3.946 38.576 46.538 1.00 8.95 158 ASN B O 1
ATOM 2937 N N . ILE B 1 159 ? -4.272 36.783 47.848 1.00 8.32 159 ILE B N 1
ATOM 2938 C CA . ILE B 1 159 ? -4.042 37.575 49.072 1.00 7.82 159 ILE B CA 1
ATOM 2939 C C . ILE B 1 159 ? -2.782 37.052 49.786 1.00 7.40 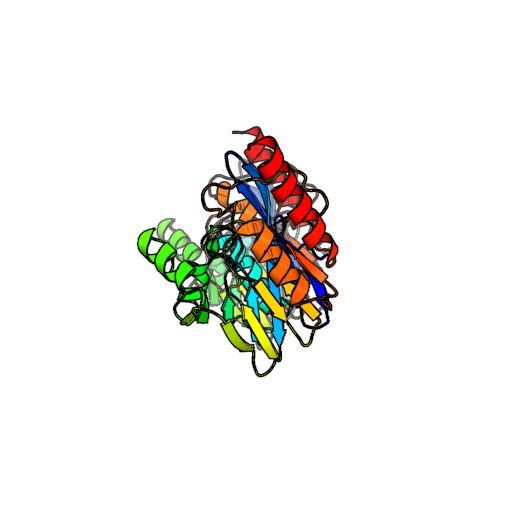159 ILE B C 1
ATOM 2940 O O . ILE B 1 159 ? -2.599 35.869 49.964 1.00 6.80 159 ILE B O 1
ATOM 2945 N N . LEU B 1 160 ? -1.859 37.915 50.149 1.00 6.52 160 LEU B N 1
ATOM 2946 C CA . LEU B 1 160 ? -0.660 37.622 50.861 1.00 6.59 160 LEU B CA 1
ATOM 2947 C C . LEU B 1 160 ? -0.705 38.219 52.298 1.00 6.99 160 LEU B C 1
ATOM 2948 O O . LEU B 1 160 ? -0.856 39.432 52.485 1.00 7.14 160 LEU B O 1
ATOM 2953 N N . PHE B 1 161 ? -0.569 37.336 53.277 1.00 7.11 161 PHE B N 1
ATOM 2954 C CA . PHE B 1 161 ? -0.471 37.795 54.684 1.00 7.13 161 PHE B CA 1
ATOM 2955 C C . PHE B 1 161 ? 1.037 37.870 54.952 1.00 6.90 161 PHE B C 1
ATOM 2956 O O . PHE B 1 161 ? 1.718 36.870 55.130 1.00 7.22 161 PHE B O 1
ATOM 2964 N N . GLY B 1 162 ? 1.597 39.057 54.868 1.00 6.38 162 GLY B N 1
ATOM 2965 C CA . GLY B 1 162 ? 3.029 39.227 55.072 1.00 6.51 162 GLY B CA 1
ATOM 2966 C C . GLY B 1 162 ? 3.383 39.295 56.546 1.00 6.83 162 GLY B C 1
ATOM 2967 O O . GLY B 1 162 ? 4.526 38.942 56.850 1.00 6.91 162 GLY B O 1
ATOM 2968 N N . GLY B 1 163 ? 2.447 39.739 57.411 1.00 5.75 163 GLY B N 1
ATOM 2969 C CA . GLY B 1 163 ? 2.849 39.749 58.843 1.00 6.09 163 GLY B CA 1
ATOM 2970 C C . GLY B 1 163 ? 3.706 40.928 59.171 1.00 6.12 163 GLY B C 1
ATOM 2971 O O . GLY B 1 163 ? 3.792 41.885 58.419 1.00 6.18 163 GLY B O 1
ATOM 2972 N N . CYS B 1 164 ? 4.457 40.902 60.275 1.00 5.88 164 CYS B N 1
ATOM 2973 C CA . CYS B 1 164 ? 5.266 41.956 60.794 1.00 6.72 164 CYS B CA 1
ATOM 2974 C C . CYS B 1 164 ? 6.551 42.268 60.084 1.00 6.34 164 CYS B C 1
ATOM 2975 O O . CYS B 1 164 ? 7.084 43.345 60.416 1.00 6.02 164 CYS B O 1
ATOM 2978 N N . MET B 1 165 ? 6.955 41.429 59.110 1.00 6.81 165 MET B N 1
ATOM 2979 C CA . MET B 1 165 ? 8.124 41.799 58.299 1.00 6.78 165 MET B CA 1
ATOM 2980 C C . MET B 1 165 ? 7.753 42.980 57.363 1.00 6.72 165 MET B C 1
ATOM 2981 O O . MET B 1 165 ? 8.597 43.606 56.788 1.00 5.94 165 MET B O 1
ATOM 2986 N N . LEU B 1 166 ? 6.441 43.320 57.259 1.00 6.70 166 LEU B N 1
ATOM 2987 C CA . LEU B 1 166 ? 6.008 44.447 56.462 1.00 7.04 166 LEU B CA 1
ATOM 2988 C C . LEU B 1 166 ? 5.447 45.569 57.344 1.00 7.06 166 LEU B C 1
ATOM 2989 O O . LEU B 1 166 ? 4.713 45.262 58.271 1.00 7.03 166 LEU B O 1
ATOM 2994 N N . LYS B 1 167 ? 5.753 46.812 57.031 1.00 6.78 167 LYS B N 1
ATOM 2995 C CA . LYS B 1 167 ? 5.214 47.973 57.744 1.00 7.99 167 LYS B CA 1
ATOM 2996 C C . LYS B 1 167 ? 4.090 48.578 56.876 1.00 9.08 167 LYS B C 1
ATOM 2997 O O . LYS B 1 167 ? 4.160 48.510 55.610 1.00 9.15 167 LYS B O 1
ATOM 3003 N N . ASP B 1 168 ? 3.025 49.133 57.506 1.00 9.03 168 ASP B N 1
ATOM 3004 C CA . ASP B 1 168 ? 1.965 49.696 56.695 1.00 9.96 168 ASP B CA 1
ATOM 3005 C C . ASP B 1 168 ? 2.383 51.060 56.151 1.00 9.57 168 ASP B C 1
ATOM 3006 O O . ASP B 1 168 ? 3.437 51.588 56.463 1.00 9.00 168 ASP B O 1
ATOM 3011 N N . ASN B 1 169 ? 1.572 51.680 55.263 1.00 9.68 169 ASN B N 1
ATOM 3012 C CA . ASN B 1 169 ? 1.929 52.910 54.583 1.00 11.02 169 ASN B CA 1
ATOM 3013 C C . ASN B 1 169 ? 1.962 54.161 55.443 1.00 12.46 169 ASN B C 1
ATOM 3014 O O . ASN B 1 169 ? 2.570 55.165 55.051 1.00 13.71 169 ASN B O 1
ATOM 3019 N N . GLN B 1 170 ? 1.403 54.116 56.647 1.00 12.33 170 GLN B N 1
ATOM 3020 C CA . GLN B 1 170 ? 1.415 55.263 57.554 1.00 13.17 170 GLN B CA 1
ATOM 3021 C C . GLN B 1 170 ? 2.569 55.182 58.566 1.00 12.63 170 GLN B C 1
ATOM 3022 O O . GLN B 1 170 ? 2.967 56.133 59.227 1.00 12.14 170 GLN B O 1
ATOM 3028 N N . THR B 1 171 ? 3.274 54.064 58.595 1.00 11.77 171 THR B N 1
ATOM 3029 C CA . THR B 1 171 ? 4.378 53.772 59.490 1.00 12.04 171 THR B CA 1
ATOM 3030 C C . THR B 1 171 ? 5.650 54.334 58.895 1.00 11.43 171 THR B C 1
ATOM 3031 O O . THR B 1 171 ? 5.825 54.201 57.689 1.00 12.54 171 THR B O 1
ATOM 3035 N N . THR B 1 172 ? 6.496 54.934 59.714 1.00 10.02 172 THR B N 1
ATOM 3036 C CA . THR B 1 172 ? 7.716 55.527 59.256 1.00 10.61 172 THR B CA 1
ATOM 3037 C C . THR B 1 172 ? 8.955 54.984 59.927 1.00 11.69 172 THR B C 1
ATOM 3038 O O . THR B 1 172 ? 10.062 55.253 59.448 1.00 12.94 172 THR B O 1
ATOM 3042 N N . SER B 1 173 ? 8.864 54.209 60.939 1.00 11.67 173 SER B N 1
ATOM 3043 C CA . SER B 1 173 ? 10.072 53.753 61.683 1.00 12.37 173 SER B CA 1
ATOM 3044 C C . SER B 1 173 ? 10.199 52.260 61.558 1.00 11.47 173 SER B C 1
ATOM 3045 O O . SER B 1 173 ? 9.232 51.607 61.248 1.00 11.15 173 SER B O 1
ATOM 3048 N N . ILE B 1 174 ? 11.393 51.735 61.823 1.00 11.35 174 ILE B N 1
ATOM 3049 C CA . ILE B 1 174 ? 11.608 50.290 61.715 1.00 10.83 174 ILE B CA 1
ATOM 3050 C C . ILE B 1 174 ? 10.979 49.579 62.883 1.00 10.67 174 ILE B C 1
ATOM 3051 O O . ILE B 1 174 ? 10.743 48.367 62.808 1.00 10.15 174 ILE B O 1
ATOM 3056 N N . GLY B 1 175 ? 10.661 50.291 63.963 1.00 11.58 175 GLY B N 1
ATOM 3057 C CA . GLY B 1 175 ? 10.003 49.713 65.137 1.00 11.95 175 GLY B CA 1
ATOM 3058 C C . GLY B 1 175 ? 10.900 48.775 65.968 1.00 12.22 175 GLY B C 1
ATOM 3059 O O . GLY B 1 175 ? 12.114 48.877 66.020 1.00 12.01 175 GLY B O 1
ATOM 3060 N N . ASN B 1 176 ? 10.308 47.803 66.611 1.00 12.04 176 ASN B N 1
ATOM 3061 C CA . ASN B 1 176 ? 10.972 46.834 67.466 1.00 12.90 176 ASN B CA 1
ATOM 3062 C C . ASN B 1 176 ? 11.894 45.908 66.709 1.00 13.33 176 ASN B C 1
ATOM 3063 O O . ASN B 1 176 ? 11.407 44.992 66.050 1.00 13.55 176 ASN B O 1
ATOM 3068 N N . ILE B 1 177 ? 13.200 46.068 66.841 1.00 14.03 177 ILE B N 1
ATOM 3069 C CA . ILE B 1 177 ? 14.137 45.156 66.111 1.00 13.63 177 ILE B CA 1
ATOM 3070 C C . ILE B 1 177 ? 14.894 44.291 67.094 1.00 14.20 177 ILE B C 1
ATOM 3071 O O . ILE B 1 177 ? 15.955 43.678 66.841 1.00 13.85 177 ILE B O 1
ATOM 3076 N N . SER B 1 178 ? 14.350 44.155 68.307 1.00 14.76 178 SER B N 1
ATOM 3077 C CA . SER B 1 178 ? 15.021 43.361 69.327 1.00 15.94 178 SER B CA 1
ATOM 3078 C C . SER B 1 178 ? 15.235 41.935 68.862 1.00 15.77 178 SER B C 1
ATOM 3079 O O . SER B 1 178 ? 16.249 41.324 69.286 1.00 15.68 178 SER B O 1
ATOM 3082 N N . ASP B 1 179 ? 14.423 41.349 67.997 1.00 15.67 179 ASP B N 1
ATOM 3083 C CA . ASP B 1 179 ? 14.595 39.960 67.540 1.00 15.09 179 ASP B CA 1
ATOM 3084 C C . ASP B 1 179 ? 14.726 39.875 66.025 1.00 14.28 179 ASP B C 1
ATOM 3085 O O . ASP B 1 179 ? 14.672 38.817 65.415 1.00 13.30 179 ASP B O 1
ATOM 3090 N N . ALA B 1 180 ? 15.047 41.032 65.430 1.00 13.36 180 ALA B N 1
ATOM 3091 C CA . ALA B 1 180 ? 15.191 41.180 64.017 1.00 13.06 180 ALA B CA 1
ATOM 3092 C C . ALA B 1 180 ? 16.510 40.746 63.408 1.00 13.16 180 ALA B C 1
ATOM 3093 O O . ALA B 1 180 ? 17.530 40.678 64.075 1.00 13.38 180 ALA B O 1
ATOM 3095 N N . ASP B 1 181 ? 16.485 40.420 62.125 1.00 12.60 181 ASP B N 1
ATOM 3096 C CA . ASP B 1 181 ? 17.716 40.071 61.416 1.00 13.77 181 ASP B CA 1
ATOM 3097 C C . ASP B 1 181 ? 17.787 41.198 60.353 1.00 13.23 181 ASP B C 1
ATOM 3098 O O . ASP B 1 181 ? 17.268 41.048 59.273 1.00 12.82 181 ASP B O 1
ATOM 3103 N N . VAL B 1 182 ? 18.311 42.348 60.799 1.00 12.18 182 VAL B N 1
ATOM 3104 C CA . VAL B 1 182 ? 18.395 43.502 59.965 1.00 12.45 182 VAL B CA 1
ATOM 3105 C C . VAL B 1 182 ? 19.174 43.304 58.691 1.00 12.22 182 VAL B C 1
ATOM 3106 O O . VAL B 1 182 ? 18.783 43.785 57.633 1.00 11.03 182 VAL B O 1
ATOM 3110 N N . THR B 1 183 ? 20.297 42.603 58.698 1.00 13.25 183 THR B N 1
ATOM 3111 C CA . THR B 1 183 ? 21.039 42.420 57.434 1.00 14.77 183 THR B CA 1
ATOM 3112 C C . THR B 1 183 ? 20.253 41.571 56.445 1.00 14.11 183 THR B C 1
ATOM 3113 O O . THR B 1 183 ? 20.281 41.833 55.217 1.00 13.94 183 THR B O 1
ATOM 3117 N N . ALA B 1 184 ? 19.432 40.588 56.862 1.00 13.22 184 ALA B N 1
ATOM 3118 C CA . ALA B 1 184 ? 18.649 39.760 55.932 1.00 11.83 184 ALA B CA 1
ATOM 3119 C C . ALA B 1 184 ? 17.343 40.395 55.476 1.00 10.43 184 ALA B C 1
ATOM 3120 O O . ALA B 1 184 ? 16.905 40.070 54.388 1.00 10.41 184 ALA B O 1
ATOM 3122 N N . TRP B 1 185 ? 16.815 41.294 56.280 1.00 8.37 185 TRP B N 1
ATOM 3123 C CA . TRP B 1 185 ? 15.512 41.892 55.995 1.00 8.42 185 TRP B CA 1
ATOM 3124 C C . TRP B 1 185 ? 15.338 42.426 54.610 1.00 8.47 185 TRP B C 1
ATOM 3125 O O . TRP B 1 185 ? 14.389 42.036 53.918 1.00 7.21 185 TRP B O 1
ATOM 3136 N N . PRO B 1 186 ? 16.242 43.287 54.090 1.00 9.47 186 PRO B N 1
ATOM 3137 C CA . PRO B 1 186 ? 16.034 43.766 52.704 1.00 10.01 186 PRO B CA 1
ATOM 3138 C C . PRO B 1 186 ? 16.041 42.679 51.666 1.00 10.47 186 PRO B C 1
ATOM 3139 O O . PRO B 1 186 ? 15.238 42.722 50.699 1.00 10.81 186 PRO B O 1
ATOM 3143 N N . LYS B 1 187 ? 16.876 41.638 51.782 1.00 10.51 187 LYS B N 1
ATOM 3144 C CA . LYS B 1 187 ? 16.890 40.525 50.844 1.00 11.97 187 LYS B CA 1
ATOM 3145 C C . LYS B 1 187 ? 15.657 39.630 50.894 1.00 11.07 187 LYS B C 1
ATOM 3146 O O . LYS B 1 187 ? 15.115 39.119 49.909 1.00 11.01 187 LYS B O 1
ATOM 3152 N N . THR B 1 188 ? 15.084 39.418 52.056 1.00 9.94 188 THR B N 1
ATOM 3153 C CA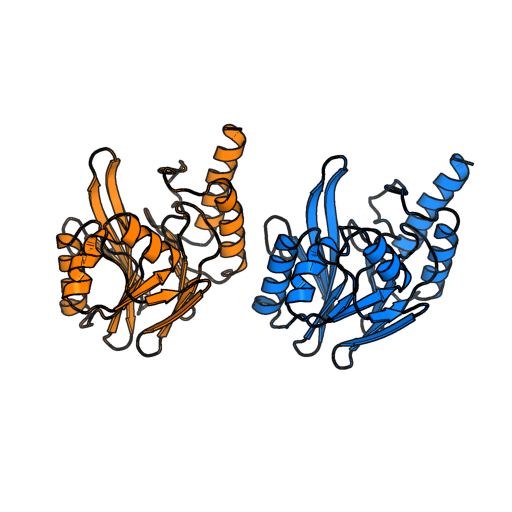 . THR B 1 188 ? 13.874 38.603 52.270 1.00 9.00 188 THR B CA 1
ATOM 3154 C C . THR B 1 188 ? 12.715 39.302 51.558 1.00 8.65 188 THR B C 1
ATOM 3155 O O . THR B 1 188 ? 11.839 38.716 50.901 1.00 9.36 188 THR B O 1
ATOM 3159 N N . LEU B 1 189 ? 12.736 40.631 51.665 1.00 8.91 189 LEU B N 1
ATOM 3160 C CA . LEU B 1 189 ? 11.703 41.474 51.037 1.00 9.78 189 LEU B CA 1
ATOM 3161 C C . LEU B 1 189 ? 11.761 41.380 49.526 1.00 10.39 189 LEU B C 1
ATOM 3162 O O . LEU B 1 189 ? 10.679 41.324 48.879 1.00 9.13 189 LEU B O 1
ATOM 3167 N N . ASP B 1 190 ? 12.957 41.367 48.958 1.00 11.19 190 ASP B N 1
ATOM 3168 C CA . ASP B 1 190 ? 13.077 41.227 47.495 1.00 13.11 190 ASP B CA 1
ATOM 3169 C C . ASP B 1 190 ? 12.540 39.857 47.034 1.00 12.18 190 ASP B C 1
ATOM 3170 O O . ASP B 1 190 ? 11.921 39.756 45.945 1.00 10.66 190 ASP B O 1
ATOM 3175 N N . LYS B 1 191 ? 12.774 38.823 47.821 1.00 11.47 191 LYS B N 1
ATOM 3176 C CA . LYS B 1 191 ? 12.317 37.473 47.537 1.00 11.73 191 LYS B CA 1
ATOM 3177 C C . LYS B 1 191 ? 10.778 37.417 47.610 1.00 12.34 191 LYS B C 1
ATOM 3178 O O . LYS B 1 191 ? 10.159 36.888 46.706 1.00 13.29 191 LYS B O 1
ATOM 3184 N N . VAL B 1 192 ? 10.196 38.015 48.642 1.00 10.02 192 VAL B N 1
ATOM 3185 C CA . VAL B 1 192 ? 8.737 38.053 48.729 1.00 10.65 192 VAL B CA 1
ATOM 3186 C C . VAL B 1 192 ? 8.124 38.739 47.508 1.00 11.05 192 VAL B C 1
ATOM 3187 O O . VAL B 1 192 ? 7.180 38.246 46.901 1.00 11.18 192 VAL B O 1
ATOM 3191 N N . LYS B 1 193 ? 8.659 39.879 47.139 1.00 12.45 193 LYS B N 1
ATOM 3192 C CA . LYS B 1 193 ? 8.248 40.661 46.004 1.00 14.72 193 LYS B CA 1
ATOM 3193 C C . LYS B 1 193 ? 8.346 39.890 44.677 1.00 14.86 193 LYS B C 1
ATOM 3194 O O . LYS B 1 193 ? 7.395 39.924 43.868 1.00 14.88 193 LYS B O 1
ATOM 3200 N N . ALA B 1 194 ? 9.482 39.209 44.497 1.00 14.29 194 ALA B N 1
ATOM 3201 C CA . ALA B 1 194 ? 9.687 38.422 43.290 1.00 14.58 194 ALA B CA 1
ATOM 3202 C C . ALA B 1 194 ? 8.782 37.232 43.206 1.00 14.62 194 ALA B C 1
ATOM 3203 O O . ALA B 1 194 ? 8.287 36.837 42.128 1.00 14.69 194 ALA B O 1
ATOM 3205 N N . LYS B 1 195 ? 8.441 36.604 44.322 1.00 14.83 195 LYS B N 1
ATOM 3206 C CA . LYS B 1 195 ? 7.579 35.412 44.307 1.00 14.81 195 LYS B CA 1
ATOM 3207 C C . LYS B 1 195 ? 6.109 35.697 44.169 1.00 14.86 195 LYS B C 1
ATOM 3208 O O . LYS B 1 195 ? 5.397 34.786 43.732 1.00 15.28 195 LYS B O 1
ATOM 3214 N N . PHE B 1 196 ? 5.592 36.839 44.591 1.00 14.52 196 PHE B N 1
ATOM 3215 C CA . PHE B 1 196 ? 4.129 37.009 44.544 1.00 15.67 196 PHE B CA 1
ATOM 3216 C C . PHE B 1 196 ? 3.744 38.251 43.819 1.00 16.41 196 PHE B C 1
ATOM 3217 O O . PHE B 1 196 ? 3.194 39.216 44.344 1.00 16.54 196 PHE B O 1
ATOM 3225 N N . PRO B 1 197 ? 4.115 38.292 42.529 1.00 17.47 197 PRO B N 1
ATOM 3226 C CA . PRO B 1 197 ? 3.781 39.456 41.705 1.00 18.31 197 PRO B CA 1
ATOM 3227 C C . PRO B 1 197 ? 2.280 39.621 41.480 1.00 18.74 197 PRO B C 1
ATOM 3228 O O . PRO B 1 197 ? 1.855 40.745 41.136 1.00 20.62 197 PRO B O 1
ATOM 3232 N N . SER B 1 198 ? 1.395 38.637 41.668 1.00 17.91 198 SER B N 1
ATOM 3233 C CA . SER B 1 198 ? -0.026 38.756 41.455 1.00 17.73 198 SER B CA 1
ATOM 3234 C C . SER B 1 198 ? -0.852 39.111 42.700 1.00 16.66 198 SER B C 1
ATOM 3235 O O . SER B 1 198 ? -2.099 39.203 42.661 1.00 16.22 198 SER B O 1
ATOM 3238 N N . ALA B 1 199 ? -0.123 39.306 43.819 1.00 15.36 199 ALA B N 1
ATOM 3239 C CA . ALA B 1 199 ? -0.809 39.648 45.073 1.00 14.71 199 ALA B CA 1
ATOM 3240 C C . ALA B 1 199 ? -1.685 40.856 44.884 1.00 14.14 199 ALA B C 1
ATOM 3241 O O . ALA B 1 199 ? -1.149 41.855 44.337 1.00 15.41 199 ALA B O 1
ATOM 3243 N N . ARG B 1 200 ? -2.915 40.866 45.229 1.00 13.83 200 ARG B N 1
ATOM 3244 C CA . ARG B 1 200 ? -3.799 42.016 45.125 1.00 14.88 200 ARG B CA 1
ATOM 3245 C C . ARG B 1 200 ? -3.807 42.698 46.512 1.00 14.31 200 ARG B C 1
ATOM 3246 O O . ARG B 1 200 ? -3.414 43.870 46.582 1.00 14.00 200 ARG B O 1
ATOM 3254 N N . TYR B 1 201 ? -4.154 41.967 47.583 1.00 12.40 201 TYR B N 1
ATOM 3255 C CA . TYR B 1 201 ? -4.097 42.560 48.913 1.00 11.64 201 TYR B CA 1
ATOM 3256 C C . TYR B 1 201 ? -2.864 42.044 49.643 1.00 10.26 201 TYR B C 1
ATOM 3257 O O . TYR B 1 201 ? -2.596 40.830 49.539 1.00 8.78 201 TYR B O 1
ATOM 3266 N N . VAL B 1 202 ? -2.192 42.931 50.374 1.00 8.02 202 VAL B N 1
ATOM 3267 C CA . VAL B 1 202 ? -0.997 42.546 51.156 1.00 7.85 202 VAL B CA 1
ATOM 3268 C C . VAL B 1 202 ? -1.290 43.039 52.573 1.00 6.85 202 VAL B C 1
ATOM 3269 O O . VAL B 1 202 ? -1.554 44.225 52.774 1.00 6.18 202 VAL B O 1
ATOM 3273 N N . VAL B 1 203 ? -1.283 42.085 53.525 1.00 6.68 203 VAL B N 1
ATOM 3274 C CA . VAL B 1 203 ? -1.639 42.491 54.914 1.00 5.81 203 VAL B CA 1
ATOM 3275 C C . VAL B 1 203 ? -0.439 42.442 55.870 1.00 5.82 203 VAL B C 1
ATOM 3276 O O . VAL B 1 203 ? 0.229 41.398 55.936 1.00 4.73 203 VAL B O 1
ATOM 3280 N N . PRO B 1 204 ? -0.157 43.587 56.502 1.00 5.95 204 PRO B N 1
ATOM 3281 C CA . PRO B 1 204 ? 0.958 43.683 57.427 1.00 5.54 204 PRO B CA 1
ATOM 3282 C C . PRO B 1 204 ? 0.515 43.171 58.799 1.00 5.61 204 PRO B C 1
ATOM 3283 O O . PRO B 1 204 ? -0.676 42.942 59.090 1.00 4.72 204 PRO B O 1
ATOM 3287 N N . GLY B 1 205 ? 1.533 43.122 59.733 1.00 5.74 205 GLY B N 1
ATOM 3288 C CA . GLY B 1 205 ? 1.172 42.610 61.089 1.00 5.09 205 GLY B CA 1
ATOM 3289 C C . GLY B 1 205 ? 0.527 43.713 61.904 1.00 5.61 205 GLY B C 1
ATOM 3290 O O . GLY B 1 205 ? -0.247 43.465 62.828 1.00 5.48 205 GLY B O 1
ATOM 3291 N N . HIS B 1 206 ? 0.768 44.973 61.526 1.00 5.17 206 HIS B N 1
ATOM 3292 C CA . HIS B 1 206 ? 0.102 46.085 62.202 1.00 6.69 206 HIS B CA 1
ATOM 3293 C C . HIS B 1 206 ? -0.294 47.153 61.183 1.00 7.18 206 HIS B C 1
ATOM 3294 O O . HIS B 1 206 ? 0.448 47.440 60.285 1.00 8.05 206 HIS B O 1
ATOM 3301 N N . GLY B 1 207 ? -1.453 47.825 61.319 1.00 8.63 207 GLY B N 1
ATOM 3302 C CA . GLY B 1 207 ? -1.821 48.904 60.437 1.00 9.60 207 GLY B CA 1
ATOM 3303 C C . GLY B 1 207 ? -2.721 48.442 59.299 1.00 10.34 207 GLY B C 1
ATOM 3304 O O . GLY B 1 207 ? -3.136 47.297 59.181 1.00 9.33 207 GLY B O 1
ATOM 3305 N N . ASN B 1 208 ? -3.016 49.404 58.421 1.00 12.15 208 ASN B N 1
ATOM 3306 C CA . ASN B 1 208 ? -3.870 49.094 57.268 1.00 13.41 208 ASN B CA 1
ATOM 3307 C C . ASN B 1 208 ? -3.188 48.229 56.217 1.00 11.62 208 ASN B C 1
ATOM 3308 O O . ASN B 1 208 ? -1.995 48.277 55.938 1.00 10.63 208 ASN B O 1
ATOM 3313 N N . TYR B 1 209 ? -4.055 47.451 55.535 1.00 11.76 209 TYR B N 1
ATOM 3314 C CA . TYR B 1 209 ? -3.531 46.597 54.443 1.00 10.80 209 TYR B CA 1
ATOM 3315 C C . TYR B 1 209 ? -3.519 47.454 53.197 1.00 9.79 209 TYR B C 1
ATOM 3316 O O . TYR B 1 209 ? -4.046 48.605 53.226 1.00 8.86 209 TYR B O 1
ATOM 3325 N N . GLY B 1 210 ? -2.867 47.003 52.150 1.00 7.91 210 GLY B N 1
ATOM 3326 C CA . GLY B 1 210 ? -2.772 47.798 50.914 1.00 8.14 210 GLY B CA 1
ATOM 3327 C C . GLY B 1 210 ? -2.326 46.770 49.845 1.00 7.87 210 GLY B C 1
ATOM 3328 O O . GLY B 1 210 ? -2.838 45.623 49.877 1.00 8.26 210 GLY B O 1
ATOM 3329 N N . GLY B 1 211 ? -1.458 47.157 48.978 1.00 7.47 211 GLY B N 1
ATOM 3330 C CA . GLY B 1 211 ? -1.000 46.261 47.930 1.00 8.42 211 GLY B CA 1
ATOM 3331 C C . GLY B 1 211 ? 0.519 46.060 48.039 1.00 8.92 211 GLY B C 1
ATOM 3332 O O . GLY B 1 211 ? 1.064 46.149 49.150 1.00 8.17 211 GLY B O 1
ATOM 3333 N N . THR B 1 212 ? 1.136 45.788 46.904 1.00 8.64 212 THR B N 1
ATOM 3334 C CA . THR B 1 212 ? 2.553 45.517 46.869 1.00 10.52 212 THR B CA 1
ATOM 3335 C C . THR B 1 212 ? 3.419 46.685 47.244 1.00 9.21 212 THR B C 1
ATOM 3336 O O . THR B 1 212 ? 4.594 46.451 47.610 1.00 9.75 212 THR B O 1
ATOM 3340 N N . GLU B 1 213 ? 2.875 47.906 47.254 1.00 9.43 213 GLU B N 1
ATOM 3341 C CA . GLU B 1 213 ? 3.689 49.058 47.698 1.00 7.77 213 GLU B CA 1
ATOM 3342 C C . GLU B 1 213 ? 4.125 48.877 49.156 1.00 7.86 213 GLU B C 1
ATOM 3343 O O . GLU B 1 213 ? 5.088 49.527 49.548 1.00 6.94 213 GLU B O 1
ATOM 3349 N N . LEU B 1 214 ? 3.443 48.019 49.964 1.00 7.20 214 LEU B N 1
ATOM 3350 C CA . LEU B 1 214 ? 3.900 47.853 51.362 1.00 8.82 214 LEU B CA 1
ATOM 3351 C C . LEU B 1 214 ? 5.312 47.236 51.395 1.00 8.43 214 LEU B C 1
ATOM 3352 O O . LEU B 1 214 ? 6.152 47.477 52.280 1.00 8.68 214 LEU B O 1
ATOM 3357 N N . ILE B 1 215 ? 5.567 46.358 50.423 1.00 8.93 215 ILE B N 1
ATOM 3358 C CA . ILE B 1 215 ? 6.854 45.713 50.311 1.00 9.31 215 ILE B CA 1
ATOM 3359 C C . ILE B 1 215 ? 7.933 46.723 49.966 1.00 9.28 215 ILE B C 1
ATOM 3360 O O . ILE B 1 215 ? 9.002 46.717 50.645 1.00 8.91 215 ILE B O 1
ATOM 3365 N N . GLU B 1 216 ? 7.726 47.548 48.931 1.00 9.69 216 GLU B N 1
ATOM 3366 C CA . GLU B 1 216 ? 8.766 48.547 48.579 1.00 11.29 216 GLU B CA 1
ATOM 3367 C C . GLU B 1 216 ? 8.960 49.579 49.658 1.00 10.07 216 GLU B C 1
ATOM 3368 O O . GLU B 1 216 ? 10.103 49.973 49.925 1.00 10.31 216 GLU B O 1
ATOM 3374 N N . HIS B 1 217 ? 7.859 49.990 50.311 1.00 8.79 217 HIS B N 1
ATOM 3375 C CA . HIS B 1 217 ? 7.958 50.976 51.397 1.00 8.92 217 HIS B CA 1
ATOM 3376 C C . HIS B 1 217 ? 8.722 50.414 52.568 1.00 8.77 217 HIS B C 1
ATOM 3377 O O . HIS B 1 217 ? 9.633 51.080 53.146 1.00 8.59 217 HIS B O 1
ATOM 3384 N N . THR B 1 218 ? 8.515 49.130 52.951 1.00 7.18 218 THR B N 1
ATOM 3385 C CA . THR B 1 218 ? 9.244 48.583 54.092 1.00 6.52 218 THR B CA 1
ATOM 3386 C C . THR B 1 218 ? 10.718 48.427 53.708 1.00 6.60 218 THR B C 1
ATOM 3387 O O . THR B 1 218 ? 11.613 48.658 54.478 1.00 5.95 218 THR B O 1
ATOM 3391 N N . LYS B 1 219 ? 11.024 48.071 52.467 1.00 8.15 219 LYS B N 1
ATOM 3392 C CA . LYS B 1 219 ? 12.405 47.911 52.043 1.00 10.15 219 LYS B CA 1
ATOM 3393 C C . LYS B 1 219 ? 13.082 49.264 52.135 1.00 10.69 219 LYS B C 1
ATOM 3394 O O . LYS B 1 219 ? 14.258 49.382 52.568 1.00 10.39 219 LYS B O 1
ATOM 3400 N N . GLN B 1 220 ? 12.375 50.339 51.832 1.00 10.85 220 GLN B N 1
ATOM 3401 C CA . GLN B 1 220 ? 12.945 51.679 51.926 1.00 12.13 220 GLN B CA 1
ATOM 3402 C C . GLN B 1 220 ? 13.255 52.047 53.381 1.00 11.52 220 GLN B C 1
ATOM 3403 O O . GLN B 1 220 ? 14.344 52.611 53.668 1.00 10.60 220 GLN B O 1
ATOM 3409 N N . ILE B 1 221 ? 12.353 51.752 54.304 1.00 10.39 221 ILE B N 1
ATOM 3410 C CA . ILE B 1 221 ? 12.562 52.043 55.728 1.00 10.79 221 ILE B CA 1
ATOM 3411 C C . ILE B 1 221 ? 13.743 51.293 56.286 1.00 10.54 221 ILE B C 1
ATOM 3412 O O . ILE B 1 221 ? 14.568 51.816 57.044 1.00 10.49 221 ILE B O 1
ATOM 3417 N N . VAL B 1 222 ? 13.868 50.009 55.871 1.00 9.59 222 VAL B N 1
ATOM 3418 C CA . VAL B 1 222 ? 14.972 49.186 56.394 1.00 10.07 222 VAL B CA 1
ATOM 3419 C C . VAL B 1 222 ? 16.292 49.654 55.830 1.00 9.57 222 VAL B C 1
ATOM 3420 O O . VAL B 1 222 ? 17.282 49.761 56.554 1.00 8.90 222 VAL B O 1
ATOM 3424 N N . ASN B 1 223 ? 16.312 49.874 54.509 1.00 9.85 223 ASN B N 1
ATOM 3425 C CA . ASN B 1 223 ? 17.560 50.344 53.891 1.00 10.84 223 ASN B CA 1
ATOM 3426 C C . ASN B 1 223 ? 17.980 51.719 54.420 1.00 10.95 223 ASN B C 1
ATOM 3427 O O . ASN B 1 223 ? 19.233 51.912 54.530 1.00 10.20 223 ASN B O 1
ATOM 3432 N N . GLN B 1 224 ? 17.007 52.619 54.675 1.00 10.23 224 GLN B N 1
ATOM 3433 C CA . GLN B 1 224 ? 17.478 53.930 55.170 1.00 11.12 224 GLN B CA 1
ATOM 3434 C C . GLN B 1 224 ? 18.024 53.824 56.564 1.00 10.18 224 GLN B C 1
ATOM 3435 O O . GLN B 1 224 ? 18.892 54.614 56.952 1.00 10.38 224 GLN B O 1
ATOM 3441 N N . TYR B 1 225 ? 17.486 52.928 57.360 1.00 9.98 225 TYR B N 1
ATOM 3442 C CA . TYR B 1 225 ? 18.015 52.742 58.729 1.00 10.63 225 TYR B CA 1
ATOM 3443 C C . TYR B 1 225 ? 19.388 52.144 58.652 1.00 12.24 225 TYR B C 1
ATOM 3444 O O . TYR B 1 225 ? 20.292 52.627 59.357 1.00 13.01 225 TYR B O 1
ATOM 3453 N N . ILE B 1 226 ? 19.652 51.145 57.806 1.00 12.50 226 ILE B N 1
ATOM 3454 C CA . ILE B 1 226 ? 21.006 50.572 57.722 1.00 13.70 226 ILE B CA 1
ATOM 3455 C C . ILE B 1 226 ? 22.053 51.582 57.253 1.00 14.90 226 ILE B C 1
ATOM 3456 O O . ILE B 1 226 ? 23.146 51.753 57.807 1.00 15.01 226 ILE B O 1
ATOM 3461 N N . GLU B 1 227 ? 21.725 52.319 56.234 1.00 16.90 227 GLU B N 1
ATOM 3462 C CA . GLU B 1 227 ? 22.579 53.365 55.677 1.00 19.92 227 GLU B CA 1
ATOM 3463 C C . GLU B 1 227 ? 22.890 54.448 56.680 1.00 19.99 227 GLU B C 1
ATOM 3464 O O . GLU B 1 227 ? 24.024 54.906 56.803 1.00 18.94 227 GLU B O 1
ATOM 3470 N N . SER B 1 228 ? 21.847 54.901 57.411 1.00 20.81 228 SER B N 1
ATOM 3471 C CA . SER B 1 228 ? 22.049 56.000 58.348 1.00 22.01 228 SER B CA 1
ATOM 3472 C C . SER B 1 228 ? 22.778 55.610 59.598 1.00 22.45 228 SER B C 1
ATOM 3473 O O . SER B 1 228 ? 23.426 56.477 60.175 1.00 23.11 228 SER B O 1
ATOM 3476 N N . THR B 1 229 ? 22.696 54.359 60.013 1.00 23.68 229 THR B N 1
ATOM 3477 C CA . THR B 1 229 ? 23.357 53.944 61.244 1.00 25.40 229 THR B CA 1
ATOM 3478 C C . THR B 1 229 ? 24.711 53.301 61.046 1.00 26.96 229 THR B C 1
ATOM 3479 O O . THR B 1 229 ? 25.316 52.936 62.090 1.00 28.09 229 THR B O 1
ATOM 3483 N N . SER B 1 230 ? 25.233 53.141 59.846 1.00 28.46 230 SER B N 1
ATOM 3484 C CA . SER B 1 230 ? 26.575 52.518 59.735 1.00 29.69 230 SER B CA 1
ATOM 3485 C C . SER B 1 230 ? 27.648 53.607 59.895 1.00 30.64 230 SER B C 1
ATOM 3486 O O . SER B 1 230 ? 27.353 54.744 59.493 1.00 32.04 230 SER B O 1
#

Secondary structure (DSSP, 8-state):
-EE-SSSEEEEE-SSSEEEEEEEEEETTTEEEEEEEEEEEETTEEEEES--SSHHHHHHHHHHHHHHH--EEEEEE-SSSSHHHHTTHHHHHHTT-EEEEEHHHHHHHHHHT----SEEESSEEEEEETTEEEEEE----SSSTT--EEEETTTTEEEEETTS--TT--S----TT--TTTHHHHHHHHHHH-TT-SEEEESSS--B-THHHHHHHHHHHHHHHHH-/-EESSSSEEEEE-SSSEEEEEEEEEETTTEEEEEEEEEEEETTEEEEES--SSHHHHHHHHHHIIIII--EEEEEE-SSSSHHHHTTHHHHHHTT-EEEEEHHHHHHHHHTT----SEEESSEEEEEETTEEEEEE----SSSTT--EEEETTTTEEEEETTS--TT--S----TT--TTTHHHHHHHHHHH-TT-SEEEESSS--BSTHHHHHHHHHHHHHHHHH-

Foldseek 3Di:
DADLDDFKGWAADDPFKIKMWGWDQDPPPGIFTFMWMWGDDPQEIEIEFAAQAQVSRVSVQVCCCVPVVHHYAYYEFQAQDSRGCRNVVNVVVVNRAYEFAVVRQVVCVVVVHDHHDHHDHAWDWDARPNQTWIKGQQAWALAGRGIKTARVVSLEIAREASFDDPVDQANPDNPRGPLVCSLVSLVVVCVPRVRRQWYHYRGDDIGGNVRSVSSSVNSVVVVVVVD/DAAPDPFKGWDDDDVFKIKMWGWDQDVPPGTFTFMWMWGDDPQEIEIFFAALAQVRRVSVQVCCCVVVVHHYAEYEFQAQDSRGCRNVVVVVVVNRAYEFAVVRQVVCVVVVHDHHDHHDHAWDWDARVNFTWIKGDQAWALARRGIKTARVVSLAIEREASFDDPVDQANPDSVRGDLVCSLVSLVVVCVPRVSRQWYHYRGDDIGTNVRSVNSSVNSVVVVVVPD

Sequence (454 aa):
SVKISDDISITQLSDKVYTYVSLAEIEGWGMVPSNGMIVINNHQAALLDTPINDAQTEMLVNWVTDSLHAKVTTFIPNHWHGDCIGGLGYLQRKGVQSYANQMTIDLAKEKGLPVPEHGFTDSLTVSLDGMPLQCYYLGGGHATDNIVVWLPTENILFGGCMLKDNQTTSIGNISDADVTAWPKTLDKVKAKFPSARYVVPGHGNYGGTELIEHTKQIVNQYIESTSSVKISDDISITQLSDKVYTYVSLAEIEGWGMVPSNGMIVINNHQAALLDTPINDAQTEMLVNWVTDSLHAKVTTFIPNHWHGDCIGGLGYLQRKGVQSYANQMTIDLAKEKGLPVPEHGFTDSLTVSLDGMPLQCYYLGGGHATDNIVVWLPTENILFGGCMLKDNQTTSIGNISDADVTAWPKTLDKVKAKFPSARYVVPGHGNYGGTELIEHTKQIVNQYIESTS

CATH classification: 3.60.15.10

Organism: Bacteroides fragilis (NCBI:txid817)